Protein AF-A0A061R3F0-F1 (afdb_monomer_lite)

InterPro domains:
  IPR000719 Protein kinase domain [PS50011] (293-551)
  IPR001245 Serine-threonine/tyrosine-protein kinase, catalytic domain [PF07714] (294-546)
  IPR001245 Serine-threonine/tyrosine-protein kinase, catalytic domain [PR00109] (361-374)
  IPR001245 Serine-threonine/tyrosine-protein kinase, catalytic domain [PR00109] (401-419)
  IPR001245 Serine-threonine/tyrosine-protein kinase, catalytic domain [PR00109] (453-463)
  IPR001245 Serine-threonine/tyrosine-protein kinase, catalytic domain [PR00109] (472-494)
  IPR001245 Serine-threonine/tyrosine-protein kinase, catalytic domain [PR00109] (517-539)
  IPR001611 Leucine-rich repeat [PF13516] (17-38)
  IPR001611 Leucine-rich repeat [PF13516] (44-66)
  IPR001611 Leucine-rich repeat [PF13516] (71-94)
  IPR001611 Leucine-rich repeat [PF13516] (103-122)
  IPR001611 Leucine-rich repeat [PF13516] (131-150)
  IPR001611 Leucine-rich repeat [PF13516] (155-178)
  IPR001611 Leucine-rich repeat [PF13516] (183-206)
  IPR001611 Leucine-rich repeat [PF13516] (211-233)
  IPR008266 Tyrosine-protein kinase, active site [PS00109] (407-419)
  IPR011009 Protein kinase-like domain superfamily [SSF56112] (274-543)
  IPR020635 Tyrosine-protein kinase, catalytic domain [SM00219] (293-546)
  IPR027038 Ran GTPase-activating protein [PTHR24113] (103-267)
  IPR032675 Leucine-rich repeat domain superfamily [G3DSA:3.80.10.10] (3-79)

Secondary structure (DSSP, 8-state):
----HHHHHHHHHTT-TT-SEEE-TT---HHHHHHHHHHHHHH-SS--EEE--SS--HHHHHHHHHHHHTT-SS--EEE--SS--HHHHHHHHHHHHTT-SS--EEE--SS--HHHHHHHHHHHHTT-SS--EEE-TTS--HHHHHHHHHHHHTT--S--EEE-TTS---HHHHHHHHHHHTT-SS--EEE--SS---HHHHHHHHHHHHH-SS--EEE--SS--HHHHHHHHHHHHTT-SS--EEE-TTS---HHHHHHHHHHHSS-SS-----S------SS-EE--GGG-B---EEEE-SSEEEEEEEETTEEEEEEEE-STTHHHHHHHHHHTTT-TTBPPEEEEEE-TT--EEEEEE--TT-BHHHHHHHHHHTT----HHHHHHHHHHHHHHHHHHHHTTEE-S--SGGGEEEEE--SS-GGG-EEEE--GGG-EESSEE--S-----GGG--HHHHHH-EE-HHHHHHHHHHHHHHHHTTTPPTTTT-S-HHHHHHHHHTT--PPPPTT--HHHHHHHHHHT-SSGGGSPPHHHHHHHHHHHHHHHTT-

Foldseek 3Di:
DQDALVRLLVCLQVLVQPAQEDENALVQCEQVSLLSSLVSLLRHPRHAEYHHEQRQNELNSLLSNLVSLLRRQRHAYYAHEHRLNEQNSLLSNLVSQLRHQRHAYYEHEHRQNEQNSLLSNLVSQLRRQRHAEYAHAQRQNELNSLLSNLVSQLRHQRHAYYHDHNRQYELNSLLSNLVSQLRHQRHAEDAHANYAYACNSLLSNLVSQLRHARHQYYEHHQYQCDPNSLVSNLVSLLRHLRHQYYHHHNNPDDPVSVVSNCCSNCLNCPDDDDDPDDDDQDPDADADEVVQWDFADFPDDDPFWTWGFGDGPNATWIKTFGDDPLLVVQVVLQRLLAPQQQAWHWNHWYADPVRTIITITHDFPVAFQLVVLLVQVVVVHAAAPLLLLLLLLSALSQLVSCVVSQKDQQADARNQKGWNFDDSHDSSRTDIHGHDSSPMDGAWDADDDPDDHPLLLFALCCLPGVIDHLLRVLSSSLVRSQCSLQSNDDRPPVDDDSVVSNVCNNVPDDGDHHPPDDPLSNVLSVLSRDNDSVSRDGSVVVSVSSVVVSVVSVVD

Radius of gyration: 30.15 Å; chains: 1; bounding box: 68×79×56 Å

Sequence (556 aa):
MRLSLHEATEWLRCNEPTLTELSLDESGIGAEGAKELAKALRQSSKLKQLNLRKNAFGAEGAKALAEALKHNSVLTRLSLGDNGIGAEGAAAIAEALRHNGALTVLSLQHNGIGAEGAEMMAKALRHNGALKQIHLIKNGIGDEGASALAETLRHNSSITDLGLQWNRIGDKGAKVLAKALQHNRSLKELYLGKNTVGEEGVKALAEALRHNSTLTKLNLRSNKVGADGCIALKEALRHNSALTELCLDSNGISEELLQELETALSAEGPGQQVSPPHTVPSSRIEEIPFSELQLGPVIGTGSSKTIHHSQWRGQDVAILVLHSRDAAAELAVFERLTRRPGLTCLFGVSRDSKGRQMLVTEFAPMGSLNKVLADLEDDGRSASDLVLMKCAMQVCEGMMQLVEEGLIHRDLALRNVLVFGFSPENYRAVHVKVTDYGLTQEGLCYYGGSEAVPIRWMPPEALKRRKWSEKSDIWAFGVLMWELWSAAEVPFAFVSSDEEVARIVTRGQRLEKPEGCPDCVFALMQRCWEGQAECRPSFQELQTELLSLYVELAVS

Organism: NCBI:txid582737

pLDDT: mean 89.44, std 13.47, range [26.28, 98.75]

Structure (mmCIF, N/CA/C/O backbone):
data_AF-A0A061R3F0-F1
#
_entry.id   AF-A0A061R3F0-F1
#
loop_
_atom_site.group_PDB
_atom_site.id
_atom_site.type_symbol
_atom_site.label_atom_id
_atom_site.label_alt_id
_atom_site.label_comp_id
_atom_site.label_asym_id
_atom_site.label_entity_id
_atom_site.label_seq_id
_atom_site.pdbx_PDB_ins_code
_atom_site.Cartn_x
_atom_site.Cartn_y
_atom_site.Cartn_z
_atom_site.occupancy
_atom_site.B_iso_or_equiv
_atom_site.auth_seq_id
_atom_site.auth_comp_id
_atom_site.auth_asym_id
_atom_site.auth_atom_id
_atom_site.pdbx_PDB_model_num
ATOM 1 N N . MET A 1 1 ? -32.006 11.773 15.880 1.00 46.00 1 MET A N 1
ATOM 2 C CA . MET A 1 1 ? -33.072 12.636 16.435 1.00 46.00 1 MET A CA 1
ATOM 3 C C . MET A 1 1 ? -32.627 14.075 16.216 1.00 46.00 1 MET A C 1
ATOM 5 O O . MET A 1 1 ? -31.493 14.369 16.567 1.00 46.00 1 MET A O 1
ATOM 9 N N . ARG A 1 2 ? -33.416 14.930 15.548 1.00 57.06 2 ARG A N 1
ATOM 10 C CA . ARG A 1 2 ? -33.075 16.361 15.432 1.00 57.06 2 ARG A CA 1
ATOM 11 C C . ARG A 1 2 ? -33.434 17.017 16.763 1.00 57.06 2 ARG A C 1
ATOM 13 O O . ARG A 1 2 ? -34.613 17.203 17.032 1.00 57.06 2 ARG A O 1
ATOM 20 N N . LEU A 1 3 ? -32.430 17.250 17.602 1.00 78.50 3 LEU A N 1
ATOM 21 C CA . LEU A 1 3 ? -32.586 17.958 18.871 1.00 78.50 3 LEU A CA 1
ATOM 22 C C . LEU A 1 3 ? -32.622 19.462 18.600 1.00 78.50 3 LEU A C 1
ATOM 24 O O . LEU A 1 3 ? -31.885 19.952 17.743 1.00 78.50 3 LEU A O 1
ATOM 28 N N . SER A 1 4 ? -33.458 20.196 19.328 1.00 87.69 4 SER A N 1
ATOM 29 C CA . SER A 1 4 ? -33.352 21.654 19.359 1.00 87.69 4 SER A CA 1
ATOM 30 C C . SER A 1 4 ? -32.047 22.082 20.043 1.00 87.69 4 SER A C 1
ATOM 32 O O . SER A 1 4 ? -31.456 21.327 20.820 1.00 87.69 4 SER A O 1
ATOM 34 N N . LEU A 1 5 ? -31.600 23.319 19.796 1.00 90.12 5 LEU A N 1
ATOM 35 C CA . LEU A 1 5 ? -30.425 23.876 20.476 1.00 90.12 5 LEU A CA 1
ATOM 36 C C . LEU A 1 5 ? -30.582 23.831 22.004 1.00 90.12 5 LEU A C 1
ATOM 38 O O . LEU A 1 5 ? -29.632 23.485 22.695 1.00 90.12 5 LEU A O 1
ATOM 42 N N . HIS A 1 6 ? -31.776 24.136 22.518 1.00 91.44 6 HIS A N 1
ATOM 43 C CA . HIS A 1 6 ? -32.047 24.144 23.954 1.00 91.44 6 HIS A CA 1
ATOM 44 C C . HIS A 1 6 ? -31.934 22.745 24.575 1.00 91.44 6 HIS A C 1
ATOM 46 O O . HIS A 1 6 ? -31.250 22.565 25.578 1.00 91.44 6 HIS A O 1
ATOM 52 N N . GLU A 1 7 ? -32.547 21.735 23.952 1.00 91.06 7 GLU A N 1
ATOM 53 C CA . GLU A 1 7 ? -32.436 20.348 24.422 1.00 91.06 7 GLU A CA 1
ATOM 54 C C . GLU A 1 7 ? -30.987 19.862 24.361 1.00 91.06 7 GLU A C 1
ATOM 56 O O . GLU A 1 7 ? -30.497 19.235 25.297 1.00 91.06 7 GLU A O 1
ATOM 61 N N . ALA A 1 8 ? -30.272 20.202 23.287 1.00 92.94 8 ALA A N 1
ATOM 62 C CA . ALA A 1 8 ? -28.869 19.853 23.145 1.00 92.94 8 ALA A CA 1
ATOM 63 C C . ALA A 1 8 ? -27.993 20.511 24.223 1.00 92.94 8 ALA A C 1
ATOM 65 O O . ALA A 1 8 ? -27.133 19.841 24.793 1.00 92.94 8 ALA A O 1
ATOM 66 N N . THR A 1 9 ? -28.198 21.796 24.540 1.00 94.12 9 THR A N 1
ATOM 67 C CA . THR A 1 9 ? -27.420 22.465 25.594 1.00 94.12 9 THR A CA 1
ATOM 68 C C . THR A 1 9 ? -27.735 21.906 26.978 1.00 94.12 9 THR A C 1
ATOM 70 O O . THR A 1 9 ? -26.807 21.725 27.766 1.00 94.12 9 THR A O 1
ATOM 73 N N . GLU A 1 10 ? -28.990 21.553 27.259 1.00 93.56 10 GLU A N 1
ATOM 74 C CA . GLU A 1 10 ? -29.379 20.862 28.495 1.00 93.56 10 GLU A CA 1
ATOM 75 C C . GLU A 1 10 ? -28.732 19.480 28.616 1.00 93.56 10 GLU A C 1
ATOM 77 O O . GLU A 1 10 ? -28.121 19.175 29.640 1.00 93.56 10 GLU A O 1
ATOM 82 N N . TRP A 1 11 ? -28.774 18.657 27.567 1.00 93.81 11 TRP A N 1
ATOM 83 C CA . TRP A 1 11 ? -28.171 17.321 27.609 1.00 93.81 11 TRP A CA 1
ATOM 84 C C . TRP A 1 11 ? -26.653 17.375 27.807 1.00 93.81 11 TRP A C 1
ATOM 86 O O . TRP A 1 11 ? -26.084 16.551 28.527 1.00 93.81 11 TRP A O 1
ATOM 96 N N . LEU A 1 12 ? -25.989 18.372 27.214 1.00 94.31 12 LEU A N 1
ATOM 97 C CA . LEU A 1 12 ? -24.560 18.599 27.419 1.00 94.31 12 LEU A CA 1
ATOM 98 C C . LEU A 1 12 ? -24.244 19.045 28.851 1.00 94.31 12 LEU A C 1
ATOM 100 O O . LEU A 1 12 ? -23.281 18.537 29.425 1.00 94.31 12 LEU A O 1
ATOM 104 N N . ARG A 1 13 ? -25.056 19.937 29.438 1.00 93.62 13 ARG A N 1
ATOM 105 C CA . ARG A 1 13 ? -24.919 20.377 30.839 1.00 93.62 13 ARG A CA 1
ATOM 106 C C . ARG A 1 13 ? -25.126 19.223 31.821 1.00 93.62 13 ARG A C 1
ATOM 108 O O . ARG A 1 13 ? -24.330 19.045 32.741 1.00 93.62 13 ARG A O 1
ATOM 115 N N . CYS A 1 14 ? -26.158 18.415 31.596 1.00 92.94 14 CYS A N 1
ATOM 116 C CA . CYS A 1 14 ? -26.512 17.279 32.446 1.00 92.94 14 CYS A CA 1
ATOM 117 C C . CYS A 1 14 ? -25.615 16.051 32.242 1.00 92.94 14 CYS A C 1
ATOM 119 O O . CYS A 1 14 ? -25.769 15.070 32.964 1.00 92.94 14 CYS A O 1
ATOM 121 N N . ASN A 1 15 ? -24.657 16.100 31.305 1.00 91.62 15 ASN A N 1
ATOM 122 C CA . ASN A 1 15 ? -23.779 14.976 30.982 1.00 91.62 15 ASN A CA 1
ATOM 123 C C . ASN A 1 15 ? -24.563 13.689 30.690 1.00 91.62 15 ASN A C 1
ATOM 125 O O . ASN A 1 15 ? -24.216 12.625 31.210 1.00 91.62 15 ASN A O 1
ATOM 129 N N . GLU A 1 16 ? -25.604 13.808 29.858 1.00 91.19 16 GLU A N 1
ATOM 130 C CA . GLU A 1 16 ? -26.480 12.698 29.478 1.00 91.19 16 GLU A CA 1
ATOM 131 C C . GLU A 1 16 ? -25.635 11.461 29.105 1.00 91.19 16 GLU A C 1
ATOM 133 O O . GLU A 1 16 ? -24.873 11.518 28.132 1.00 91.19 16 GLU A O 1
ATOM 138 N N . PRO A 1 17 ? -25.698 10.355 29.881 1.00 88.69 17 PRO A N 1
ATOM 139 C CA . PRO A 1 17 ? -24.757 9.241 29.751 1.00 88.69 17 PRO A CA 1
ATOM 140 C C . PRO A 1 17 ? -24.745 8.599 28.366 1.00 88.69 17 PRO A C 1
ATOM 142 O O . PRO A 1 17 ? -23.732 8.032 27.956 1.00 88.69 17 PRO A O 1
ATOM 145 N N . THR A 1 18 ? -25.870 8.690 27.660 1.00 90.88 18 THR A N 1
ATOM 146 C CA . THR A 1 18 ? -26.061 8.119 26.327 1.00 90.88 18 THR A CA 1
ATOM 147 C C . THR A 1 18 ? -25.605 9.049 25.195 1.00 90.88 18 THR A C 1
ATOM 149 O O . THR A 1 18 ? -25.376 8.582 24.075 1.00 90.88 18 THR A O 1
ATOM 152 N N . LEU A 1 19 ? -25.391 10.345 25.465 1.00 91.94 19 LEU A N 1
ATOM 153 C CA . LEU A 1 19 ? -25.045 11.346 24.455 1.00 91.94 19 LEU A CA 1
ATOM 154 C C . LEU A 1 19 ? -23.545 11.325 24.123 1.00 91.94 19 LEU A C 1
ATOM 156 O O . LEU A 1 19 ? -22.753 12.148 24.584 1.00 91.94 19 LEU A O 1
ATOM 160 N N . THR A 1 20 ? -23.152 10.373 23.282 1.00 93.12 20 THR A N 1
ATOM 161 C CA . THR A 1 20 ? -21.780 10.279 22.755 1.00 93.12 20 THR A CA 1
ATOM 162 C C . THR A 1 20 ? -21.609 10.980 21.407 1.00 93.12 20 THR A C 1
ATOM 164 O O . THR A 1 20 ? -20.491 11.371 21.057 1.00 93.12 20 THR A O 1
ATOM 167 N N . GLU A 1 21 ? -22.705 11.210 20.682 1.00 94.81 21 GLU A N 1
ATOM 168 C CA . GLU A 1 21 ? -22.726 11.829 19.356 1.00 94.81 21 GLU A CA 1
ATOM 169 C C . GLU A 1 21 ? -23.901 12.802 19.231 1.00 94.81 21 GLU A C 1
ATOM 171 O O . GLU A 1 21 ? -25.021 12.491 19.634 1.00 94.81 21 GLU A O 1
ATOM 176 N N . LEU A 1 22 ? -23.652 13.981 18.658 1.00 94.19 22 LEU A N 1
ATOM 177 C CA . LEU A 1 22 ? -24.652 15.030 18.485 1.00 94.19 22 LEU A CA 1
ATOM 178 C C . LEU A 1 22 ? -24.499 15.691 17.112 1.00 94.19 22 LEU A C 1
ATOM 180 O O . LEU A 1 22 ? -23.411 16.142 16.747 1.00 94.19 22 LEU A O 1
ATOM 184 N N . SER A 1 23 ? -25.606 15.794 16.374 1.00 93.56 23 SER A N 1
ATOM 185 C CA . SER A 1 23 ? -25.692 16.566 15.131 1.00 93.56 23 SER A CA 1
ATOM 186 C C . SER A 1 23 ? -26.728 17.669 15.278 1.00 93.56 23 SER A C 1
ATOM 188 O O . SER A 1 23 ? -27.890 17.389 15.565 1.00 93.56 23 SER A O 1
ATOM 190 N N . LEU A 1 24 ? -26.289 18.905 15.060 1.00 93.19 24 LEU A N 1
ATOM 191 C CA . LEU A 1 24 ? -27.127 20.095 14.926 1.00 93.19 24 LEU A CA 1
ATOM 192 C C . LEU A 1 24 ? -26.820 20.781 13.588 1.00 93.19 24 LEU A C 1
ATOM 194 O O . LEU A 1 24 ? -26.675 21.999 13.515 1.00 93.19 24 LEU A O 1
ATOM 198 N N . ASP A 1 25 ? -26.608 20.000 12.531 1.00 90.81 25 ASP A N 1
ATOM 199 C CA . ASP A 1 25 ? -26.385 20.539 11.197 1.00 90.81 25 ASP A CA 1
ATOM 200 C C . ASP A 1 25 ? -27.632 21.267 10.685 1.00 90.81 25 ASP A C 1
ATOM 202 O O . ASP A 1 25 ? -28.760 20.883 10.993 1.00 90.81 25 ASP A O 1
ATOM 206 N N . GLU A 1 26 ? -27.421 22.349 9.931 1.00 90.06 26 GLU A N 1
ATOM 207 C CA . GLU A 1 26 ? -28.505 23.126 9.308 1.00 90.06 26 GLU A CA 1
ATOM 208 C C . GLU A 1 26 ? -29.578 23.604 10.308 1.00 90.06 26 GLU A C 1
ATOM 210 O O . GLU A 1 26 ? -30.765 23.658 9.993 1.00 90.06 26 GLU A O 1
ATOM 215 N N . SER A 1 27 ? -29.171 23.953 11.534 1.00 90.19 27 SER A N 1
ATOM 216 C CA . SER A 1 27 ? -30.087 24.311 12.629 1.00 90.19 27 SER A CA 1
ATOM 217 C C . SER A 1 27 ? -30.221 25.822 12.859 1.00 90.19 27 SER A C 1
ATOM 219 O O . SER A 1 27 ? -30.926 26.242 13.773 1.00 90.19 27 SER A O 1
ATOM 221 N N . GLY A 1 28 ? -29.557 26.653 12.048 1.00 89.88 28 GLY A N 1
ATOM 222 C CA . GLY A 1 28 ? -29.683 28.115 12.110 1.00 89.88 28 GLY A CA 1
ATOM 223 C C . GLY A 1 28 ? -29.225 28.730 13.439 1.00 89.88 28 GLY A C 1
ATOM 224 O O . GLY A 1 28 ? -29.741 29.767 13.841 1.00 89.88 28 GLY A O 1
ATOM 225 N N . ILE A 1 29 ? -28.277 28.089 14.129 1.00 92.56 29 ILE A N 1
ATOM 226 C CA . ILE A 1 29 ? -27.858 28.439 15.498 1.00 92.56 29 ILE A CA 1
ATOM 227 C C . ILE A 1 29 ? -27.265 29.862 15.595 1.00 92.56 29 ILE A C 1
ATOM 229 O O . ILE A 1 29 ? -27.468 30.554 16.595 1.00 92.56 29 ILE A O 1
ATOM 233 N N . GLY A 1 30 ? -26.517 30.306 14.579 1.00 94.69 30 GLY A N 1
ATOM 234 C CA . GLY A 1 30 ? -25.851 31.610 14.560 1.00 94.69 30 GLY A CA 1
ATOM 235 C C . GLY A 1 30 ? -24.738 31.763 15.609 1.00 94.69 30 GLY A C 1
ATOM 236 O O . GLY A 1 30 ? -24.408 30.842 16.358 1.00 94.69 30 GLY A O 1
ATOM 237 N N . ALA A 1 31 ? -24.134 32.952 15.672 1.00 95.81 31 ALA A N 1
ATOM 238 C CA . ALA A 1 31 ? -23.025 33.236 16.588 1.00 95.81 31 ALA A CA 1
ATOM 239 C C . ALA A 1 31 ? -23.427 33.167 18.076 1.00 95.81 31 ALA A C 1
ATOM 241 O O . ALA A 1 31 ? -22.677 32.637 18.895 1.00 95.81 31 ALA A O 1
ATOM 242 N N . GLU A 1 32 ? -24.609 33.675 18.439 1.00 95.75 32 GLU A N 1
ATOM 243 C CA . GLU A 1 32 ? -25.080 33.664 19.833 1.00 95.75 32 GLU A CA 1
ATOM 244 C C . GLU A 1 32 ? -25.426 32.253 20.313 1.00 95.75 32 GLU A C 1
ATOM 246 O O . GLU A 1 32 ? -25.007 31.850 21.400 1.00 95.75 32 GLU A O 1
ATOM 251 N N . GLY A 1 33 ? -26.089 31.451 19.477 1.00 95.19 33 GLY A N 1
ATOM 252 C CA . GLY A 1 33 ? -26.336 30.053 19.807 1.00 95.19 33 GLY A CA 1
ATOM 253 C C . GLY A 1 33 ? -25.039 29.240 19.911 1.00 95.19 33 GLY A C 1
ATOM 254 O O . GLY A 1 33 ? -24.928 28.366 20.769 1.00 95.19 33 GLY A O 1
ATOM 255 N N . ALA A 1 34 ? -24.006 29.569 19.122 1.00 96.31 34 ALA A N 1
ATOM 256 C CA . ALA A 1 34 ? -22.684 28.951 19.251 1.00 96.31 34 ALA A CA 1
ATOM 257 C C . ALA A 1 34 ? -22.022 29.275 20.598 1.00 96.31 34 ALA A C 1
ATOM 259 O O . ALA A 1 34 ? -21.381 28.405 21.186 1.00 96.31 34 ALA A O 1
ATOM 260 N N . LYS A 1 35 ? -22.204 30.496 21.125 1.00 96.81 35 LYS A N 1
ATOM 261 C CA . LYS A 1 35 ? -21.737 30.870 22.472 1.00 96.81 35 LYS A CA 1
ATOM 262 C C . LYS A 1 35 ? -22.456 30.079 23.559 1.00 96.81 35 LYS A C 1
ATOM 264 O O . LYS A 1 35 ? -21.814 29.639 24.513 1.00 96.81 35 LYS A O 1
ATOM 269 N N . GLU A 1 36 ? -23.768 29.897 23.434 1.00 96.12 36 GLU A N 1
ATOM 270 C CA . GLU A 1 36 ? -24.534 29.077 24.376 1.00 96.12 36 GLU A CA 1
ATOM 271 C C . GLU A 1 36 ? -24.065 27.617 24.344 1.00 96.12 36 GLU A C 1
ATOM 273 O O . GLU A 1 36 ? -23.756 27.032 25.387 1.00 96.12 36 GLU A O 1
ATOM 278 N N . LEU A 1 37 ? -23.914 27.061 23.141 1.00 96.69 37 LEU A N 1
ATOM 279 C CA . LEU A 1 37 ? -23.418 25.707 22.937 1.00 96.69 37 LEU A CA 1
ATOM 280 C C . LEU A 1 37 ? -22.000 25.524 23.482 1.00 96.69 37 LEU A C 1
ATOM 282 O O . LEU A 1 37 ? -21.731 24.533 24.154 1.00 96.69 37 LEU A O 1
ATOM 286 N N . ALA A 1 38 ? -21.103 26.483 23.251 1.00 97.00 38 ALA A N 1
ATOM 287 C CA . ALA A 1 38 ? -19.734 26.454 23.754 1.00 97.00 38 ALA A CA 1
ATOM 288 C C . ALA A 1 38 ? -19.680 26.378 25.289 1.00 97.00 38 ALA A C 1
ATOM 290 O O . ALA A 1 38 ? -18.902 25.599 25.846 1.00 97.00 38 ALA A O 1
ATOM 291 N N . LYS A 1 39 ? -20.542 27.133 25.987 1.00 96.00 39 LYS A N 1
ATOM 292 C CA . LYS A 1 39 ? -20.637 27.077 27.455 1.00 96.00 39 LYS A CA 1
ATOM 293 C C . LYS A 1 39 ? -21.018 25.679 27.943 1.00 96.00 39 LYS A C 1
ATOM 295 O O . LYS A 1 39 ? -20.400 25.188 28.884 1.00 96.00 39 LYS A O 1
ATOM 300 N N . ALA A 1 40 ? -21.991 25.040 27.294 1.00 95.75 40 ALA A N 1
ATOM 301 C CA . ALA A 1 40 ? -22.413 23.684 27.641 1.00 95.75 40 ALA A CA 1
ATOM 302 C C . ALA A 1 40 ? -21.344 22.637 27.272 1.00 95.75 40 ALA A C 1
ATOM 304 O O . ALA A 1 40 ? -21.011 21.769 28.077 1.00 95.75 40 ALA A O 1
ATOM 305 N N . LEU A 1 41 ? -20.733 22.761 26.088 1.00 95.81 41 LEU A N 1
ATOM 306 C CA . LEU A 1 41 ? -19.688 21.860 25.599 1.00 95.81 41 LEU A CA 1
ATOM 307 C C . LEU A 1 41 ? -18.468 21.837 26.524 1.00 95.81 41 LEU A C 1
ATOM 309 O O . LEU A 1 41 ? -17.895 20.775 26.746 1.00 95.81 41 LEU A O 1
ATOM 313 N N . ARG A 1 42 ? -18.090 22.980 27.109 1.00 93.94 42 ARG A N 1
ATOM 314 C CA . ARG A 1 42 ? -16.970 23.071 28.060 1.00 93.94 42 ARG A CA 1
ATOM 315 C C . ARG A 1 42 ? -17.102 22.098 29.240 1.00 93.94 42 ARG A C 1
ATOM 317 O O . ARG A 1 42 ? -16.087 21.633 29.744 1.00 93.94 42 ARG A O 1
ATOM 324 N N . GLN A 1 43 ? -18.327 21.815 29.682 1.00 87.31 43 GLN A N 1
ATOM 325 C CA . GLN A 1 43 ? -18.621 20.952 30.833 1.00 87.31 43 GLN A CA 1
ATOM 326 C C . GLN A 1 43 ? -18.976 19.513 30.434 1.00 87.31 43 GLN A C 1
ATOM 328 O O . GLN A 1 43 ? -19.089 18.644 31.301 1.00 87.31 43 GLN A O 1
ATOM 333 N N . SER A 1 44 ? -19.150 19.254 29.135 1.00 91.81 44 SER A N 1
ATOM 334 C CA . SER A 1 44 ? -19.524 17.934 28.643 1.00 91.81 44 SER A CA 1
ATOM 335 C C . SER A 1 44 ? -18.354 16.955 28.734 1.00 91.81 44 SER A C 1
ATOM 337 O O . SER A 1 44 ? -17.277 17.177 28.180 1.00 91.81 44 SER A O 1
ATOM 339 N N . SER A 1 45 ? -18.605 15.835 29.403 1.00 93.75 45 SER A N 1
ATOM 340 C CA . SER A 1 45 ? -17.668 14.738 29.662 1.00 93.75 45 SER A CA 1
ATOM 341 C C . SER A 1 45 ? -18.030 13.445 28.922 1.00 93.75 45 SER A C 1
ATOM 343 O O . SER A 1 45 ? -17.359 12.425 29.089 1.00 93.75 45 SER A O 1
ATOM 345 N N . LYS A 1 46 ? -19.106 13.464 28.122 1.00 95.06 46 LYS A N 1
ATOM 346 C CA . LYS A 1 46 ? -19.635 12.290 27.406 1.00 95.06 46 LYS A CA 1
ATOM 347 C C . LYS A 1 46 ? -19.578 12.428 25.891 1.00 95.06 46 LYS A C 1
ATOM 349 O O . LYS A 1 46 ? -19.329 11.433 25.210 1.00 95.06 46 LYS A O 1
ATOM 354 N N . LEU A 1 47 ? -19.754 13.644 25.371 1.00 96.50 47 LEU A N 1
ATOM 355 C CA . LEU A 1 47 ? -19.844 13.872 23.936 1.00 96.50 47 LEU A CA 1
ATOM 356 C C . LEU A 1 47 ? -18.480 13.699 23.256 1.00 96.50 47 LEU A C 1
ATOM 358 O O . LEU A 1 47 ? -17.550 14.469 23.490 1.00 96.50 47 LEU A O 1
ATOM 362 N N . LYS A 1 48 ? -18.381 12.712 22.364 1.00 96.75 48 LYS A N 1
ATOM 363 C CA . LYS A 1 48 ? -17.170 12.405 21.592 1.00 96.75 48 LYS A CA 1
ATOM 364 C C . LYS A 1 48 ? -17.213 12.957 20.174 1.00 96.75 48 LYS A C 1
ATOM 366 O O . LYS A 1 48 ? -16.143 13.229 19.625 1.00 96.75 48 LYS A O 1
ATOM 371 N N . GLN A 1 49 ? -18.403 13.109 19.590 1.00 97.56 49 GLN A N 1
ATOM 372 C CA . GLN A 1 49 ? -18.583 13.576 18.214 1.00 97.56 49 GLN A CA 1
ATOM 373 C C . GLN A 1 49 ? -19.629 14.687 18.123 1.00 97.56 49 GLN A C 1
ATOM 375 O O . GLN A 1 49 ? -20.739 14.542 18.632 1.00 97.56 49 GLN A O 1
ATOM 380 N N . LEU A 1 50 ? -19.279 15.777 17.440 1.00 97.00 50 LEU A N 1
ATOM 381 C CA . LEU A 1 50 ? -20.139 16.945 17.288 1.00 97.00 50 LEU A CA 1
ATOM 382 C C . LEU A 1 50 ? -20.150 17.447 15.841 1.00 97.00 50 LEU A C 1
ATOM 384 O O . LEU A 1 50 ? -19.115 17.836 15.294 1.00 97.00 50 LEU A O 1
ATOM 388 N N . ASN A 1 51 ? -21.333 17.472 15.229 1.00 96.00 51 ASN A N 1
ATOM 389 C CA . ASN A 1 51 ? -21.553 18.009 13.889 1.00 96.00 51 ASN A CA 1
ATOM 390 C C . ASN A 1 51 ? -22.380 19.301 13.942 1.00 96.00 51 ASN A C 1
ATOM 392 O O . ASN A 1 51 ? -23.535 19.286 14.355 1.00 96.00 51 ASN A O 1
ATOM 396 N N . LEU A 1 52 ? -21.782 20.413 13.505 1.00 95.88 52 LEU A N 1
ATOM 397 C CA . LEU A 1 52 ? -22.353 21.765 13.551 1.00 95.88 52 LEU A CA 1
ATOM 398 C C . LEU A 1 52 ? -22.291 22.468 12.193 1.00 95.88 52 LEU A C 1
ATOM 400 O O . LEU A 1 52 ? -22.152 23.693 12.118 1.00 95.88 52 LEU A O 1
ATOM 404 N N . ARG A 1 53 ? -22.345 21.713 11.097 1.00 95.19 53 ARG A N 1
ATOM 405 C CA . ARG A 1 53 ? -22.253 22.298 9.755 1.00 95.19 53 ARG A CA 1
ATOM 406 C C . ARG A 1 53 ? -23.433 23.223 9.451 1.00 95.19 53 ARG A C 1
ATOM 408 O O . ARG A 1 53 ? -24.537 22.964 9.918 1.00 95.19 53 ARG A O 1
ATOM 415 N N . LYS A 1 54 ? -23.218 24.241 8.609 1.00 93.44 54 LYS A N 1
ATOM 416 C CA . LYS A 1 54 ? -24.290 25.103 8.070 1.00 93.44 54 LYS A CA 1
ATOM 417 C C . LYS A 1 54 ? -25.116 25.819 9.147 1.00 93.44 54 LYS A C 1
ATOM 419 O O . LYS A 1 54 ? -26.342 25.785 9.128 1.00 93.44 54 LYS A O 1
ATOM 424 N N . ASN A 1 55 ? -24.446 26.472 10.093 1.00 95.25 55 ASN A N 1
ATOM 425 C CA . ASN A 1 55 ? -25.089 27.193 11.197 1.00 95.25 55 ASN A CA 1
ATOM 426 C C . ASN A 1 55 ? -24.745 28.687 11.269 1.00 95.25 55 ASN A C 1
ATOM 428 O O . ASN A 1 55 ? -25.143 29.345 12.228 1.00 95.25 55 ASN A O 1
ATOM 432 N N . ALA A 1 56 ? -24.042 29.232 10.271 1.00 94.94 56 ALA A N 1
ATOM 433 C CA . ALA A 1 56 ? -23.723 30.660 10.174 1.00 94.94 56 ALA A CA 1
ATOM 434 C C . ALA A 1 56 ? -23.075 31.245 11.451 1.00 94.94 56 ALA A C 1
ATOM 436 O O . ALA A 1 56 ? -23.434 32.328 11.912 1.00 94.94 56 ALA A O 1
ATOM 437 N N . PHE A 1 57 ? -22.123 30.523 12.047 1.00 93.75 57 PHE A N 1
ATOM 438 C CA . PHE A 1 57 ? -21.447 30.954 13.279 1.00 93.75 57 PHE A CA 1
ATOM 439 C C . PHE A 1 57 ? -20.617 32.234 13.134 1.00 93.75 57 PHE A C 1
ATOM 441 O O . PHE A 1 57 ? -20.474 32.981 14.104 1.00 93.75 57 PHE A O 1
ATOM 448 N N . GLY A 1 58 ? -20.038 32.469 11.957 1.00 97.06 58 GLY A N 1
ATOM 449 C CA . GLY A 1 58 ? -19.044 33.516 11.755 1.00 97.06 58 GLY A CA 1
ATOM 450 C C . GLY A 1 58 ? -17.776 33.302 12.593 1.00 97.06 58 GLY A C 1
ATOM 451 O O . GLY A 1 58 ? -17.609 32.293 13.288 1.00 97.06 58 GLY A O 1
ATOM 452 N N . ALA A 1 59 ? -16.879 34.288 12.561 1.00 97.81 59 ALA A N 1
ATOM 453 C CA . ALA A 1 59 ? -15.669 34.282 13.383 1.00 97.81 59 ALA A CA 1
ATOM 454 C C . ALA A 1 59 ? -15.985 34.286 14.892 1.00 97.81 59 ALA A C 1
ATOM 456 O O . ALA A 1 59 ? -15.314 33.607 15.666 1.00 97.81 59 ALA A O 1
ATOM 457 N N . GLU A 1 60 ? -17.033 34.997 15.317 1.00 97.81 60 GLU A N 1
ATOM 458 C CA . GLU A 1 60 ? -17.405 35.125 16.733 1.00 97.81 60 GLU A CA 1
ATOM 459 C C . GLU A 1 60 ? -17.906 33.811 17.344 1.00 97.81 60 GLU A C 1
ATOM 461 O O . GLU A 1 60 ? -17.484 33.436 18.441 1.00 97.81 60 GLU A O 1
ATOM 466 N N . GLY A 1 61 ? -18.749 33.058 16.629 1.00 97.81 61 GLY A N 1
ATOM 467 C CA . GLY A 1 61 ? -19.161 31.731 17.087 1.00 97.81 61 GLY A CA 1
ATOM 468 C C . GLY A 1 61 ? -17.990 30.741 17.121 1.00 97.81 61 GLY A C 1
ATOM 469 O O . GLY A 1 61 ? -17.879 29.946 18.055 1.00 97.81 61 GLY A O 1
ATOM 470 N N . ALA A 1 62 ? -17.058 30.832 16.164 1.00 98.19 62 ALA A N 1
ATOM 471 C CA . ALA A 1 62 ? -15.837 30.026 16.166 1.00 98.19 62 ALA A CA 1
ATOM 472 C C . ALA A 1 62 ? -14.910 30.349 17.348 1.00 98.19 62 ALA A C 1
ATOM 474 O O . ALA A 1 62 ? -14.402 29.423 17.978 1.00 98.19 62 ALA A O 1
ATOM 475 N N . LYS A 1 63 ? -14.735 31.633 17.698 1.00 98.50 63 LYS A N 1
ATOM 476 C CA . LYS A 1 63 ? -13.983 32.069 18.890 1.00 98.50 63 LYS A CA 1
ATOM 477 C C . LYS A 1 63 ? -14.575 31.470 20.169 1.00 98.50 63 LYS A C 1
ATOM 479 O O . LYS A 1 63 ? -13.836 30.955 21.006 1.00 98.50 63 LYS A O 1
ATOM 484 N N . ALA A 1 64 ? -15.902 31.474 20.299 1.00 98.25 64 ALA A N 1
ATOM 485 C CA . ALA A 1 64 ? -16.573 30.885 21.454 1.00 98.25 64 ALA A CA 1
ATOM 486 C C . ALA A 1 64 ? -16.343 29.367 21.551 1.00 98.25 64 ALA A C 1
ATOM 488 O O . ALA A 1 64 ? -15.989 28.858 22.615 1.00 98.25 64 ALA A O 1
ATOM 489 N N . LEU A 1 65 ? -16.493 28.645 20.436 1.00 98.06 65 LEU A N 1
ATOM 490 C CA . LEU A 1 65 ? -16.238 27.203 20.388 1.00 98.06 65 LEU A CA 1
ATOM 491 C C . LEU A 1 65 ? -14.766 26.871 20.653 1.00 98.06 65 LEU A C 1
ATOM 493 O O . LEU A 1 65 ? -14.481 25.929 21.388 1.00 98.06 65 LEU A O 1
ATOM 497 N N . ALA A 1 66 ? -13.832 27.660 20.122 1.00 98.12 66 ALA A N 1
ATOM 498 C CA . ALA A 1 66 ? -12.405 27.514 20.384 1.00 98.12 66 ALA A CA 1
ATOM 499 C C . ALA A 1 66 ? -12.080 27.627 21.882 1.00 98.12 66 ALA A C 1
ATOM 501 O O . ALA A 1 66 ? -11.327 26.815 22.418 1.00 98.12 66 ALA A O 1
ATOM 502 N N . GLU A 1 67 ? -12.697 28.576 22.586 1.00 97.69 67 GLU A N 1
ATOM 503 C CA . GLU A 1 67 ? -12.517 28.713 24.033 1.00 97.69 67 GLU A CA 1
ATOM 504 C C . GLU A 1 67 ? -13.028 27.486 24.803 1.00 97.69 67 GLU A C 1
ATOM 506 O O . GLU A 1 67 ? -12.374 27.013 25.733 1.00 97.69 67 GLU A O 1
ATOM 511 N N . ALA A 1 68 ? -14.154 26.900 24.384 1.00 97.38 68 ALA A N 1
ATOM 512 C CA . ALA A 1 68 ? -14.628 25.644 24.961 1.00 97.38 68 ALA A CA 1
ATOM 513 C C . ALA A 1 68 ? -13.658 24.479 24.690 1.00 97.38 68 ALA A C 1
ATOM 515 O O . ALA A 1 68 ? -13.388 23.679 25.590 1.00 97.38 68 ALA A O 1
ATOM 516 N N . LEU A 1 69 ? -13.092 24.404 23.481 1.00 97.06 69 LEU A N 1
ATOM 517 C CA . LEU A 1 69 ? -12.146 23.356 23.086 1.00 97.06 69 LEU A CA 1
ATOM 518 C C . LEU A 1 69 ? -10.843 23.389 23.886 1.00 97.06 69 LEU A C 1
ATOM 520 O O . LEU A 1 69 ? -10.287 22.329 24.140 1.00 97.06 69 LEU A O 1
ATOM 524 N N . LYS A 1 70 ? -10.361 24.547 24.349 1.00 95.25 70 LYS A N 1
ATOM 525 C CA . LYS A 1 70 ? -9.160 24.598 25.211 1.00 95.25 70 LYS A CA 1
ATOM 526 C C . LYS A 1 70 ? -9.296 23.761 26.486 1.00 95.25 70 LYS A C 1
ATOM 528 O O . LYS A 1 70 ? -8.297 23.301 27.028 1.00 95.25 70 LYS A O 1
ATOM 533 N N . HIS A 1 71 ? -10.525 23.583 26.968 1.00 93.69 71 HIS A N 1
ATOM 534 C CA . HIS A 1 71 ? -10.819 22.884 28.216 1.00 93.69 71 HIS A CA 1
ATOM 535 C C . HIS A 1 71 ? -11.485 21.524 28.014 1.00 93.69 71 HIS A C 1
ATOM 537 O O . HIS A 1 71 ? -11.402 20.675 28.898 1.00 93.69 71 HIS A O 1
ATOM 543 N N . ASN A 1 72 ? -12.154 21.308 26.880 1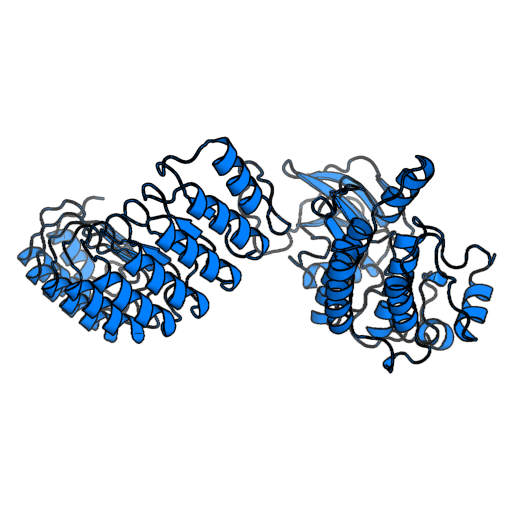.00 95.00 72 ASN A N 1
ATOM 544 C CA . ASN A 1 72 ? -12.810 20.040 26.610 1.00 95.00 72 ASN A CA 1
ATOM 545 C C . ASN A 1 72 ? -11.780 18.972 26.195 1.00 95.00 72 ASN A C 1
ATOM 547 O O . ASN A 1 72 ? -11.181 19.047 25.123 1.00 95.00 72 ASN A O 1
ATOM 551 N N . SER A 1 73 ? -11.607 17.961 27.046 1.00 94.38 73 SER A N 1
ATOM 552 C CA . SER A 1 73 ? -10.677 16.841 26.848 1.00 94.38 73 SER A CA 1
ATOM 553 C C . SER A 1 73 ? -11.351 15.548 26.368 1.00 94.38 73 SER A C 1
ATOM 555 O O . SER A 1 73 ? -10.714 14.496 26.359 1.00 94.38 73 SER A O 1
ATOM 557 N N . VAL A 1 74 ? -12.630 15.602 25.980 1.00 96.69 74 VAL A N 1
ATOM 558 C CA . VAL A 1 74 ? -13.423 14.414 25.609 1.00 96.69 74 VAL A CA 1
ATOM 559 C C . VAL A 1 74 ? -13.816 14.412 24.136 1.00 96.69 74 VAL A C 1
ATOM 561 O O . VAL A 1 74 ? -13.881 13.348 23.520 1.00 96.69 74 VAL A O 1
ATOM 564 N N . LEU A 1 75 ? -14.069 15.583 23.551 1.00 98.00 75 LEU A N 1
ATOM 565 C CA . LEU A 1 75 ? -14.507 15.696 22.171 1.00 98.00 75 LEU A CA 1
ATOM 566 C C . LEU A 1 75 ? -13.371 15.300 21.225 1.00 98.00 75 LEU A C 1
ATOM 568 O O . LEU A 1 75 ? -12.350 15.975 21.125 1.00 98.00 75 LEU A O 1
ATOM 572 N N . THR A 1 76 ? -13.587 14.210 20.495 1.00 98.25 76 THR A N 1
ATOM 573 C CA . THR A 1 76 ? -12.591 13.630 19.582 1.00 98.25 76 THR A CA 1
ATOM 574 C C . THR A 1 76 ? -12.836 13.987 18.122 1.00 98.25 76 THR A C 1
ATOM 576 O O . THR A 1 76 ? -11.885 13.980 17.339 1.00 98.25 76 THR A O 1
ATOM 579 N N . ARG A 1 77 ? -14.080 14.320 17.743 1.00 98.56 77 ARG A N 1
ATOM 580 C CA . ARG A 1 77 ? -14.462 14.662 16.367 1.00 98.56 77 ARG A CA 1
ATOM 581 C C . ARG A 1 77 ? -15.350 15.898 16.328 1.00 98.56 77 ARG A C 1
ATOM 583 O O . ARG A 1 77 ? -16.392 15.931 16.982 1.00 98.56 77 ARG A O 1
ATOM 590 N N . LEU A 1 78 ? -14.962 16.884 15.524 1.00 98.44 78 LEU A N 1
ATOM 591 C CA . LEU A 1 78 ? -15.695 18.136 15.375 1.00 98.44 78 LEU A CA 1
ATOM 592 C C . LEU A 1 78 ? -15.826 18.540 13.904 1.00 98.44 78 LEU A C 1
ATOM 594 O O . LEU A 1 78 ? -14.839 18.629 13.171 1.00 98.44 78 LEU A O 1
ATOM 598 N N . SER A 1 79 ? -17.051 18.852 13.484 1.00 98.00 79 SER A N 1
ATOM 599 C CA . SER A 1 79 ? -17.340 19.374 12.150 1.00 98.00 79 SER A CA 1
ATOM 600 C C . SER A 1 79 ? -17.979 20.756 12.218 1.00 98.00 79 SER A C 1
ATOM 602 O O . SER A 1 79 ? -19.077 20.920 12.740 1.00 98.00 79 SER A O 1
ATOM 604 N N . LEU A 1 80 ? -17.291 21.743 11.647 1.00 97.69 80 LEU A N 1
ATOM 605 C CA . LEU A 1 80 ? -17.676 23.156 11.610 1.00 97.69 80 LEU A CA 1
ATOM 606 C C . LEU A 1 80 ? -17.799 23.681 10.174 1.00 97.69 80 LEU A C 1
ATOM 608 O O . LEU A 1 80 ? -17.641 24.875 9.926 1.00 97.69 80 LEU A O 1
ATOM 612 N N . GLY A 1 81 ? -18.031 22.799 9.205 1.00 95.69 81 GLY A N 1
ATOM 613 C CA . GLY A 1 81 ? -18.081 23.203 7.803 1.00 95.69 81 GLY A CA 1
ATOM 614 C C . GLY A 1 81 ? -19.231 24.163 7.482 1.00 95.69 81 GLY A C 1
ATOM 615 O O . GLY A 1 81 ? -20.313 24.015 8.037 1.00 95.69 81 GLY A O 1
ATOM 616 N N . ASP A 1 82 ? -19.021 25.080 6.540 1.00 94.12 82 ASP A N 1
ATOM 617 C CA . ASP A 1 82 ? -20.052 26.004 6.045 1.00 94.12 82 ASP A CA 1
ATOM 618 C C . ASP A 1 82 ? -20.624 26.917 7.147 1.00 94.12 82 ASP A C 1
ATOM 620 O O . ASP A 1 82 ? -21.817 26.943 7.431 1.00 94.12 82 ASP A O 1
ATOM 624 N N . ASN A 1 83 ? -19.741 27.620 7.857 1.00 97.06 83 ASN A N 1
ATOM 625 C CA . ASN A 1 83 ? -20.106 28.499 8.970 1.00 97.06 83 ASN A CA 1
ATOM 626 C C . ASN A 1 83 ? -19.582 29.932 8.819 1.00 97.06 83 ASN A C 1
ATOM 628 O O . ASN A 1 83 ? -19.791 30.741 9.720 1.00 97.06 83 ASN A O 1
ATOM 632 N N . GLY A 1 84 ? -18.911 30.262 7.711 1.00 96.62 84 GLY A N 1
ATOM 633 C CA . GLY A 1 84 ? -18.355 31.601 7.483 1.00 96.62 84 GLY A CA 1
ATOM 634 C C . GLY A 1 84 ? -17.291 32.005 8.511 1.00 96.62 84 GLY A C 1
ATOM 635 O O . GLY A 1 84 ? -17.224 33.167 8.897 1.00 96.62 84 GLY A O 1
ATOM 636 N N . ILE A 1 85 ? -16.495 31.047 8.994 1.00 97.94 85 ILE A N 1
ATOM 637 C CA . ILE A 1 85 ? -15.534 31.243 10.097 1.00 97.94 85 ILE A CA 1
ATOM 638 C C . ILE A 1 85 ? -14.450 32.289 9.773 1.00 97.94 85 ILE A C 1
ATOM 640 O O . ILE A 1 85 ? -14.031 33.027 10.665 1.00 97.94 85 ILE A O 1
ATOM 644 N N . GLY A 1 86 ? -14.004 32.365 8.516 1.00 98.19 86 GLY A N 1
ATOM 645 C CA . GLY A 1 86 ? -12.951 33.282 8.075 1.00 98.19 86 GLY A CA 1
ATOM 646 C C . GLY A 1 86 ? -11.570 32.990 8.678 1.00 98.19 86 GLY A C 1
ATOM 647 O O . GLY A 1 86 ? -11.381 32.029 9.429 1.00 98.19 86 GLY A O 1
ATOM 648 N N . ALA A 1 87 ? -10.589 33.834 8.348 1.00 98.12 87 ALA A N 1
ATOM 649 C CA . ALA A 1 87 ? -9.224 33.726 8.869 1.00 98.12 87 ALA A CA 1
ATOM 650 C C . ALA A 1 87 ? -9.166 33.932 10.394 1.00 98.12 87 ALA A C 1
ATOM 652 O O . ALA A 1 87 ? -8.528 33.150 11.097 1.00 98.12 87 ALA A O 1
ATOM 653 N N . GLU A 1 88 ? -9.894 34.922 10.924 1.00 98.12 88 GLU A N 1
ATOM 654 C CA . GLU A 1 88 ? -9.926 35.215 12.364 1.00 98.12 88 GLU A CA 1
ATOM 655 C C . GLU A 1 88 ? -10.467 34.051 13.201 1.00 98.12 88 GLU A C 1
ATOM 657 O O . GLU A 1 88 ? -9.891 33.684 14.226 1.00 98.12 88 GLU A O 1
ATOM 662 N N . GLY A 1 89 ? -11.586 33.456 12.779 1.00 98.31 89 GLY A N 1
ATOM 663 C CA . GLY A 1 89 ? -12.160 32.321 13.490 1.00 98.31 89 GLY A CA 1
ATOM 664 C C . GLY A 1 89 ? -11.270 31.078 13.389 1.00 98.31 89 GLY A C 1
ATOM 665 O O . GLY A 1 89 ? -11.141 30.337 14.363 1.00 98.31 89 GLY A O 1
ATOM 666 N N . ALA A 1 90 ? -10.593 30.875 12.252 1.00 98.31 90 ALA A N 1
ATOM 667 C CA . ALA A 1 90 ? -9.610 29.806 12.098 1.00 98.31 90 ALA A CA 1
ATOM 668 C C . ALA A 1 90 ? -8.399 30.009 13.016 1.00 98.31 90 ALA A C 1
ATOM 670 O O . ALA A 1 90 ? -7.952 29.048 13.634 1.00 98.31 90 ALA A O 1
ATOM 671 N N . ALA A 1 91 ? -7.917 31.245 13.176 1.00 98.25 91 ALA A N 1
ATOM 672 C CA . ALA A 1 91 ? -6.848 31.571 14.117 1.00 98.25 91 ALA A CA 1
ATOM 673 C C . ALA A 1 91 ? -7.244 31.254 15.569 1.00 98.25 91 ALA A C 1
ATOM 675 O O . ALA A 1 91 ? -6.448 30.687 16.317 1.00 98.25 91 ALA A O 1
ATOM 676 N N . ALA A 1 92 ? -8.490 31.538 15.959 1.00 98.50 92 ALA A N 1
ATOM 677 C CA . ALA A 1 92 ? -8.989 31.179 17.286 1.00 98.50 92 ALA A CA 1
ATOM 678 C C . ALA A 1 92 ? -9.014 29.656 17.501 1.00 98.50 92 ALA A C 1
ATOM 680 O O . ALA A 1 92 ? -8.565 29.166 18.539 1.00 98.50 92 ALA A O 1
ATOM 681 N N . ILE A 1 93 ? -9.489 28.897 16.508 1.00 98.44 93 ILE A N 1
ATOM 682 C CA . ILE A 1 93 ? -9.488 27.427 16.550 1.00 98.44 93 ILE A CA 1
ATOM 683 C C . ILE A 1 93 ? -8.055 26.885 16.591 1.00 98.44 93 ILE A C 1
ATOM 685 O O . ILE A 1 93 ? -7.774 25.983 17.378 1.00 98.44 93 ILE A O 1
ATOM 689 N N . ALA A 1 94 ? -7.139 27.453 15.805 1.00 97.94 94 ALA A N 1
ATOM 690 C CA . ALA A 1 94 ? -5.725 27.096 15.817 1.00 97.94 94 ALA A CA 1
ATOM 691 C C . ALA A 1 94 ? -5.119 27.269 17.217 1.00 97.94 94 ALA A C 1
ATOM 693 O O . ALA A 1 94 ? -4.481 26.353 17.731 1.00 97.94 94 ALA A O 1
ATOM 694 N N . GLU A 1 95 ? -5.378 28.400 17.875 1.00 97.62 95 GLU A N 1
ATOM 695 C CA . GLU A 1 95 ? -4.900 28.638 19.238 1.00 97.62 95 GLU A CA 1
ATOM 696 C C . GLU A 1 95 ? -5.460 27.608 20.229 1.00 97.62 95 GLU A C 1
ATOM 698 O O . GLU A 1 95 ? -4.727 27.095 21.073 1.00 97.62 95 GLU A O 1
ATOM 703 N N . ALA A 1 96 ? -6.732 27.220 20.094 1.00 97.81 96 ALA A N 1
ATOM 704 C CA . ALA A 1 96 ? -7.304 26.158 20.919 1.00 97.81 96 ALA A CA 1
ATOM 705 C C . ALA A 1 96 ? -6.623 24.796 20.697 1.00 97.81 96 ALA A C 1
ATOM 707 O O . ALA A 1 96 ? -6.363 24.069 21.659 1.00 97.81 96 ALA A O 1
ATOM 708 N N . LEU A 1 97 ? -6.276 24.462 19.450 1.00 97.31 97 LEU A N 1
ATOM 709 C CA . LEU A 1 97 ? -5.576 23.219 19.119 1.00 97.31 97 LEU A CA 1
ATOM 710 C C . LEU A 1 97 ? -4.177 23.139 19.731 1.00 97.31 97 LEU A C 1
ATOM 712 O O . LEU A 1 97 ? -3.701 22.041 19.980 1.00 97.31 97 LEU A O 1
ATOM 716 N N . ARG A 1 98 ? -3.506 24.250 20.042 1.00 94.88 98 ARG A N 1
ATOM 717 C CA . ARG A 1 98 ? -2.189 24.191 20.709 1.00 94.88 98 ARG A CA 1
ATOM 718 C C . ARG A 1 98 ? -2.255 23.546 22.096 1.00 94.88 98 ARG A C 1
ATOM 720 O O . ARG A 1 98 ? -1.251 23.023 22.570 1.00 94.88 98 ARG A O 1
ATOM 727 N N . HIS A 1 99 ? -3.429 23.574 22.723 1.00 92.38 99 HIS A N 1
ATOM 728 C CA . HIS A 1 99 ? -3.670 23.038 24.061 1.00 92.38 99 HIS A CA 1
ATOM 729 C C . HIS A 1 99 ? -4.567 21.797 24.061 1.00 92.38 99 HIS A C 1
ATOM 731 O O . HIS A 1 99 ? -4.525 21.008 25.004 1.00 92.38 99 HIS A O 1
ATOM 737 N N . ASN A 1 100 ? -5.378 21.605 23.019 1.00 95.44 100 ASN A N 1
ATOM 738 C CA . ASN A 1 100 ? -6.292 20.476 22.944 1.00 95.44 100 ASN A CA 1
ATOM 739 C C . ASN A 1 100 ? -5.570 19.194 22.484 1.00 95.44 100 ASN A C 1
ATOM 741 O O . ASN A 1 100 ? -5.182 19.057 21.322 1.00 95.44 100 ASN A O 1
ATOM 745 N N . GLY A 1 101 ? -5.435 18.241 23.410 1.00 95.19 101 GLY A N 1
ATOM 746 C CA . GLY A 1 101 ? -4.873 16.909 23.160 1.00 95.19 101 GLY A CA 1
ATOM 747 C C . GLY A 1 101 ? -5.905 15.804 22.895 1.00 95.19 101 GLY A C 1
ATOM 748 O O . GLY A 1 101 ? -5.524 14.640 22.824 1.00 95.19 101 GLY A O 1
ATOM 749 N N . ALA A 1 102 ? -7.194 16.138 22.793 1.00 97.06 102 ALA A N 1
ATOM 750 C CA . ALA A 1 102 ? -8.284 15.167 22.659 1.00 97.06 102 ALA A CA 1
ATOM 751 C C . ALA A 1 102 ? -8.843 15.078 21.233 1.00 97.06 102 ALA A C 1
ATOM 753 O O . ALA A 1 102 ? -9.252 14.005 20.786 1.00 97.06 102 ALA A O 1
ATOM 754 N N . LEU A 1 103 ? -8.865 16.198 20.507 1.00 98.25 103 LEU A N 1
ATOM 755 C CA . LEU A 1 103 ? -9.456 16.274 19.183 1.00 98.25 103 LEU A CA 1
ATOM 756 C C . LEU A 1 103 ? -8.563 15.557 18.166 1.00 98.25 103 LEU A C 1
ATOM 758 O O . LEU A 1 103 ? -7.414 15.932 17.946 1.00 98.25 103 LEU A O 1
ATOM 762 N N . THR A 1 104 ? -9.123 14.534 17.524 1.00 98.44 104 THR A N 1
ATOM 763 C CA . THR A 1 104 ? -8.440 13.696 16.525 1.00 98.44 104 THR A CA 1
ATOM 764 C C . THR A 1 104 ? -8.912 13.981 15.101 1.00 98.44 104 THR A C 1
ATOM 766 O O . THR A 1 104 ? -8.138 13.798 14.164 1.00 98.44 104 THR A O 1
ATOM 769 N N . VAL A 1 105 ? -10.142 14.480 14.928 1.00 98.44 105 VAL A N 1
ATOM 770 C CA . VAL A 1 105 ? -10.730 14.815 13.623 1.00 98.44 105 VAL A CA 1
ATOM 771 C C . VAL A 1 105 ? -11.346 16.208 13.664 1.00 98.44 105 VAL A C 1
ATOM 773 O O . VAL A 1 105 ? -12.230 16.478 14.482 1.00 98.44 105 VAL A O 1
ATOM 776 N N . LEU A 1 106 ? -10.927 17.073 12.740 1.00 98.56 106 LEU A N 1
ATOM 777 C CA . LEU A 1 106 ? -11.466 18.422 12.582 1.00 98.56 106 LEU A CA 1
ATOM 778 C C . LEU A 1 106 ? -11.818 18.719 11.120 1.00 98.56 106 LEU A C 1
ATOM 780 O O . LEU A 1 106 ? -10.966 18.690 10.234 1.00 98.56 106 LEU A O 1
ATOM 784 N N . SER A 1 107 ? -13.073 19.088 10.869 1.00 97.88 107 SER A N 1
ATOM 785 C CA . SER A 1 107 ? -13.534 19.554 9.558 1.00 97.88 107 SER A CA 1
ATOM 786 C C . SER A 1 107 ? -13.897 21.036 9.596 1.00 97.88 107 SER A C 1
ATOM 788 O O . SER A 1 107 ? -14.846 21.430 10.273 1.00 97.88 107 SER A O 1
ATOM 790 N N . LEU A 1 108 ? -13.201 21.837 8.789 1.00 97.56 108 LEU A N 1
ATOM 791 C CA . LEU A 1 108 ? -13.410 23.279 8.618 1.00 97.56 108 LEU A CA 1
ATOM 792 C C . LEU A 1 108 ? -13.742 23.649 7.165 1.00 97.56 108 LEU A C 1
ATOM 794 O O . LEU A 1 108 ? -13.474 24.762 6.717 1.00 97.56 108 LEU A O 1
ATOM 798 N N . GLN A 1 109 ? -14.308 22.722 6.402 1.00 93.19 109 GLN A N 1
ATOM 799 C CA . GLN A 1 109 ? -14.620 22.944 4.992 1.00 93.19 109 GLN A CA 1
ATOM 800 C C . GLN A 1 109 ? -15.565 24.131 4.738 1.00 93.19 109 GLN A C 1
ATOM 802 O O . GLN A 1 109 ? -16.479 24.382 5.512 1.00 93.19 109 GLN A O 1
ATOM 807 N N . HIS A 1 110 ? -15.390 24.811 3.612 1.00 94.69 110 HIS A N 1
ATOM 808 C CA . HIS A 1 110 ? -16.226 25.919 3.157 1.00 94.69 110 HIS A CA 1
ATOM 809 C C . HIS A 1 110 ? -16.394 27.055 4.176 1.00 94.69 110 HIS A C 1
ATOM 811 O O . HIS A 1 110 ? -17.502 27.444 4.517 1.00 94.69 110 HIS A O 1
ATOM 817 N N . ASN A 1 111 ? -15.285 27.595 4.674 1.00 97.50 111 ASN A N 1
ATOM 818 C CA . ASN A 1 111 ? -15.288 28.637 5.699 1.00 97.50 111 ASN A CA 1
ATOM 819 C C . ASN A 1 111 ? -14.541 29.917 5.315 1.00 97.50 111 ASN A C 1
ATOM 821 O O . ASN A 1 111 ? -14.483 30.836 6.126 1.00 97.50 111 ASN A O 1
ATOM 825 N N . GLY A 1 112 ? -13.983 29.999 4.103 1.00 96.31 112 GLY A N 1
ATOM 826 C CA . GLY A 1 112 ? -13.262 31.192 3.647 1.00 96.31 112 GLY A CA 1
ATOM 827 C C . GLY A 1 112 ? -12.021 31.504 4.489 1.00 96.31 112 GLY A C 1
ATOM 828 O O . GLY A 1 112 ? -11.739 32.667 4.748 1.00 96.31 112 GLY A O 1
ATOM 829 N N . ILE A 1 113 ? -11.311 30.469 4.949 1.00 98.19 113 ILE A N 1
ATOM 830 C CA . ILE A 1 113 ? -10.144 30.595 5.840 1.00 98.19 113 ILE A CA 1
ATOM 831 C C . ILE A 1 113 ? -8.997 31.390 5.196 1.00 98.19 113 ILE A C 1
ATOM 833 O O . ILE A 1 113 ? -8.304 32.130 5.891 1.00 98.19 113 ILE A O 1
ATOM 837 N N . GLY A 1 114 ? -8.799 31.254 3.881 1.00 98.19 114 GLY A N 1
ATOM 838 C CA . GLY A 1 114 ? -7.713 31.917 3.161 1.00 98.19 114 GLY A CA 1
ATOM 839 C C . GLY A 1 114 ? -6.315 31.400 3.525 1.00 98.19 114 GLY A C 1
ATOM 840 O O . GLY A 1 114 ? -6.156 30.475 4.325 1.00 98.19 114 GLY A O 1
ATOM 841 N N . ALA A 1 115 ? -5.290 32.005 2.923 1.00 98.25 115 ALA A N 1
ATOM 842 C CA . ALA A 1 115 ? -3.889 31.674 3.192 1.00 98.25 115 ALA A CA 1
ATOM 843 C C . ALA A 1 115 ? -3.474 32.013 4.636 1.00 98.25 115 ALA A C 1
ATOM 845 O O . ALA A 1 115 ? -2.838 31.198 5.297 1.00 98.25 115 ALA A O 1
ATOM 846 N N . GLU A 1 116 ? -3.893 33.175 5.146 1.00 97.88 116 GLU A N 1
ATOM 847 C CA . GLU A 1 116 ? -3.573 33.644 6.502 1.00 97.88 116 GLU A CA 1
ATOM 848 C C . GLU A 1 116 ? -4.117 32.696 7.581 1.00 97.88 116 GLU A C 1
ATOM 850 O O . GLU A 1 116 ? -3.388 32.261 8.473 1.00 97.88 116 GLU A O 1
ATOM 855 N N . GLY A 1 117 ? -5.388 32.296 7.473 1.00 98.00 117 GLY A N 1
ATOM 856 C CA . GLY A 1 117 ? -5.966 31.341 8.412 1.00 98.00 117 GLY A CA 1
ATOM 857 C C . GLY A 1 117 ? -5.318 29.954 8.313 1.00 98.00 117 GLY A C 1
ATOM 858 O O . GLY A 1 117 ? -5.127 29.294 9.334 1.00 98.00 117 GLY A O 1
ATOM 859 N N . ALA A 1 118 ? -4.918 29.517 7.112 1.00 98.31 118 ALA A N 1
ATOM 860 C CA . ALA A 1 118 ? -4.181 28.265 6.929 1.00 98.31 118 ALA A CA 1
ATOM 861 C C . ALA A 1 118 ? -2.784 28.316 7.566 1.00 98.31 118 ALA A C 1
ATOM 863 O O . ALA A 1 118 ? -2.356 27.328 8.160 1.00 98.31 118 ALA A O 1
ATOM 864 N N . GLU A 1 119 ? -2.105 29.463 7.512 1.00 98.25 119 GLU A N 1
ATOM 865 C CA . GLU A 1 119 ? -0.829 29.679 8.195 1.00 98.25 119 GLU A CA 1
ATOM 866 C C . GLU A 1 119 ? -0.974 29.566 9.718 1.00 98.25 119 GLU A C 1
ATOM 868 O O . GLU A 1 119 ? -0.163 28.906 10.374 1.00 98.25 119 GLU A O 1
ATOM 873 N N . MET A 1 120 ? -2.030 30.152 10.291 1.00 98.12 120 MET A N 1
ATOM 874 C CA . MET A 1 120 ? -2.302 30.029 11.727 1.00 98.12 120 MET A CA 1
ATOM 875 C C . MET A 1 120 ? -2.574 28.576 12.125 1.00 98.12 120 MET A C 1
ATOM 877 O O . MET A 1 120 ? -1.997 28.082 13.097 1.00 98.12 120 MET A O 1
ATOM 881 N N . MET A 1 121 ? -3.384 27.861 11.336 1.00 97.94 121 MET A N 1
ATOM 882 C CA . MET A 1 121 ? -3.618 26.428 11.537 1.00 97.94 121 MET A CA 1
ATOM 883 C C . MET A 1 121 ? -2.310 25.634 11.453 1.00 97.94 121 MET A C 1
ATOM 885 O O . MET A 1 121 ? -2.032 24.822 12.333 1.00 97.94 121 MET A O 1
ATOM 889 N N . ALA A 1 122 ? -1.468 25.896 10.452 1.00 97.50 122 ALA A N 1
ATOM 890 C CA . ALA A 1 122 ? -0.182 25.230 10.286 1.00 97.50 122 ALA A CA 1
ATOM 891 C C . ALA A 1 122 ? 0.727 25.422 11.514 1.00 97.50 122 ALA A C 1
ATOM 893 O O . ALA A 1 122 ? 1.252 24.441 12.053 1.00 97.50 122 ALA A O 1
ATOM 894 N N . LYS A 1 123 ? 0.857 26.659 12.012 1.00 96.38 123 LYS A N 1
ATOM 895 C CA . LYS A 1 123 ? 1.643 26.986 13.215 1.00 96.38 123 LYS A CA 1
ATOM 896 C C . LYS A 1 123 ? 1.177 26.207 14.445 1.00 96.38 123 LYS A C 1
ATOM 898 O O . LYS A 1 123 ? 2.011 25.689 15.186 1.00 96.38 123 LYS A O 1
ATOM 903 N N . ALA A 1 124 ? -0.134 26.087 14.649 1.00 96.25 124 ALA A N 1
ATOM 904 C CA . ALA A 1 124 ? -0.683 25.309 15.758 1.00 96.25 124 ALA A CA 1
ATOM 905 C C . ALA A 1 124 ? -0.412 23.805 15.609 1.00 96.25 124 ALA A C 1
ATOM 907 O O . ALA A 1 124 ? 0.025 23.143 16.553 1.00 96.25 124 ALA A O 1
ATOM 908 N N . LEU A 1 125 ? -0.621 23.270 14.405 1.00 96.56 125 LEU A N 1
ATOM 909 C CA . LEU A 1 125 ? -0.465 21.847 14.112 1.00 96.56 125 LEU A CA 1
ATOM 910 C C . LEU A 1 125 ? 0.983 21.368 14.215 1.00 96.56 125 LEU A C 1
ATOM 912 O O . LEU A 1 125 ? 1.203 20.201 14.518 1.00 96.56 125 LEU A O 1
ATOM 916 N N . ARG A 1 126 ? 1.978 22.249 14.057 1.00 93.94 126 ARG A N 1
ATOM 917 C CA . ARG A 1 126 ? 3.400 21.897 14.227 1.00 93.94 126 ARG A CA 1
ATOM 918 C C . ARG A 1 126 ? 3.696 21.196 15.557 1.00 93.94 126 ARG A C 1
ATOM 920 O O . ARG A 1 126 ? 4.584 20.352 15.606 1.00 93.94 126 ARG A O 1
ATOM 927 N N . HIS A 1 127 ? 2.952 21.528 16.612 1.00 88.50 127 HIS A N 1
ATOM 928 C CA . HIS A 1 127 ? 3.153 20.988 17.959 1.00 88.50 127 HIS A CA 1
ATOM 929 C C . HIS A 1 127 ? 1.986 20.127 18.463 1.00 88.50 127 HIS A C 1
ATOM 931 O O . HIS A 1 127 ? 2.076 19.555 19.548 1.00 88.50 127 HIS A O 1
ATOM 937 N N . ASN A 1 128 ? 0.895 20.008 17.700 1.00 94.75 128 ASN A N 1
ATOM 938 C CA . ASN A 1 128 ? -0.247 19.193 18.102 1.00 94.75 128 ASN A CA 1
ATOM 939 C C . ASN A 1 128 ? -0.022 17.715 17.728 1.00 94.75 128 ASN A C 1
ATOM 941 O O . ASN A 1 128 ? -0.052 17.343 16.556 1.00 94.75 128 ASN A O 1
ATOM 945 N N . GLY A 1 129 ? 0.167 16.858 18.735 1.00 94.75 129 GLY A N 1
ATOM 946 C CA . GLY A 1 129 ? 0.344 15.408 18.557 1.00 94.75 129 GLY A CA 1
ATOM 947 C C . GLY A 1 129 ? -0.955 14.587 18.472 1.00 94.75 129 GLY A C 1
ATOM 948 O O . GLY A 1 129 ? -0.911 13.391 18.164 1.00 94.75 129 GLY A O 1
ATOM 949 N N . ALA A 1 130 ? -2.106 15.207 18.741 1.00 97.12 130 ALA A N 1
ATOM 950 C CA . ALA A 1 130 ? -3.395 14.531 18.870 1.00 97.12 130 ALA A CA 1
ATOM 951 C C . ALA A 1 130 ? -4.167 14.452 17.547 1.00 97.12 130 ALA A C 1
ATOM 953 O O . ALA A 1 130 ? -4.688 13.386 17.210 1.00 97.12 130 ALA A O 1
ATOM 954 N N . LEU A 1 131 ? -4.212 15.550 16.786 1.00 98.12 131 LEU A N 1
ATOM 955 C CA . LEU A 1 131 ? -5.013 15.646 15.572 1.00 98.12 131 LEU A CA 1
ATOM 956 C C . LEU A 1 131 ? -4.461 14.718 14.485 1.00 98.12 131 LEU A C 1
ATOM 958 O O . LEU A 1 131 ? -3.292 14.800 14.117 1.00 98.12 131 LEU A O 1
ATOM 962 N N . LYS A 1 132 ? -5.320 13.832 13.981 1.00 98.25 132 LYS A N 1
ATOM 963 C CA . LYS A 1 132 ? -5.001 12.844 12.942 1.00 98.25 132 LYS A CA 1
ATOM 964 C C . LYS A 1 132 ? -5.549 13.264 11.586 1.00 98.25 132 LYS A C 1
ATOM 966 O O . LYS A 1 132 ? -4.869 13.111 10.578 1.00 98.25 132 LYS A O 1
ATOM 971 N N . GLN A 1 133 ? -6.750 13.840 11.574 1.00 98.31 133 GLN A N 1
ATOM 972 C CA . GLN A 1 133 ? -7.456 14.203 10.351 1.00 98.31 133 GLN A CA 1
ATOM 973 C C . GLN A 1 133 ? -7.853 15.675 10.359 1.00 98.31 133 GLN A C 1
ATOM 975 O O . GLN A 1 133 ? -8.499 16.154 11.300 1.00 98.31 133 GLN A O 1
ATOM 980 N N . ILE A 1 134 ? -7.510 16.384 9.284 1.00 98.06 134 ILE A N 1
ATOM 981 C CA . ILE A 1 134 ? -7.922 17.771 9.084 1.00 98.06 134 ILE A CA 1
ATOM 982 C C . ILE A 1 134 ? -8.454 18.003 7.668 1.00 98.06 134 ILE A C 1
ATOM 984 O O . ILE A 1 134 ? -7.768 17.789 6.669 1.00 98.06 134 ILE A O 1
ATOM 988 N N . HIS A 1 135 ? -9.698 18.480 7.576 1.00 96.50 135 HIS A N 1
ATOM 989 C CA . HIS A 1 135 ? -10.371 18.745 6.302 1.00 96.50 135 HIS A CA 1
ATOM 990 C C . HIS A 1 135 ? -10.600 20.243 6.099 1.00 96.50 135 HIS A C 1
ATOM 992 O O . HIS A 1 135 ? -11.433 20.859 6.768 1.00 96.50 135 HIS A O 1
ATOM 998 N N . LEU A 1 136 ? -9.897 20.815 5.122 1.00 97.12 136 LEU A N 1
ATOM 999 C CA . LEU A 1 136 ? -9.905 22.238 4.778 1.00 97.12 136 LEU A CA 1
ATOM 1000 C C . LEU A 1 136 ? -10.489 22.501 3.379 1.00 97.12 136 LEU A C 1
ATOM 1002 O O . LEU A 1 136 ? -10.144 23.491 2.736 1.00 97.12 136 LEU A O 1
ATOM 1006 N N . ILE A 1 137 ? -11.387 21.642 2.901 1.00 96.62 137 ILE A N 1
ATOM 1007 C CA . ILE A 1 137 ? -11.996 21.730 1.564 1.00 96.62 137 ILE A CA 1
ATOM 1008 C C . ILE A 1 137 ? -12.638 23.109 1.320 1.00 96.62 137 ILE A C 1
ATOM 1010 O O . ILE A 1 137 ? -13.353 23.608 2.183 1.00 96.62 137 ILE A O 1
ATOM 1014 N N . LYS A 1 138 ? -12.472 23.699 0.130 1.00 91.25 138 LYS A N 1
ATOM 1015 C CA . LYS A 1 138 ? -13.177 24.923 -0.315 1.00 91.25 138 LYS A CA 1
ATOM 1016 C C . LYS A 1 138 ? -12.939 26.146 0.588 1.00 91.25 138 LYS A C 1
ATOM 1018 O O . LYS A 1 138 ? -13.884 26.845 0.953 1.00 91.25 138 LYS A O 1
ATOM 1023 N N . ASN A 1 139 ? -11.683 26.417 0.940 1.00 96.75 139 ASN A N 1
ATOM 1024 C CA . ASN A 1 139 ? -11.296 27.512 1.838 1.00 96.75 139 ASN A CA 1
ATOM 1025 C C . ASN A 1 139 ? -10.446 28.618 1.202 1.00 96.75 139 ASN A C 1
ATOM 1027 O O . ASN A 1 139 ? -10.155 29.601 1.877 1.00 96.75 139 ASN A O 1
ATOM 1031 N N . GLY A 1 140 ? -10.083 28.496 -0.077 1.00 95.81 140 GLY A N 1
ATOM 1032 C CA . GLY A 1 140 ? -9.283 29.512 -0.768 1.00 95.81 140 GLY A CA 1
ATOM 1033 C C . GLY A 1 140 ? -7.868 29.656 -0.200 1.00 95.81 140 GLY A C 1
ATOM 1034 O O . GLY A 1 140 ? -7.365 30.769 -0.121 1.00 95.81 140 GLY A O 1
ATOM 1035 N N . ILE A 1 141 ? -7.261 28.543 0.222 1.00 98.00 141 ILE A N 1
ATOM 1036 C CA . ILE A 1 141 ? -5.936 28.501 0.865 1.00 98.00 141 ILE A CA 1
ATOM 1037 C C . ILE A 1 141 ? -4.810 29.007 -0.053 1.00 98.00 141 ILE A C 1
ATOM 1039 O O . ILE A 1 141 ? -3.889 29.657 0.434 1.00 98.00 141 ILE A O 1
ATOM 1043 N N . GLY A 1 142 ? -4.885 28.737 -1.359 1.00 98.31 142 GLY A N 1
ATOM 1044 C CA . GLY A 1 142 ? -3.857 29.132 -2.324 1.00 98.31 142 GLY A CA 1
ATOM 1045 C C . GLY A 1 142 ? -2.511 28.426 -2.126 1.00 98.31 142 GLY A C 1
ATOM 1046 O O . GLY A 1 142 ? -2.364 27.530 -1.290 1.00 98.31 142 GLY A O 1
ATOM 1047 N N . ASP A 1 143 ? -1.518 28.837 -2.912 1.00 98.56 143 ASP A N 1
ATOM 1048 C CA . ASP A 1 143 ? -0.158 28.292 -2.843 1.00 98.56 143 ASP A CA 1
ATOM 1049 C C . ASP A 1 143 ? 0.566 28.725 -1.559 1.00 98.56 143 ASP A C 1
ATOM 1051 O O . ASP A 1 143 ? 1.323 27.947 -0.977 1.00 98.56 143 ASP A O 1
ATOM 1055 N N . GLU A 1 144 ? 0.298 29.939 -1.077 1.00 98.25 144 GLU A N 1
ATOM 1056 C CA . GLU A 1 144 ? 0.878 30.498 0.144 1.00 98.25 144 GLU A CA 1
ATOM 1057 C C . GLU A 1 144 ? 0.455 29.695 1.379 1.00 98.25 144 GLU A C 1
ATOM 1059 O O . GLU A 1 144 ? 1.298 29.279 2.176 1.00 98.25 144 GLU A O 1
ATOM 1064 N N . GLY A 1 145 ? -0.841 29.400 1.513 1.00 98.25 145 GLY A N 1
ATOM 1065 C CA . GLY A 1 145 ? -1.332 28.579 2.615 1.00 98.25 145 GLY A CA 1
ATOM 1066 C C . GLY A 1 145 ? -0.897 27.111 2.502 1.00 98.25 145 GLY A C 1
ATOM 1067 O O . GLY A 1 145 ? -0.602 26.480 3.518 1.00 98.25 145 GLY A O 1
ATOM 1068 N N . ALA A 1 146 ? -0.775 26.568 1.282 1.00 98.56 146 ALA A N 1
ATOM 1069 C CA . ALA A 1 146 ? -0.208 25.235 1.060 1.00 98.56 146 ALA A CA 1
ATOM 1070 C C . ALA A 1 146 ? 1.266 25.159 1.491 1.00 98.56 146 ALA A C 1
ATOM 1072 O O . ALA A 1 146 ? 1.679 24.158 2.073 1.00 98.56 146 ALA A O 1
ATOM 1073 N N . SER A 1 147 ? 2.040 26.228 1.273 1.00 98.25 147 SER A N 1
ATOM 1074 C CA . SER A 1 147 ? 3.426 26.345 1.741 1.00 98.25 147 SER A CA 1
ATOM 1075 C C . SER A 1 147 ? 3.530 26.299 3.266 1.00 98.25 147 SER A C 1
ATOM 1077 O O . SER A 1 147 ? 4.343 25.549 3.807 1.00 98.25 147 SER A O 1
ATOM 1079 N N . ALA A 1 148 ? 2.656 27.022 3.973 1.00 98.25 148 ALA A N 1
ATOM 1080 C CA . ALA A 1 148 ? 2.626 26.978 5.432 1.00 98.25 148 ALA A CA 1
ATOM 1081 C C . ALA A 1 148 ? 2.307 25.566 5.958 1.00 98.25 148 ALA A C 1
ATOM 1083 O O . ALA A 1 148 ? 2.989 25.062 6.851 1.00 98.25 148 ALA A O 1
ATOM 1084 N N . LEU A 1 149 ? 1.312 24.894 5.366 1.00 98.25 149 LEU A N 1
ATOM 1085 C CA . LEU A 1 149 ? 0.963 23.514 5.719 1.00 98.25 149 LEU A CA 1
ATOM 1086 C C . LEU A 1 149 ? 2.100 22.530 5.408 1.00 98.25 149 LEU A C 1
ATOM 1088 O O . LEU A 1 149 ? 2.373 21.646 6.219 1.00 98.25 149 LEU A O 1
ATOM 1092 N N . ALA A 1 150 ? 2.786 22.696 4.275 1.00 98.00 150 ALA A N 1
ATOM 1093 C CA . ALA A 1 150 ? 3.929 21.874 3.894 1.00 98.00 150 ALA A CA 1
ATOM 1094 C C . ALA A 1 150 ? 5.064 21.968 4.924 1.00 98.00 150 ALA A C 1
ATOM 1096 O O . ALA A 1 150 ? 5.591 20.941 5.347 1.00 98.00 150 ALA A O 1
ATOM 1097 N N . GLU A 1 151 ? 5.403 23.173 5.388 1.00 96.12 151 GLU A N 1
ATOM 1098 C CA . GLU A 1 151 ? 6.435 23.348 6.416 1.00 96.12 151 GLU A CA 1
ATOM 1099 C C . GLU A 1 151 ? 6.055 22.650 7.731 1.00 96.12 151 GLU A C 1
ATOM 1101 O O . GLU A 1 151 ? 6.889 22.002 8.366 1.00 96.12 151 GLU A O 1
ATOM 1106 N N . THR A 1 152 ? 4.776 22.685 8.107 1.00 94.62 152 THR A N 1
ATOM 1107 C CA . THR A 1 152 ? 4.280 21.937 9.267 1.00 94.62 152 THR A CA 1
ATOM 1108 C C . THR A 1 152 ? 4.395 20.425 9.090 1.00 94.62 152 THR A C 1
ATOM 1110 O O . THR A 1 152 ? 4.829 19.745 10.021 1.00 94.62 152 THR A O 1
ATOM 1113 N N . LEU A 1 153 ? 4.065 19.883 7.913 1.00 96.00 153 LEU A N 1
ATOM 1114 C CA . LEU A 1 153 ? 4.163 18.443 7.633 1.00 96.00 153 LEU A CA 1
ATOM 1115 C C . LEU A 1 153 ? 5.596 17.905 7.754 1.00 96.00 153 LEU A C 1
ATOM 1117 O O . LEU A 1 153 ? 5.778 16.730 8.047 1.00 96.00 153 LEU A O 1
ATOM 1121 N N . ARG A 1 154 ? 6.630 18.735 7.599 1.00 94.06 154 ARG A N 1
ATOM 1122 C CA . ARG A 1 154 ? 8.027 18.297 7.795 1.00 94.06 154 ARG A CA 1
ATOM 1123 C C . ARG A 1 154 ? 8.348 17.919 9.242 1.00 94.06 154 ARG A C 1
ATOM 1125 O O . ARG A 1 154 ? 9.330 17.226 9.486 1.00 94.06 154 ARG A O 1
ATOM 1132 N N . HIS A 1 155 ? 7.550 18.399 10.192 1.00 92.44 155 HIS A N 1
ATOM 1133 C CA . HIS A 1 155 ? 7.783 18.227 11.626 1.00 92.44 155 HIS A CA 1
ATOM 1134 C C . HIS A 1 155 ? 6.654 17.487 12.336 1.00 92.44 155 HIS A C 1
ATOM 1136 O O . HIS A 1 155 ? 6.891 16.819 13.340 1.00 92.44 155 HIS A O 1
ATOM 1142 N N . ASN A 1 156 ? 5.425 17.625 11.844 1.00 94.44 156 ASN A N 1
ATOM 1143 C CA . ASN A 1 156 ? 4.275 16.962 12.423 1.00 94.44 156 ASN A CA 1
ATOM 1144 C C . ASN A 1 156 ? 4.274 15.472 12.046 1.00 94.44 156 ASN A C 1
ATOM 1146 O O . ASN A 1 156 ? 4.354 15.122 10.871 1.00 94.44 156 ASN A O 1
ATOM 1150 N N . SER A 1 157 ? 4.151 14.611 13.055 1.00 94.69 157 SER A N 1
ATOM 1151 C CA . SER A 1 157 ? 4.061 13.154 12.909 1.00 94.69 157 SER A CA 1
ATOM 1152 C C . SER A 1 157 ? 2.700 12.587 13.334 1.00 94.69 157 SER A C 1
ATOM 1154 O O . SER A 1 157 ? 2.539 11.371 13.448 1.00 94.69 157 SER A O 1
ATOM 1156 N N . SER A 1 158 ? 1.714 13.448 13.605 1.00 97.12 158 SER A N 1
ATOM 1157 C CA . SER A 1 158 ? 0.384 13.042 14.064 1.00 97.12 158 SER A CA 1
ATOM 1158 C C . SER A 1 158 ? -0.636 12.965 12.937 1.00 97.12 158 SER A C 1
ATOM 1160 O O . SER A 1 158 ? -1.441 12.037 12.948 1.00 97.12 158 SER A O 1
ATOM 1162 N N . ILE A 1 159 ? -0.593 13.892 11.980 1.00 98.19 159 ILE A N 1
ATOM 1163 C CA . ILE A 1 159 ? -1.560 13.977 10.888 1.00 98.19 159 ILE A CA 1
ATOM 1164 C C . ILE A 1 159 ? -1.334 12.816 9.921 1.00 98.19 159 ILE A C 1
ATOM 1166 O O . ILE A 1 159 ? -0.240 12.643 9.375 1.00 98.19 159 ILE A O 1
ATOM 1170 N N . THR A 1 160 ? -2.397 12.048 9.711 1.00 98.19 160 THR A N 1
ATOM 1171 C CA . THR A 1 160 ? -2.481 10.931 8.770 1.00 98.19 160 THR A CA 1
ATOM 1172 C C . THR A 1 160 ? -3.355 11.278 7.564 1.00 98.19 160 THR A C 1
ATOM 1174 O O . THR A 1 160 ? -3.103 10.746 6.488 1.00 98.19 160 THR A O 1
ATOM 1177 N N . ASP A 1 161 ? -4.306 12.213 7.692 1.00 97.88 161 ASP A N 1
ATOM 1178 C CA . ASP A 1 161 ? -5.289 12.512 6.643 1.00 97.88 161 ASP A CA 1
ATOM 1179 C C . ASP A 1 161 ? -5.443 14.034 6.465 1.00 97.88 161 ASP A C 1
ATOM 1181 O O . ASP A 1 161 ? -5.836 14.757 7.392 1.00 97.88 161 ASP A O 1
ATOM 1185 N N . LEU A 1 162 ? -5.143 14.537 5.263 1.00 98.50 162 LEU A N 1
ATOM 1186 C CA . LEU A 1 162 ? -5.156 15.966 4.943 1.00 98.50 162 LEU A CA 1
ATOM 1187 C C . LEU A 1 162 ? -6.027 16.269 3.716 1.00 98.50 162 LEU A C 1
ATOM 1189 O O . LEU A 1 162 ? -5.692 15.934 2.578 1.00 98.50 162 LEU A O 1
ATOM 1193 N N . GLY A 1 163 ? -7.140 16.970 3.948 1.00 97.12 163 GLY A N 1
ATOM 1194 C CA . GLY A 1 163 ? -8.079 17.395 2.909 1.00 97.12 163 GLY A CA 1
ATOM 1195 C C . GLY A 1 163 ? -7.854 18.832 2.438 1.00 97.12 163 GLY A C 1
ATOM 1196 O O . GLY A 1 163 ? -8.111 19.768 3.196 1.00 97.12 163 GLY A O 1
ATOM 1197 N N . LEU A 1 164 ? -7.445 19.022 1.181 1.00 98.19 164 LEU A N 1
ATOM 1198 C CA . LEU A 1 164 ? -7.148 20.323 0.563 1.00 98.19 164 LEU A CA 1
ATOM 1199 C C . LEU A 1 164 ? -7.898 20.570 -0.755 1.00 98.19 164 LEU A C 1
ATOM 1201 O O . LEU A 1 164 ? -7.512 21.437 -1.541 1.00 98.19 164 LEU A O 1
ATOM 1205 N N . GLN A 1 165 ? -9.003 19.873 -1.000 1.00 97.06 165 GLN A N 1
ATOM 1206 C CA . GLN A 1 165 ? -9.769 20.023 -2.234 1.00 97.06 165 GLN A CA 1
ATOM 1207 C C . GLN A 1 165 ? -10.347 21.443 -2.395 1.00 97.06 165 GLN A C 1
ATOM 1209 O O . GLN A 1 165 ? -10.692 22.090 -1.406 1.00 97.06 165 GLN A O 1
ATOM 1214 N N . TRP A 1 166 ? -10.529 21.926 -3.630 1.00 92.06 166 TRP A N 1
ATOM 1215 C CA . TRP A 1 166 ? -11.146 23.240 -3.910 1.00 92.06 166 TRP A CA 1
ATOM 1216 C C . TRP A 1 166 ? -10.437 24.448 -3.267 1.00 92.06 166 TRP A C 1
ATOM 1218 O O . TRP A 1 166 ? -11.085 25.391 -2.809 1.00 92.06 166 TRP A O 1
ATOM 1228 N N . ASN A 1 167 ? -9.107 24.462 -3.224 1.00 96.69 167 ASN A N 1
ATOM 1229 C CA . ASN A 1 167 ? -8.343 25.509 -2.541 1.00 96.69 167 ASN A CA 1
ATOM 1230 C C . ASN A 1 167 ? -7.517 26.424 -3.446 1.00 96.69 167 ASN A C 1
ATOM 1232 O O . ASN A 1 167 ? -6.825 27.292 -2.923 1.00 96.69 167 ASN A O 1
ATOM 1236 N N . ARG A 1 168 ? -7.648 26.300 -4.774 1.00 97.00 168 ARG A N 1
ATOM 1237 C CA . ARG A 1 168 ? -6.863 27.068 -5.761 1.00 97.00 168 ARG A CA 1
ATOM 1238 C C . ARG A 1 168 ? -5.350 26.852 -5.603 1.00 97.00 168 ARG A C 1
ATOM 1240 O O . ARG A 1 168 ? -4.573 27.778 -5.795 1.00 97.00 168 ARG A O 1
ATOM 1247 N N . ILE A 1 169 ? -4.950 25.639 -5.225 1.00 98.50 169 ILE A N 1
ATOM 1248 C CA . ILE A 1 169 ? -3.541 25.238 -5.142 1.00 98.50 169 ILE A CA 1
ATOM 1249 C C . ILE A 1 169 ? -3.037 24.958 -6.562 1.00 98.50 169 ILE A C 1
ATOM 1251 O O . ILE A 1 169 ? -3.638 24.171 -7.291 1.00 98.50 169 ILE A O 1
ATOM 1255 N N . GLY A 1 170 ? -1.971 25.627 -6.980 1.00 98.25 170 GLY A N 1
ATOM 1256 C CA . GLY A 1 170 ? -1.295 25.435 -8.257 1.00 98.25 170 GLY A CA 1
ATOM 1257 C C . GLY A 1 170 ? 0.009 24.650 -8.123 1.00 98.25 170 GLY A C 1
ATOM 1258 O O . GLY A 1 170 ? 0.283 23.997 -7.114 1.00 98.25 170 GLY A O 1
ATOM 1259 N N . ASP A 1 171 ? 0.847 24.733 -9.157 1.00 98.50 171 ASP A N 1
ATOM 1260 C CA . ASP A 1 171 ? 2.134 24.030 -9.200 1.00 98.50 171 ASP A CA 1
ATOM 1261 C C . ASP A 1 171 ? 3.083 24.442 -8.078 1.00 98.50 171 ASP A C 1
ATOM 1263 O O . ASP A 1 171 ? 3.835 23.608 -7.576 1.00 98.50 171 ASP A O 1
ATOM 1267 N N . LYS A 1 172 ? 3.062 25.713 -7.656 1.00 98.50 172 LYS A N 1
ATOM 1268 C CA . LYS A 1 172 ? 3.950 26.188 -6.587 1.00 98.50 172 LYS A CA 1
ATOM 1269 C C . LYS A 1 172 ? 3.592 25.527 -5.258 1.00 98.50 172 LYS A C 1
ATOM 1271 O O . LYS A 1 172 ? 4.489 25.013 -4.592 1.00 98.50 172 LYS A O 1
ATOM 1276 N N . GLY A 1 173 ? 2.304 25.483 -4.913 1.00 98.50 173 GLY A N 1
ATOM 1277 C CA . GLY A 1 173 ? 1.803 24.815 -3.715 1.00 98.50 173 GLY A CA 1
ATOM 1278 C C . GLY A 1 173 ? 2.014 23.299 -3.756 1.00 98.50 173 GLY A C 1
ATOM 1279 O O . GLY A 1 173 ? 2.464 22.708 -2.776 1.00 98.50 173 GLY A O 1
ATOM 1280 N N . ALA A 1 174 ? 1.788 22.659 -4.906 1.00 98.69 174 ALA A N 1
ATOM 1281 C CA . ALA A 1 174 ? 2.066 21.231 -5.074 1.00 98.69 174 ALA A CA 1
ATOM 1282 C C . ALA A 1 174 ? 3.562 20.897 -4.917 1.00 98.69 174 ALA A C 1
ATOM 1284 O O . ALA A 1 174 ? 3.905 19.933 -4.237 1.00 98.69 174 ALA A O 1
ATOM 1285 N N . LYS A 1 175 ? 4.465 21.723 -5.468 1.00 98.69 175 LYS A N 1
ATOM 1286 C CA . LYS A 1 175 ? 5.925 21.545 -5.353 1.00 98.69 175 LYS A CA 1
ATOM 1287 C C . LYS A 1 175 ? 6.414 21.612 -3.904 1.00 98.69 175 LYS A C 1
ATOM 1289 O O . LYS A 1 175 ? 7.292 20.839 -3.522 1.00 98.69 175 LYS A O 1
ATOM 1294 N N . VAL A 1 176 ? 5.873 22.515 -3.085 1.00 98.44 176 VAL A N 1
ATOM 1295 C CA . VAL A 1 176 ? 6.253 22.599 -1.661 1.00 98.44 176 VAL A CA 1
ATOM 1296 C C . VAL A 1 176 ? 5.669 21.448 -0.844 1.00 98.44 176 VAL A C 1
ATOM 1298 O O . VAL A 1 176 ? 6.387 20.876 -0.025 1.00 98.44 176 VAL A O 1
ATOM 1301 N N . LEU A 1 177 ? 4.427 21.032 -1.121 1.00 98.62 177 LEU A N 1
ATOM 1302 C CA . LEU A 1 177 ? 3.838 19.834 -0.514 1.00 98.62 177 LEU A CA 1
ATOM 1303 C C . LEU A 1 177 ? 4.658 18.582 -0.852 1.00 98.62 177 LEU A C 1
ATOM 1305 O O . LEU A 1 177 ? 4.994 17.818 0.047 1.00 98.62 177 LEU A O 1
ATOM 1309 N N . ALA A 1 178 ? 5.063 18.414 -2.111 1.00 98.50 178 ALA A N 1
ATOM 1310 C CA . ALA A 1 178 ? 5.923 17.318 -2.550 1.00 98.50 178 ALA A CA 1
ATOM 1311 C C . ALA A 1 178 ? 7.244 17.253 -1.763 1.00 98.50 178 ALA A C 1
ATOM 1313 O O . ALA A 1 178 ? 7.606 16.203 -1.234 1.00 98.50 178 ALA A O 1
ATOM 1314 N N . LYS A 1 179 ? 7.936 18.388 -1.600 1.00 97.88 179 LYS A N 1
ATOM 1315 C CA . LYS A 1 179 ? 9.163 18.453 -0.784 1.00 97.88 179 LYS A CA 1
ATOM 1316 C C . LYS A 1 179 ? 8.922 18.052 0.671 1.00 97.88 179 LYS A C 1
ATOM 1318 O O . LYS A 1 179 ? 9.769 17.401 1.273 1.00 97.88 179 LYS A O 1
ATOM 1323 N N . ALA A 1 180 ? 7.778 18.418 1.246 1.00 97.81 180 ALA A N 1
ATOM 1324 C CA . ALA A 1 180 ? 7.432 17.998 2.599 1.00 97.81 180 ALA A CA 1
ATOM 1325 C C . ALA A 1 180 ? 7.178 16.484 2.689 1.00 97.81 180 ALA A C 1
ATOM 1327 O O . ALA A 1 180 ? 7.656 15.841 3.625 1.00 97.81 180 ALA A O 1
ATOM 1328 N N . LEU A 1 181 ? 6.492 15.900 1.699 1.00 97.62 181 LEU A N 1
ATOM 1329 C CA . LEU A 1 181 ? 6.206 14.462 1.636 1.00 97.62 181 LEU A CA 1
ATOM 1330 C C . LEU A 1 181 ? 7.473 13.602 1.582 1.00 97.62 181 LEU A C 1
ATOM 1332 O O . LEU A 1 181 ? 7.493 12.526 2.170 1.00 97.62 181 LEU A O 1
ATOM 1336 N N . GLN A 1 182 ? 8.561 14.072 0.969 1.00 94.75 182 GLN A N 1
ATOM 1337 C CA . GLN A 1 182 ? 9.830 13.327 0.958 1.00 94.75 182 GLN A CA 1
ATOM 1338 C C . GLN A 1 182 ? 10.353 13.009 2.370 1.00 94.75 182 GLN A C 1
ATOM 1340 O O . GLN A 1 182 ? 11.010 11.986 2.573 1.00 94.75 182 GLN A O 1
ATOM 1345 N N . HIS A 1 183 ? 10.018 13.839 3.363 1.00 92.44 183 HIS A N 1
ATOM 1346 C CA . HIS A 1 183 ? 10.463 13.686 4.751 1.00 92.44 183 HIS A CA 1
ATOM 1347 C C . HIS A 1 183 ? 9.359 13.259 5.716 1.00 92.44 183 HIS A C 1
ATOM 1349 O O . HIS A 1 183 ? 9.656 12.633 6.731 1.00 92.44 183 HIS A O 1
ATOM 1355 N N . ASN A 1 184 ? 8.099 13.591 5.432 1.00 95.25 184 ASN A N 1
ATOM 1356 C CA . ASN A 1 184 ? 6.997 13.201 6.297 1.00 95.25 184 ASN A CA 1
ATOM 1357 C C . ASN A 1 184 ? 6.831 11.668 6.294 1.00 95.25 184 ASN A C 1
ATOM 1359 O O . ASN A 1 184 ? 6.972 11.011 5.260 1.00 95.25 184 ASN A O 1
ATOM 1363 N N . ARG A 1 185 ? 6.578 11.103 7.479 1.00 93.81 185 ARG A N 1
ATOM 1364 C CA . ARG A 1 185 ? 6.410 9.656 7.705 1.00 93.81 185 ARG A CA 1
ATOM 1365 C C . ARG A 1 185 ? 5.098 9.317 8.421 1.00 93.81 185 ARG A C 1
ATOM 1367 O O . ARG A 1 185 ? 4.964 8.235 8.980 1.00 93.81 185 ARG A O 1
ATOM 1374 N N . SER A 1 186 ? 4.149 10.249 8.465 1.00 96.38 186 SER A N 1
ATOM 1375 C CA . SER A 1 186 ? 2.862 10.056 9.144 1.00 96.38 186 SER A CA 1
ATOM 1376 C C . SER A 1 186 ? 1.678 10.127 8.194 1.00 96.38 186 SER A C 1
ATOM 1378 O O . SER A 1 186 ? 0.703 9.407 8.392 1.00 96.38 186 SER A O 1
ATOM 1380 N N . LEU A 1 187 ? 1.751 10.986 7.175 1.00 98.19 187 LEU A N 1
ATOM 1381 C CA . LEU A 1 187 ? 0.654 11.244 6.261 1.00 98.19 187 LEU A CA 1
ATOM 1382 C C . LEU A 1 187 ? 0.409 10.017 5.381 1.00 98.19 187 LEU A C 1
ATOM 1384 O O . LEU A 1 187 ? 1.322 9.536 4.707 1.00 98.19 187 LEU A O 1
ATOM 1388 N N . LYS A 1 188 ? -0.838 9.548 5.409 1.00 97.69 188 LYS A N 1
ATOM 1389 C CA . LYS A 1 188 ? -1.360 8.405 4.658 1.00 97.69 188 LYS A CA 1
ATOM 1390 C C . LYS A 1 188 ? -2.271 8.848 3.525 1.00 97.69 188 LYS A C 1
ATOM 1392 O O . LYS A 1 188 ? -2.214 8.278 2.444 1.00 97.69 188 LYS A O 1
ATOM 1397 N N . GLU A 1 189 ? -3.068 9.890 3.740 1.00 98.12 189 GLU A N 1
ATOM 1398 C CA . GLU A 1 189 ? -4.052 10.352 2.765 1.00 98.12 189 GLU A CA 1
ATOM 1399 C C . GLU A 1 189 ? -3.902 11.848 2.481 1.00 98.12 189 GLU A C 1
ATOM 1401 O O . GLU A 1 189 ? -3.979 12.684 3.386 1.00 98.12 189 GLU A O 1
ATOM 1406 N N . LEU A 1 190 ? -3.713 12.194 1.206 1.00 98.56 190 LEU A N 1
ATOM 1407 C CA . LEU A 1 190 ? -3.623 13.572 0.735 1.00 98.56 190 LEU A CA 1
ATOM 1408 C C . LEU A 1 190 ? -4.638 13.825 -0.377 1.00 98.56 190 LEU A C 1
ATOM 1410 O O . LEU A 1 190 ? -4.565 13.248 -1.463 1.00 98.56 190 LEU A O 1
ATOM 1414 N N . TYR A 1 191 ? -5.555 14.761 -0.136 1.00 97.38 191 TYR A N 1
ATOM 1415 C CA . TYR A 1 191 ? -6.584 15.106 -1.106 1.00 97.38 191 TYR A CA 1
ATOM 1416 C C . TYR A 1 191 ? -6.376 16.496 -1.708 1.00 97.38 191 TYR A C 1
ATOM 1418 O O . TYR A 1 191 ? -6.600 17.515 -1.058 1.00 97.38 191 TYR A O 1
ATOM 1426 N N . LEU A 1 192 ? -6.030 16.539 -2.993 1.00 97.94 192 LEU A N 1
ATOM 1427 C CA . LEU A 1 192 ? -5.763 17.741 -3.787 1.00 97.94 192 LEU A CA 1
ATOM 1428 C C . LEU A 1 192 ? -6.762 17.941 -4.939 1.00 97.94 192 LEU A C 1
ATOM 1430 O O . LEU A 1 192 ? -6.532 18.778 -5.811 1.00 97.94 192 LEU A O 1
ATOM 1434 N N . GLY A 1 193 ? -7.887 17.225 -4.958 1.00 92.31 193 GLY A N 1
ATOM 1435 C CA . GLY A 1 193 ? -8.873 17.347 -6.031 1.00 92.31 193 GLY A CA 1
ATOM 1436 C C . GLY A 1 193 ? -9.473 18.757 -6.198 1.00 92.31 193 GLY A C 1
ATOM 1437 O O . GLY A 1 193 ? -9.586 19.524 -5.243 1.00 92.31 193 GLY A O 1
ATOM 1438 N N . LYS A 1 194 ? -9.907 19.104 -7.414 1.00 88.81 194 LYS A N 1
ATOM 1439 C CA . LYS A 1 194 ? -10.524 20.393 -7.776 1.00 88.81 194 LYS A CA 1
ATOM 1440 C C . LYS A 1 194 ? -9.628 21.590 -7.429 1.00 88.81 194 LYS A C 1
ATOM 1442 O O . LYS A 1 194 ? -10.097 22.607 -6.920 1.00 88.81 194 LYS A O 1
ATOM 1447 N N . ASN A 1 195 ? -8.334 21.452 -7.688 1.00 97.06 195 ASN A N 1
ATOM 1448 C CA . ASN A 1 195 ? -7.346 22.521 -7.594 1.00 97.06 195 ASN A CA 1
ATOM 1449 C C . ASN A 1 195 ? -6.846 22.890 -9.005 1.00 97.06 195 ASN A C 1
ATOM 1451 O O . ASN A 1 195 ? -7.490 22.584 -10.008 1.00 97.06 195 ASN A O 1
ATOM 1455 N N . THR A 1 196 ? -5.741 23.622 -9.089 1.00 96.00 196 THR A N 1
ATOM 1456 C CA . THR A 1 196 ? -5.121 24.067 -10.342 1.00 96.00 196 THR A CA 1
ATOM 1457 C C . THR A 1 196 ? -3.718 23.484 -10.516 1.00 96.00 196 THR A C 1
ATOM 1459 O O . THR A 1 196 ? -2.870 24.131 -11.127 1.00 96.00 196 THR A O 1
ATOM 1462 N N . VAL A 1 197 ? -3.462 22.290 -9.970 1.00 97.94 197 VAL A N 1
ATOM 1463 C CA . VAL A 1 197 ? -2.168 21.600 -10.084 1.00 97.94 197 VAL A CA 1
ATOM 1464 C C . VAL A 1 197 ? -1.961 21.173 -11.538 1.00 97.94 197 VAL A C 1
ATOM 1466 O O . VAL A 1 197 ? -2.771 20.428 -12.083 1.00 97.94 197 VAL A O 1
ATOM 1469 N N . GLY A 1 198 ? -0.919 21.695 -12.169 1.00 96.56 198 GLY A N 1
ATOM 1470 C CA . GLY A 1 198 ? -0.470 21.379 -13.518 1.00 96.56 198 GLY A CA 1
ATOM 1471 C C . GLY A 1 198 ? 0.525 20.218 -13.565 1.00 96.56 198 GLY A C 1
ATOM 1472 O O . GLY A 1 198 ? 0.885 19.633 -12.540 1.00 96.56 198 GLY A O 1
ATOM 1473 N N . GLU A 1 199 ? 1.013 19.918 -14.769 1.00 95.44 199 GLU A N 1
ATOM 1474 C CA . GLU A 1 199 ? 2.033 18.888 -15.025 1.00 95.44 199 GLU A CA 1
ATOM 1475 C C . GLU A 1 199 ? 3.270 19.059 -14.137 1.00 95.44 199 GLU A C 1
ATOM 1477 O O . GLU A 1 199 ? 3.791 18.096 -13.584 1.00 95.44 199 GLU A O 1
ATOM 1482 N N . GLU A 1 200 ? 3.714 20.298 -13.941 1.00 97.81 200 GLU A N 1
ATOM 1483 C CA . GLU A 1 200 ? 4.894 20.632 -13.149 1.00 97.81 200 GLU A CA 1
ATOM 1484 C C . GLU A 1 200 ? 4.723 20.341 -11.653 1.00 97.81 200 GLU A C 1
ATOM 1486 O O . GLU A 1 200 ? 5.662 19.903 -10.982 1.00 97.81 200 GLU A O 1
ATOM 1491 N N . GLY A 1 201 ? 3.534 20.592 -11.108 1.00 98.31 201 GLY A N 1
ATOM 1492 C CA . GLY A 1 201 ? 3.188 20.222 -9.742 1.00 98.31 201 GLY A CA 1
ATOM 1493 C C . GLY A 1 201 ? 3.078 18.709 -9.579 1.00 98.31 201 GLY A C 1
ATOM 1494 O O . GLY A 1 201 ? 3.566 18.164 -8.589 1.00 98.31 201 GLY A O 1
ATOM 1495 N N . VAL A 1 202 ? 2.504 18.020 -10.569 1.00 98.25 202 VAL A N 1
ATOM 1496 C CA . VAL A 1 202 ? 2.391 16.555 -10.560 1.00 98.25 202 VAL A CA 1
ATOM 1497 C C . VAL A 1 202 ? 3.752 15.876 -10.673 1.00 98.25 202 VAL A C 1
ATOM 1499 O O . VAL A 1 202 ? 4.012 14.958 -9.903 1.00 98.25 202 VAL A O 1
ATOM 1502 N N . LYS A 1 203 ? 4.653 16.344 -11.545 1.00 98.31 203 LYS A N 1
ATOM 1503 C CA . LYS A 1 203 ? 6.035 15.836 -11.640 1.00 98.31 203 LYS A CA 1
ATOM 1504 C C . LYS A 1 203 ? 6.751 15.898 -10.291 1.00 98.31 203 LYS A C 1
ATOM 1506 O O . LYS A 1 203 ? 7.430 14.953 -9.902 1.00 98.31 203 LYS A O 1
ATOM 1511 N N . ALA A 1 204 ? 6.558 16.983 -9.540 1.00 98.62 204 ALA A N 1
ATOM 1512 C CA . ALA A 1 204 ? 7.127 17.103 -8.203 1.00 98.62 204 ALA A CA 1
ATOM 1513 C C . ALA A 1 204 ? 6.501 16.113 -7.207 1.00 98.62 204 ALA A C 1
ATOM 1515 O O . ALA A 1 204 ? 7.231 15.489 -6.439 1.00 98.62 204 ALA A O 1
ATOM 1516 N N . LEU A 1 205 ? 5.174 15.944 -7.230 1.00 98.50 205 LEU A N 1
ATOM 1517 C CA . LEU A 1 205 ? 4.488 14.943 -6.405 1.00 98.50 205 LEU A CA 1
ATOM 1518 C C . LEU A 1 205 ? 4.958 13.521 -6.740 1.00 98.50 205 LEU A C 1
ATOM 1520 O O . LEU A 1 205 ? 5.224 12.749 -5.827 1.00 98.50 205 LEU A O 1
ATOM 1524 N N . ALA A 1 206 ? 5.131 13.201 -8.022 1.00 97.75 206 ALA A N 1
ATOM 1525 C CA . ALA A 1 206 ? 5.667 11.926 -8.482 1.00 97.75 206 ALA A CA 1
ATOM 1526 C C . ALA A 1 206 ? 7.089 11.675 -7.952 1.00 97.75 206 ALA A C 1
ATOM 1528 O O . ALA A 1 206 ? 7.357 10.624 -7.374 1.00 97.75 206 ALA A O 1
ATOM 1529 N N . GLU A 1 207 ? 7.986 12.658 -8.045 1.00 97.69 207 GLU A N 1
ATOM 1530 C CA . GLU A 1 207 ? 9.330 12.525 -7.469 1.00 97.69 207 GLU A CA 1
ATOM 1531 C C . GLU A 1 207 ? 9.289 12.341 -5.945 1.00 97.69 207 GLU A C 1
ATOM 1533 O O . GLU A 1 207 ? 10.064 11.572 -5.388 1.00 97.69 207 GLU A O 1
ATOM 1538 N N . ALA A 1 208 ? 8.358 12.993 -5.244 1.00 97.62 208 ALA A N 1
ATOM 1539 C CA . ALA A 1 208 ? 8.183 12.759 -3.814 1.00 97.62 208 ALA A CA 1
ATOM 1540 C C . ALA A 1 208 ? 7.692 11.340 -3.495 1.00 97.62 208 ALA A C 1
ATOM 1542 O O . ALA A 1 208 ? 8.159 10.744 -2.524 1.00 97.62 208 ALA A O 1
ATOM 1543 N N . LEU A 1 209 ? 6.788 10.790 -4.313 1.00 96.50 209 LEU A N 1
ATOM 1544 C CA . LEU A 1 209 ? 6.292 9.423 -4.161 1.00 96.50 209 LEU A CA 1
ATOM 1545 C C . LEU A 1 209 ? 7.422 8.400 -4.287 1.00 96.50 209 LEU A C 1
ATOM 1547 O O . LEU A 1 209 ? 7.454 7.467 -3.499 1.00 96.50 209 LEU A O 1
ATOM 1551 N N . ARG A 1 210 ? 8.414 8.591 -5.160 1.00 93.75 210 ARG A N 1
ATOM 1552 C CA . ARG A 1 210 ? 9.550 7.649 -5.277 1.00 93.75 210 ARG A CA 1
ATOM 1553 C C . ARG A 1 210 ? 10.257 7.339 -3.951 1.00 93.75 210 ARG A C 1
ATOM 1555 O O . ARG A 1 210 ? 10.790 6.248 -3.794 1.00 93.75 210 ARG A O 1
ATOM 1562 N N . HIS A 1 211 ? 10.232 8.276 -3.001 1.00 88.56 211 HIS A N 1
ATOM 1563 C CA . HIS A 1 211 ? 10.907 8.151 -1.702 1.00 88.56 211 HIS A CA 1
ATOM 1564 C C . HIS A 1 211 ? 9.946 8.049 -0.511 1.00 88.56 211 HIS A C 1
ATOM 1566 O O . HIS A 1 211 ? 10.373 7.747 0.605 1.00 88.56 211 HIS A O 1
ATOM 1572 N N . ASN A 1 212 ? 8.662 8.361 -0.698 1.00 91.69 212 ASN A N 1
ATOM 1573 C CA . ASN A 1 212 ? 7.682 8.349 0.383 1.00 91.69 212 ASN A CA 1
ATOM 1574 C C . ASN A 1 212 ? 7.038 6.962 0.515 1.00 91.69 212 ASN A C 1
ATOM 1576 O O . ASN A 1 212 ? 6.348 6.505 -0.386 1.00 91.69 212 ASN A O 1
ATOM 1580 N N . SER A 1 213 ? 7.211 6.321 1.669 1.00 90.56 213 SER A N 1
ATOM 1581 C CA . SER A 1 213 ? 6.681 4.982 1.952 1.00 90.56 213 SER A CA 1
ATOM 1582 C C . SER A 1 213 ? 5.435 4.972 2.847 1.00 90.56 213 SER A C 1
ATOM 1584 O O . SER A 1 213 ? 5.057 3.920 3.356 1.00 90.56 213 SER A O 1
ATOM 1586 N N . THR A 1 214 ? 4.804 6.126 3.092 1.00 94.62 214 THR A N 1
ATOM 1587 C CA . THR A 1 214 ? 3.696 6.238 4.061 1.00 94.62 214 THR A CA 1
ATOM 1588 C C . THR A 1 214 ? 2.381 6.681 3.448 1.00 94.62 214 THR A C 1
ATOM 1590 O O . THR A 1 214 ? 1.329 6.338 3.983 1.00 94.62 214 THR A O 1
ATOM 1593 N N . LEU A 1 215 ? 2.426 7.435 2.348 1.00 97.12 215 LEU A N 1
ATOM 1594 C CA . LEU A 1 215 ? 1.246 7.927 1.659 1.00 97.12 215 LEU A CA 1
ATOM 1595 C C . LEU A 1 215 ? 0.604 6.781 0.875 1.00 97.12 215 LEU A C 1
ATOM 1597 O O . LEU A 1 215 ? 1.153 6.319 -0.119 1.00 97.12 215 LEU A O 1
ATOM 1601 N N . THR A 1 216 ? -0.571 6.353 1.325 1.00 93.50 216 THR A N 1
ATOM 1602 C CA . THR A 1 216 ? -1.364 5.288 0.707 1.00 93.50 216 THR A CA 1
ATOM 1603 C C . THR A 1 216 ? -2.413 5.825 -0.257 1.00 93.50 216 THR A C 1
ATOM 1605 O O . THR A 1 216 ? -2.815 5.112 -1.169 1.00 93.50 216 THR A O 1
ATOM 1608 N N . LYS A 1 217 ? -2.857 7.079 -0.093 1.00 95.19 217 LYS A N 1
ATOM 1609 C CA . LYS A 1 217 ? -3.886 7.686 -0.947 1.00 95.19 217 LYS A CA 1
ATOM 1610 C C . LYS A 1 217 ? -3.521 9.088 -1.414 1.00 95.19 217 LYS A C 1
ATOM 1612 O O . LYS A 1 217 ? -3.239 9.969 -0.599 1.00 95.19 217 LYS A O 1
ATOM 1617 N N . LEU A 1 218 ? -3.616 9.317 -2.721 1.00 97.69 218 LEU A N 1
ATOM 1618 C CA . LEU A 1 218 ? -3.424 10.618 -3.355 1.00 97.69 218 LEU A CA 1
ATOM 1619 C C . LEU A 1 218 ? -4.593 10.927 -4.296 1.00 97.69 218 LEU A C 1
ATOM 1621 O O . LEU A 1 218 ? -4.787 10.283 -5.320 1.00 97.69 218 LEU A O 1
ATOM 1625 N N . ASN A 1 219 ? -5.371 11.963 -3.989 1.00 94.06 219 ASN A N 1
ATOM 1626 C CA . ASN A 1 219 ? -6.464 12.395 -4.861 1.00 94.06 219 ASN A CA 1
ATOM 1627 C C . ASN A 1 219 ? -6.084 13.659 -5.639 1.00 94.06 219 ASN A C 1
ATOM 1629 O O . ASN A 1 219 ? -5.932 14.728 -5.052 1.00 94.06 219 ASN A O 1
ATOM 1633 N N . LEU A 1 220 ? -5.997 13.549 -6.963 1.00 95.75 220 LEU A N 1
ATOM 1634 C CA . LEU A 1 220 ? -5.690 14.630 -7.903 1.00 95.75 220 LEU A CA 1
ATOM 1635 C C . LEU A 1 220 ? -6.849 14.909 -8.879 1.00 95.75 220 LEU A C 1
ATOM 1637 O O . LEU A 1 220 ? -6.659 15.615 -9.871 1.00 95.75 220 LEU A O 1
ATOM 1641 N N . ARG A 1 221 ? -8.065 14.426 -8.599 1.00 88.94 221 ARG A N 1
ATOM 1642 C CA . ARG A 1 221 ? -9.254 14.610 -9.450 1.00 88.94 221 ARG A CA 1
ATOM 1643 C C . ARG A 1 221 ? -9.473 16.067 -9.844 1.00 88.94 221 ARG A C 1
ATOM 1645 O O . ARG A 1 221 ? -9.464 16.940 -8.988 1.00 88.94 221 ARG A O 1
ATOM 1652 N N . SER A 1 222 ? -9.814 16.338 -11.100 1.00 86.94 222 SER A N 1
ATOM 1653 C CA . SER A 1 222 ? -10.138 17.680 -11.602 1.00 86.94 222 SER A CA 1
ATOM 1654 C C . SER A 1 222 ? -9.036 18.711 -11.345 1.00 86.94 222 SER A C 1
ATOM 1656 O O . SER A 1 222 ? -9.294 19.768 -10.766 1.00 86.94 222 SER A O 1
ATOM 1658 N N . ASN A 1 223 ? -7.818 18.381 -11.754 1.00 93.75 223 ASN A N 1
ATOM 1659 C CA . ASN A 1 223 ? -6.680 19.288 -11.841 1.00 93.75 223 ASN A CA 1
ATOM 1660 C C . ASN A 1 223 ? -6.295 19.462 -13.326 1.00 93.75 223 ASN A C 1
ATOM 1662 O O . ASN A 1 223 ? -7.135 19.310 -14.216 1.00 93.75 223 ASN A O 1
ATOM 1666 N N . LYS A 1 224 ? -5.041 19.823 -13.599 1.00 91.44 224 LYS A N 1
ATOM 1667 C CA . LYS A 1 224 ? -4.446 19.924 -14.934 1.00 91.44 224 LYS A CA 1
ATOM 1668 C C . LYS A 1 224 ? -3.253 18.967 -15.045 1.00 91.44 224 LYS A C 1
ATOM 1670 O O . LYS A 1 224 ? -2.168 19.387 -15.428 1.00 91.44 224 LYS A O 1
ATOM 1675 N N . VAL A 1 225 ? -3.453 17.700 -14.661 1.00 90.12 225 VAL A N 1
ATOM 1676 C CA . VAL A 1 225 ? -2.365 16.707 -14.542 1.00 90.12 225 VAL A CA 1
ATOM 1677 C C . VAL A 1 225 ? -1.549 16.571 -15.829 1.00 90.12 225 VAL A C 1
ATOM 1679 O O . VAL A 1 225 ? -0.331 16.482 -15.733 1.00 90.12 225 VAL A O 1
ATOM 1682 N N . GLY A 1 226 ? -2.207 16.585 -16.995 1.00 84.56 226 GLY A N 1
ATOM 1683 C CA . GLY A 1 226 ? -1.561 16.485 -18.306 1.00 84.56 226 GLY A CA 1
ATOM 1684 C C . GLY A 1 226 ? -0.882 15.135 -18.574 1.00 84.56 226 GLY A C 1
ATOM 1685 O O . GLY A 1 226 ? -0.782 14.278 -17.692 1.00 84.56 226 GLY A O 1
ATOM 1686 N N . ALA A 1 227 ? -0.441 14.912 -19.814 1.00 84.56 227 ALA A N 1
ATOM 1687 C CA . ALA A 1 227 ? 0.150 13.631 -20.222 1.00 84.56 227 ALA A CA 1
ATOM 1688 C C . ALA A 1 227 ? 1.511 13.404 -19.546 1.00 84.56 227 ALA A C 1
ATOM 1690 O O . ALA A 1 227 ? 1.777 12.342 -18.987 1.00 84.56 227 ALA A O 1
ATOM 1691 N N . ASP A 1 228 ? 2.331 14.448 -19.505 1.00 87.19 228 ASP A N 1
ATOM 1692 C CA . ASP A 1 228 ? 3.644 14.454 -18.868 1.00 87.19 228 ASP A CA 1
ATOM 1693 C C . ASP A 1 228 ? 3.575 14.183 -17.356 1.00 87.19 228 ASP A C 1
ATOM 1695 O O . ASP A 1 228 ? 4.414 13.468 -16.802 1.00 87.19 228 ASP A O 1
ATOM 1699 N N . GLY A 1 229 ? 2.563 14.734 -16.675 1.00 91.19 229 GLY A N 1
ATOM 1700 C CA . GLY A 1 229 ? 2.323 14.457 -15.260 1.00 91.19 229 GLY A CA 1
ATOM 1701 C C . GLY A 1 229 ? 1.914 13.002 -15.022 1.00 91.19 229 GLY A C 1
ATOM 1702 O O . GLY A 1 229 ? 2.385 12.381 -14.071 1.00 91.19 229 GLY A O 1
ATOM 1703 N N . CYS A 1 230 ? 1.102 12.426 -15.912 1.00 88.44 230 CYS A N 1
ATOM 1704 C CA . CYS A 1 230 ? 0.735 11.008 -15.864 1.00 88.44 230 CYS A CA 1
ATOM 1705 C C . CYS A 1 230 ? 1.941 10.087 -16.072 1.00 88.44 230 CYS A C 1
ATOM 1707 O O . CYS A 1 230 ? 2.118 9.137 -15.314 1.00 88.44 230 CYS A O 1
ATOM 1709 N N . ILE A 1 231 ? 2.799 10.388 -17.051 1.00 87.88 231 ILE A N 1
ATOM 1710 C CA . ILE A 1 231 ? 4.033 9.629 -17.299 1.00 87.88 231 ILE A CA 1
ATOM 1711 C C . ILE A 1 231 ? 4.933 9.660 -16.058 1.00 87.88 231 ILE A C 1
ATOM 1713 O O . ILE A 1 231 ? 5.443 8.620 -15.643 1.00 87.88 231 ILE A O 1
ATOM 1717 N N . ALA A 1 232 ? 5.080 10.826 -15.423 1.00 94.50 232 ALA A N 1
ATOM 1718 C CA . ALA A 1 232 ? 5.853 10.951 -14.191 1.00 94.50 232 ALA A CA 1
ATOM 1719 C C . ALA A 1 232 ? 5.251 10.132 -13.037 1.00 94.50 232 ALA A C 1
ATOM 1721 O O . ALA A 1 232 ? 5.989 9.439 -12.339 1.00 94.50 232 ALA A O 1
ATOM 1722 N N . LEU A 1 233 ? 3.925 10.164 -12.851 1.00 93.94 233 LEU A N 1
ATOM 1723 C CA . LEU A 1 233 ? 3.241 9.350 -11.838 1.00 93.94 233 LEU A CA 1
ATOM 1724 C C . LEU A 1 233 ? 3.447 7.853 -12.087 1.00 93.94 233 LEU A C 1
ATOM 1726 O O . LEU A 1 233 ? 3.826 7.136 -11.168 1.00 93.94 233 LEU A O 1
ATOM 1730 N N . LYS A 1 234 ? 3.277 7.394 -13.328 1.00 89.75 234 LYS A N 1
ATOM 1731 C CA . LYS A 1 234 ? 3.514 6.000 -13.727 1.00 89.75 234 LYS A CA 1
ATOM 1732 C C . LYS A 1 234 ? 4.939 5.561 -13.399 1.00 89.75 234 LYS A C 1
ATOM 1734 O O . LYS A 1 234 ? 5.148 4.481 -12.857 1.00 89.75 234 LYS A O 1
ATOM 1739 N N . GLU A 1 235 ? 5.918 6.402 -13.711 1.00 89.12 235 GLU A N 1
ATOM 1740 C CA . GLU A 1 235 ? 7.323 6.133 -13.420 1.00 89.12 235 GLU A CA 1
ATOM 1741 C C . GLU A 1 235 ? 7.613 6.120 -11.910 1.00 89.12 235 GLU A C 1
ATOM 1743 O O . GLU A 1 235 ? 8.388 5.296 -11.431 1.00 89.12 235 GLU A O 1
ATOM 1748 N N . ALA A 1 236 ? 6.970 6.989 -11.130 1.00 92.19 236 ALA A N 1
ATOM 1749 C CA . ALA A 1 236 ? 7.102 6.984 -9.678 1.00 92.19 236 ALA A CA 1
ATOM 1750 C C . ALA A 1 236 ? 6.511 5.724 -9.030 1.00 92.19 236 ALA A C 1
ATOM 1752 O O . ALA A 1 236 ? 7.117 5.165 -8.117 1.00 92.19 236 ALA A O 1
ATOM 1753 N N . LEU A 1 237 ? 5.368 5.249 -9.530 1.00 87.81 237 LEU A N 1
ATOM 1754 C CA . LEU A 1 237 ? 4.688 4.048 -9.035 1.00 87.81 237 LEU A CA 1
ATOM 1755 C C . LEU A 1 237 ? 5.498 2.763 -9.246 1.00 87.81 237 LEU A C 1
ATOM 1757 O O . LEU A 1 237 ? 5.352 1.820 -8.483 1.00 87.81 237 LEU A O 1
ATOM 1761 N N . ARG A 1 238 ? 6.448 2.742 -10.191 1.00 82.81 238 ARG A N 1
ATOM 1762 C CA . ARG A 1 238 ? 7.404 1.625 -10.331 1.00 82.81 238 ARG A CA 1
ATOM 1763 C C . ARG A 1 238 ? 8.308 1.438 -9.110 1.00 82.81 238 ARG A C 1
ATOM 1765 O O . ARG A 1 238 ? 8.860 0.357 -8.931 1.00 82.81 238 ARG A O 1
ATOM 1772 N N . HIS A 1 239 ? 8.484 2.486 -8.307 1.00 81.81 239 HIS A N 1
ATOM 1773 C CA . HIS A 1 239 ? 9.351 2.496 -7.127 1.00 81.81 239 HIS A CA 1
ATOM 1774 C C . HIS A 1 239 ? 8.580 2.671 -5.814 1.00 81.81 239 HIS A C 1
ATOM 1776 O O . HIS A 1 239 ? 9.134 2.433 -4.744 1.00 81.81 239 HIS A O 1
ATOM 1782 N N . ASN A 1 240 ? 7.317 3.095 -5.879 1.00 81.06 240 ASN A N 1
ATOM 1783 C CA . ASN A 1 240 ? 6.476 3.334 -4.716 1.00 81.06 240 ASN A CA 1
ATOM 1784 C C . ASN A 1 240 ? 5.487 2.175 -4.530 1.00 81.06 240 ASN A C 1
ATOM 1786 O O . ASN A 1 240 ? 4.547 2.039 -5.301 1.00 81.06 240 ASN A O 1
ATOM 1790 N N . SER A 1 241 ? 5.680 1.379 -3.476 1.00 82.31 241 SER A N 1
ATOM 1791 C CA . SER A 1 241 ? 4.769 0.294 -3.077 1.00 82.31 241 SER A CA 1
ATOM 1792 C C . SER A 1 241 ? 3.754 0.700 -2.001 1.00 82.31 241 SER A C 1
ATOM 1794 O O . SER A 1 241 ? 2.959 -0.126 -1.560 1.00 82.31 241 SER A O 1
ATOM 1796 N N . ALA A 1 242 ? 3.801 1.950 -1.535 1.00 88.69 242 ALA A N 1
ATOM 1797 C CA . ALA A 1 242 ? 2.949 2.432 -0.455 1.00 88.69 242 ALA A CA 1
ATOM 1798 C C . ALA A 1 242 ? 1.602 2.962 -0.962 1.00 88.69 242 ALA A C 1
ATOM 1800 O O . ALA A 1 242 ? 0.594 2.796 -0.278 1.00 88.69 242 ALA A O 1
ATOM 1801 N N . LEU A 1 243 ? 1.577 3.601 -2.135 1.00 89.44 243 LEU A N 1
ATOM 1802 C CA . LEU A 1 243 ? 0.393 4.233 -2.701 1.00 89.44 243 LEU A CA 1
ATOM 1803 C C . LEU A 1 243 ? -0.541 3.178 -3.298 1.00 89.44 243 LEU A C 1
ATOM 1805 O O . LEU A 1 243 ? -0.227 2.565 -4.311 1.00 89.44 243 LEU A O 1
ATOM 1809 N N . THR A 1 244 ? -1.709 3.007 -2.687 1.00 84.31 244 THR A N 1
ATOM 1810 C CA . THR A 1 244 ? -2.731 2.039 -3.105 1.00 84.31 244 THR A CA 1
ATOM 1811 C C . THR A 1 244 ? -3.928 2.694 -3.789 1.00 84.31 244 THR A C 1
ATOM 1813 O O . THR A 1 244 ? -4.668 2.029 -4.504 1.00 84.31 244 THR A O 1
ATOM 1816 N N . GLU A 1 245 ? -4.135 4.000 -3.598 1.00 82.19 245 GLU A N 1
ATOM 1817 C CA . GLU A 1 245 ? -5.239 4.738 -4.214 1.00 82.19 245 GLU A CA 1
ATOM 1818 C C . GLU A 1 245 ? -4.739 6.040 -4.851 1.00 82.19 245 GLU A C 1
ATOM 1820 O O . GLU A 1 245 ? -4.252 6.944 -4.165 1.00 82.19 245 GLU A O 1
ATOM 1825 N N . LEU A 1 246 ? -4.904 6.171 -6.169 1.00 90.00 246 LEU A N 1
ATOM 1826 C CA . LEU A 1 246 ? -4.612 7.397 -6.912 1.00 90.00 246 LEU A CA 1
ATOM 1827 C C . LEU A 1 246 ? -5.814 7.773 -7.782 1.00 90.00 246 LEU A C 1
ATOM 1829 O O . LEU A 1 246 ? -6.141 7.091 -8.745 1.00 90.00 246 LEU A O 1
ATOM 1833 N N . CYS A 1 247 ? -6.473 8.881 -7.446 1.00 84.12 247 CYS A N 1
ATOM 1834 C CA . CYS A 1 247 ? -7.663 9.347 -8.162 1.00 84.12 247 CYS A CA 1
ATOM 1835 C C . CYS A 1 247 ? -7.304 10.476 -9.135 1.00 84.12 247 CYS A C 1
ATOM 1837 O O . CYS A 1 247 ? -6.851 11.544 -8.710 1.00 84.12 247 CYS A O 1
ATOM 1839 N N . LEU A 1 248 ? -7.540 10.256 -10.432 1.00 85.69 248 LEU A N 1
ATOM 1840 C CA . LEU A 1 248 ? -7.166 11.170 -11.519 1.00 85.69 248 LEU A CA 1
ATOM 1841 C C . LEU A 1 248 ? -8.353 11.642 -12.373 1.00 85.69 248 LEU A C 1
ATOM 1843 O O . LEU A 1 248 ? -8.137 12.315 -13.383 1.00 85.69 248 LEU A O 1
ATOM 1847 N N . ASP A 1 249 ? -9.599 11.384 -11.965 1.00 75.56 249 ASP A N 1
ATOM 1848 C CA . ASP A 1 249 ? -10.780 11.701 -12.777 1.00 75.56 249 ASP A CA 1
ATOM 1849 C C . ASP A 1 249 ? -10.810 13.163 -13.231 1.00 75.56 249 ASP A C 1
ATOM 1851 O O . ASP A 1 249 ? -10.423 14.078 -12.502 1.00 75.56 249 ASP A O 1
ATOM 1855 N N . SER A 1 250 ? -11.400 13.419 -14.400 1.00 76.31 250 SER A N 1
ATOM 1856 C CA . SER A 1 250 ? -11.619 14.784 -14.905 1.00 76.31 250 SER A CA 1
ATOM 1857 C C . SER A 1 250 ? -10.329 15.612 -15.077 1.00 76.31 250 SER A C 1
ATOM 1859 O O . SER A 1 250 ? -10.364 16.826 -14.889 1.00 76.31 250 SER A O 1
ATOM 1861 N N . ASN A 1 251 ? -9.205 14.975 -15.418 1.00 81.62 251 ASN A N 1
ATOM 1862 C CA . ASN A 1 251 ? -7.945 15.643 -15.778 1.00 81.62 251 ASN A CA 1
ATOM 1863 C C . ASN A 1 251 ? -7.681 15.697 -17.297 1.00 81.62 251 ASN A C 1
ATOM 1865 O O . ASN A 1 251 ? -6.619 16.156 -17.709 1.00 81.62 251 ASN A O 1
ATOM 1869 N N . GLY A 1 252 ? -8.629 15.240 -18.126 1.00 70.62 252 GLY A N 1
ATOM 1870 C CA . GLY A 1 252 ? -8.467 15.200 -19.587 1.00 70.62 252 GLY A CA 1
ATOM 1871 C C . GLY A 1 252 ? -7.435 14.170 -20.061 1.00 70.62 252 GLY A C 1
ATOM 1872 O O . GLY A 1 252 ? -6.765 14.402 -21.060 1.00 70.62 252 GLY A O 1
ATOM 1873 N N . ILE A 1 253 ? -7.281 13.075 -19.314 1.00 75.44 253 ILE A N 1
ATOM 1874 C CA . ILE A 1 253 ? -6.349 11.974 -19.592 1.00 75.44 253 ILE A CA 1
ATOM 1875 C C . ILE A 1 253 ? -7.057 10.959 -20.503 1.00 75.44 253 ILE A C 1
ATOM 1877 O O . ILE A 1 253 ? -8.264 10.764 -20.359 1.00 75.44 253 ILE A O 1
ATOM 1881 N N . SER A 1 254 ? -6.335 10.339 -21.443 1.00 75.12 254 SER A N 1
ATOM 1882 C CA . SER A 1 254 ? -6.885 9.255 -22.265 1.00 75.12 254 SER A CA 1
ATOM 1883 C C . SER A 1 254 ? -7.151 8.001 -21.426 1.00 75.12 254 SER A C 1
ATOM 1885 O O . SER A 1 254 ? -6.419 7.712 -20.482 1.00 75.12 254 SER A O 1
ATOM 1887 N N . GLU A 1 255 ? -8.170 7.229 -21.806 1.00 68.44 255 GLU A N 1
ATOM 1888 C CA . GLU A 1 255 ? -8.506 5.954 -21.150 1.00 68.44 255 GLU A CA 1
ATOM 1889 C C . GLU A 1 255 ? -7.328 4.967 -21.166 1.00 68.44 255 GLU A C 1
ATOM 1891 O O . GLU A 1 255 ? -7.075 4.287 -20.181 1.00 68.44 255 GLU A O 1
ATOM 1896 N N . GLU A 1 256 ? -6.535 4.950 -22.241 1.00 70.69 256 GLU A N 1
ATOM 1897 C CA . GLU A 1 256 ? -5.320 4.129 -22.353 1.00 70.69 256 GLU A CA 1
ATOM 1898 C C . GLU A 1 256 ? -4.304 4.451 -21.246 1.00 70.69 256 GLU A C 1
ATOM 1900 O O . GLU A 1 256 ? -3.794 3.554 -20.578 1.00 70.69 256 GLU A O 1
ATOM 1905 N N . LEU A 1 257 ? -4.040 5.739 -21.004 1.00 69.06 257 LEU A N 1
ATOM 1906 C CA . LEU A 1 257 ? -3.066 6.173 -20.003 1.00 69.06 257 LEU A CA 1
ATOM 1907 C C . LEU A 1 257 ? -3.604 6.014 -18.573 1.00 69.06 257 LEU A C 1
ATOM 1909 O O . LEU A 1 257 ? -2.828 5.749 -17.655 1.00 69.06 257 LEU A O 1
ATOM 1913 N N . LEU A 1 258 ? -4.923 6.139 -18.383 1.00 66.25 258 LEU A N 1
ATOM 1914 C CA . LEU A 1 258 ? -5.583 5.791 -17.122 1.00 66.25 258 LEU A CA 1
ATOM 1915 C C . LEU A 1 258 ? -5.465 4.294 -16.842 1.00 66.25 258 LEU A C 1
ATOM 1917 O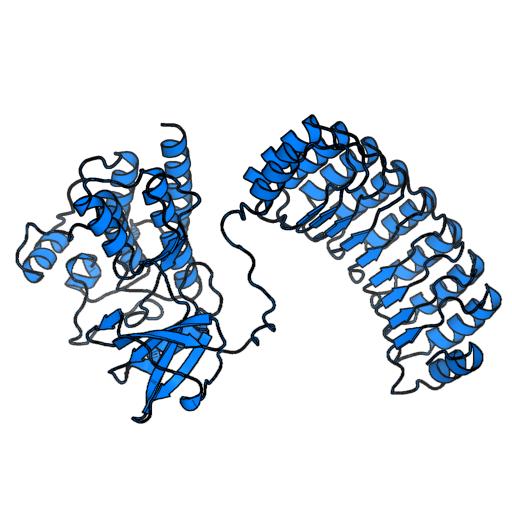 O . LEU A 1 258 ? -5.046 3.938 -15.748 1.00 66.25 258 LEU A O 1
ATOM 1921 N N . GLN A 1 259 ? -5.708 3.434 -17.833 1.00 68.38 259 GLN A N 1
ATOM 1922 C CA . GLN A 1 259 ? -5.545 1.989 -17.692 1.00 68.38 259 GLN A CA 1
ATOM 1923 C C . GLN A 1 259 ? -4.091 1.612 -17.385 1.00 68.38 259 GLN A C 1
ATOM 1925 O O . GLN A 1 259 ? -3.851 0.732 -16.564 1.00 68.38 259 GLN A O 1
ATOM 1930 N N . GLU A 1 260 ? -3.104 2.276 -17.993 1.00 75.06 260 GLU A N 1
ATOM 1931 C CA . GLU A 1 260 ? -1.687 2.068 -17.666 1.00 75.06 260 GLU A CA 1
ATOM 1932 C C . GLU A 1 260 ? -1.340 2.484 -16.231 1.00 75.06 260 GLU A C 1
ATOM 1934 O O . GLU A 1 260 ? -0.544 1.814 -15.576 1.00 75.06 260 GLU A O 1
ATOM 1939 N N . LEU A 1 261 ? -1.920 3.581 -15.738 1.00 71.12 261 LEU A N 1
ATOM 1940 C CA . LEU A 1 261 ? -1.734 4.058 -14.367 1.00 71.12 261 LEU A CA 1
ATOM 1941 C C . LEU A 1 261 ? -2.462 3.179 -13.354 1.00 71.12 261 LEU A C 1
ATOM 1943 O O . LEU A 1 261 ? -1.890 2.845 -12.324 1.00 71.12 261 LEU A O 1
ATOM 1947 N N . GLU A 1 262 ? -3.676 2.740 -13.663 1.00 66.81 262 GLU A N 1
ATOM 1948 C CA . GLU A 1 262 ? -4.402 1.732 -12.895 1.00 66.81 262 GLU A CA 1
ATOM 1949 C C . GLU A 1 262 ? -3.654 0.410 -12.896 1.00 66.81 262 GLU A C 1
ATOM 1951 O O . GLU A 1 262 ? -3.571 -0.222 -11.858 1.00 66.81 262 GLU A O 1
ATOM 1956 N N . THR A 1 263 ? -3.020 0.028 -14.003 1.00 71.38 263 THR A N 1
ATOM 1957 C CA . THR A 1 263 ? -2.119 -1.129 -14.055 1.00 71.38 263 THR A CA 1
ATOM 1958 C C . THR A 1 263 ? -0.811 -0.858 -13.324 1.00 71.38 263 THR A C 1
ATOM 1960 O O . THR A 1 263 ? -0.152 -1.808 -12.966 1.00 71.38 263 THR A O 1
ATOM 1963 N N . ALA A 1 264 ? -0.403 0.385 -13.064 1.00 71.81 264 ALA A N 1
ATOM 1964 C CA . ALA A 1 264 ? 0.769 0.694 -12.239 1.00 71.81 264 ALA A CA 1
ATOM 1965 C C . ALA A 1 264 ? 0.434 0.777 -10.737 1.00 71.81 264 ALA A C 1
ATOM 1967 O O . ALA A 1 264 ? 1.320 0.582 -9.918 1.00 71.81 264 ALA A O 1
ATOM 1968 N N . LEU A 1 265 ? -0.827 1.062 -10.391 1.00 61.44 265 LEU A N 1
ATOM 1969 C CA . LEU A 1 265 ? -1.375 1.051 -9.026 1.00 61.44 265 LEU A CA 1
ATOM 1970 C C . LEU A 1 265 ? -1.861 -0.343 -8.610 1.00 61.44 265 LEU A C 1
ATOM 1972 O O . LEU A 1 265 ? -1.730 -0.728 -7.454 1.00 61.44 265 LEU A O 1
ATOM 1976 N N . SER A 1 266 ? -2.447 -1.065 -9.571 1.00 49.78 266 SER A N 1
ATOM 1977 C CA . SER A 1 266 ? -2.952 -2.443 -9.478 1.00 49.78 266 SER A CA 1
ATOM 1978 C C . SER A 1 266 ? -1.948 -3.457 -10.010 1.00 49.78 266 SER A C 1
ATOM 1980 O O . SER A 1 266 ? -2.114 -4.641 -9.761 1.00 49.78 266 SER A O 1
ATOM 1982 N N . ALA A 1 267 ? -0.851 -3.026 -10.644 1.00 46.25 267 ALA A N 1
ATOM 1983 C CA . ALA A 1 267 ? 0.451 -3.588 -10.299 1.00 46.25 267 ALA A CA 1
ATOM 1984 C C . ALA A 1 267 ? 0.759 -3.081 -8.896 1.00 46.25 267 ALA A C 1
ATOM 1986 O O . ALA A 1 267 ? 1.647 -2.270 -8.659 1.00 46.25 267 ALA A O 1
ATOM 1987 N N . GLU A 1 268 ? -0.033 -3.586 -7.957 1.00 38.09 268 GLU A N 1
ATOM 1988 C CA . GLU A 1 268 ? 0.445 -3.975 -6.651 1.00 38.09 268 GLU A CA 1
ATOM 1989 C C . GLU A 1 268 ? 1.911 -4.338 -6.807 1.00 38.09 268 GLU A C 1
ATOM 1991 O O . GLU A 1 268 ? 2.222 -5.131 -7.696 1.00 38.09 268 GLU A O 1
ATOM 1996 N N . GLY A 1 269 ? 2.781 -3.715 -6.008 1.00 43.50 269 GLY A N 1
ATOM 1997 C CA . GLY A 1 269 ? 4.203 -4.019 -5.970 1.00 43.50 269 GLY A CA 1
ATOM 1998 C C . GLY A 1 269 ? 4.486 -5.448 -6.430 1.00 43.50 269 GLY A C 1
ATOM 1999 O O . GLY A 1 269 ? 4.918 -5.655 -7.548 1.00 43.50 269 GLY A O 1
ATOM 2000 N N . PRO A 1 270 ? 4.274 -6.460 -5.604 1.00 26.28 270 PRO A N 1
ATOM 2001 C CA . PRO A 1 270 ? 3.245 -7.467 -5.893 1.00 26.28 270 PRO A CA 1
ATOM 2002 C C . PRO A 1 270 ? 2.338 -7.626 -4.656 1.00 26.28 270 PRO A C 1
ATOM 2004 O O . PRO A 1 270 ? 2.785 -7.421 -3.531 1.00 26.28 270 PRO A O 1
ATOM 2007 N N . GLY A 1 271 ? 1.082 -8.009 -4.851 1.00 34.06 271 GLY A N 1
ATOM 2008 C CA . GLY A 1 271 ? -0.007 -8.255 -3.885 1.00 34.06 271 GLY A CA 1
ATOM 2009 C C . GLY A 1 271 ? -1.252 -7.318 -3.920 1.00 34.06 271 GLY A C 1
ATOM 2010 O O . GLY A 1 271 ? -1.168 -6.229 -3.359 1.00 34.06 271 GLY A O 1
ATOM 2011 N N . GLN A 1 272 ? -2.408 -7.815 -4.439 1.00 29.81 272 GLN A N 1
ATOM 2012 C CA . GLN A 1 272 ? -3.862 -7.448 -4.324 1.00 29.81 272 GLN A CA 1
ATOM 2013 C C . GLN A 1 272 ? -4.780 -7.291 -5.593 1.00 29.81 272 GLN A C 1
ATOM 2015 O O . GLN A 1 272 ? -5.188 -6.187 -5.963 1.00 29.81 272 GLN A O 1
ATOM 2020 N N . GLN A 1 273 ? -5.252 -8.417 -6.167 1.00 30.66 273 GLN A N 1
ATOM 2021 C CA . GLN A 1 273 ? -6.476 -8.511 -6.984 1.00 30.66 273 GLN A CA 1
ATOM 2022 C C . GLN A 1 273 ? -7.726 -8.582 -6.079 1.00 30.66 273 GLN A C 1
ATOM 2024 O O . GLN A 1 273 ? -7.742 -9.265 -5.054 1.00 30.66 273 GLN A O 1
ATOM 2029 N N . VAL A 1 274 ? -8.793 -7.880 -6.477 1.00 30.05 274 VAL A N 1
ATOM 2030 C CA . VAL A 1 274 ? -10.064 -7.680 -5.748 1.00 30.05 274 VAL A CA 1
ATOM 2031 C C . VAL A 1 274 ? -10.970 -8.925 -5.748 1.00 30.05 274 VAL A C 1
ATOM 2033 O O . VAL A 1 274 ? -11.258 -9.491 -6.798 1.00 30.05 274 VAL A O 1
ATOM 2036 N N . SER A 1 275 ? -11.516 -9.280 -4.578 1.00 29.34 275 SER A N 1
ATOM 2037 C CA . SER A 1 275 ? -12.658 -10.203 -4.384 1.00 29.34 275 SER A CA 1
ATOM 2038 C C . SER A 1 275 ? -13.950 -9.428 -4.011 1.00 29.34 275 SER A C 1
ATOM 2040 O O . SER A 1 275 ? -13.845 -8.331 -3.456 1.00 29.34 275 SER A O 1
ATOM 2042 N N . PRO A 1 276 ? -15.174 -9.948 -4.280 1.00 32.28 276 PRO A N 1
ATOM 2043 C CA . PRO A 1 276 ? -16.443 -9.344 -3.838 1.00 32.28 276 PRO A CA 1
ATOM 2044 C C . PRO A 1 276 ? -16.694 -9.623 -2.330 1.00 32.28 276 PRO A C 1
ATOM 2046 O O . PRO A 1 276 ? -15.867 -10.262 -1.684 1.00 32.28 276 PRO A O 1
ATOM 2049 N N . PRO A 1 277 ? -17.747 -9.061 -1.698 1.00 34.28 277 PRO A N 1
ATOM 2050 C CA . PRO A 1 277 ? -17.669 -8.520 -0.344 1.00 34.28 277 PRO A CA 1
ATOM 2051 C C . PRO A 1 277 ? -17.528 -9.612 0.720 1.00 34.28 277 PRO A C 1
ATOM 2053 O O . PRO A 1 277 ? -18.490 -10.306 1.042 1.00 34.28 277 PRO A O 1
ATOM 2056 N N . HIS A 1 278 ? -16.347 -9.697 1.332 1.00 35.38 278 HIS A N 1
ATOM 2057 C CA . HIS A 1 278 ? -16.123 -10.520 2.513 1.00 35.38 278 HIS A CA 1
ATOM 2058 C C . HIS A 1 278 ? -15.983 -9.654 3.763 1.00 35.38 278 HIS A C 1
ATOM 2060 O O . HIS A 1 278 ? -15.142 -8.762 3.879 1.00 35.38 278 HIS A O 1
ATOM 2066 N N . THR A 1 279 ? -16.865 -9.950 4.710 1.00 34.31 279 THR A N 1
ATOM 2067 C CA . THR A 1 279 ? -16.759 -9.637 6.130 1.00 34.31 279 THR A CA 1
ATOM 2068 C C . THR A 1 279 ? -15.333 -9.844 6.630 1.00 34.31 279 THR A C 1
ATOM 2070 O O . THR A 1 279 ? -14.770 -10.924 6.475 1.00 34.31 279 THR A O 1
ATOM 2073 N N . VAL A 1 280 ? -14.783 -8.804 7.256 1.00 31.67 280 VAL A N 1
ATOM 2074 C CA . VAL A 1 280 ? -13.487 -8.796 7.945 1.00 31.67 280 VAL A CA 1
ATOM 2075 C C . VAL A 1 280 ? -13.317 -10.078 8.785 1.00 31.67 280 VAL A C 1
ATOM 2077 O O . VAL A 1 280 ? -14.071 -10.246 9.748 1.00 31.67 280 VAL A O 1
ATOM 2080 N N . PRO A 1 281 ? -12.351 -10.973 8.485 1.00 35.50 281 PRO A N 1
ATOM 2081 C CA . PRO A 1 281 ? -12.054 -12.101 9.357 1.00 35.50 281 PRO A CA 1
ATOM 2082 C C . PRO A 1 281 ? -11.444 -11.577 10.657 1.00 35.50 281 PRO A C 1
ATOM 2084 O O . PRO A 1 281 ? -10.546 -10.724 10.650 1.00 35.50 281 PRO A O 1
ATOM 2087 N N . SER A 1 282 ? -11.967 -12.067 11.779 1.00 38.66 282 SER A N 1
ATOM 2088 C CA . SER A 1 282 ? -11.554 -11.657 13.119 1.00 38.66 282 SER A CA 1
ATOM 2089 C C . SER A 1 282 ? -10.049 -11.877 13.348 1.00 38.66 282 SER A C 1
ATOM 2091 O O . SER A 1 282 ? -9.400 -12.683 12.687 1.00 38.66 282 SER A O 1
ATOM 2093 N N . SER A 1 283 ? -9.464 -11.152 14.298 1.00 44.44 283 SER A N 1
ATOM 2094 C CA . SER A 1 283 ? -8.037 -11.194 14.649 1.00 44.44 283 SER A CA 1
ATOM 2095 C C . SER A 1 283 ? -7.576 -12.479 15.365 1.00 44.44 283 SER A C 1
ATOM 2097 O O . SER A 1 283 ? -6.515 -12.472 15.985 1.00 44.44 283 SER A O 1
ATOM 2099 N N . ARG A 1 284 ? -8.348 -13.571 15.316 1.00 59.22 284 ARG A N 1
ATOM 2100 C CA . ARG A 1 284 ? -8.047 -14.849 15.980 1.00 59.22 284 ARG A CA 1
ATOM 2101 C C . ARG A 1 284 ? -8.144 -16.003 14.984 1.00 59.22 284 ARG A C 1
ATOM 2103 O O . ARG A 1 284 ? -9.058 -15.999 14.163 1.00 59.22 284 ARG A O 1
ATOM 2110 N N . ILE A 1 285 ? -7.231 -16.973 15.094 1.00 74.56 285 ILE A N 1
ATOM 2111 C CA . ILE A 1 285 ? -7.351 -18.280 14.430 1.00 74.56 285 ILE A CA 1
ATOM 2112 C C . ILE A 1 285 ? -8.680 -18.890 14.876 1.00 74.56 285 ILE A C 1
ATOM 2114 O O . ILE A 1 285 ? -8.950 -18.992 16.074 1.00 74.56 285 ILE A O 1
ATOM 2118 N N . GLU A 1 286 ? -9.543 -19.197 13.911 1.00 84.62 286 GLU A N 1
ATOM 2119 C CA . GLU A 1 286 ? -10.910 -19.631 14.186 1.00 84.62 286 GLU A CA 1
ATOM 2120 C C . GLU A 1 286 ? -10.928 -21.122 14.551 1.00 84.62 286 GLU A C 1
ATOM 2122 O O . GLU A 1 286 ? -10.362 -21.947 13.834 1.00 84.62 286 GLU A O 1
ATOM 2127 N N . GLU A 1 287 ? -11.587 -21.489 15.653 1.00 89.56 287 GLU A N 1
ATOM 2128 C CA . GLU A 1 287 ? -11.988 -22.880 15.881 1.00 89.56 287 GLU A CA 1
ATOM 2129 C C . GLU A 1 287 ? -13.220 -23.166 15.018 1.00 89.56 287 GLU A C 1
ATOM 2131 O O . GLU A 1 287 ? -14.328 -22.725 15.323 1.00 89.56 287 GLU A O 1
ATOM 2136 N N . ILE A 1 288 ? -13.016 -23.884 13.916 1.00 92.00 288 ILE A N 1
ATOM 2137 C CA . ILE A 1 288 ? -14.043 -24.167 12.919 1.00 92.00 288 ILE A CA 1
ATOM 2138 C C . ILE A 1 288 ? -14.741 -25.484 13.290 1.00 92.00 288 ILE A C 1
ATOM 2140 O O . ILE A 1 288 ? -14.080 -26.530 13.359 1.00 92.00 288 ILE A O 1
ATOM 2144 N N . PRO A 1 289 ? -16.070 -25.499 13.494 1.00 91.56 289 PRO A N 1
ATOM 2145 C CA . PRO A 1 289 ? -16.811 -26.740 13.687 1.00 91.56 289 PRO A CA 1
ATOM 2146 C C . PRO A 1 289 ? -16.622 -27.683 12.495 1.00 91.56 289 PRO A C 1
ATOM 2148 O O . PRO A 1 289 ? -16.775 -27.274 11.348 1.00 91.56 289 PRO A O 1
ATOM 2151 N N . PHE A 1 290 ? -16.351 -28.967 12.742 1.00 90.31 290 PHE A N 1
ATOM 2152 C CA . PHE A 1 290 ? -16.143 -29.944 11.661 1.00 90.31 290 PHE A CA 1
ATOM 2153 C C . PHE A 1 290 ? -17.330 -30.036 10.694 1.00 90.31 290 PHE A C 1
ATOM 2155 O O . PHE A 1 290 ? -17.147 -30.286 9.511 1.00 90.31 290 PHE A O 1
ATOM 2162 N N . SER A 1 291 ? -18.548 -29.777 11.177 1.00 88.25 291 SER A N 1
ATOM 2163 C CA . SER A 1 291 ? -19.757 -29.720 10.350 1.00 88.25 291 SER A CA 1
ATOM 2164 C C . SER A 1 291 ? -19.749 -28.603 9.300 1.00 88.25 291 SER A C 1
ATOM 2166 O O . SER A 1 291 ? -20.503 -28.693 8.338 1.00 88.25 291 SER A O 1
ATOM 2168 N N . GLU A 1 292 ? -18.937 -27.554 9.480 1.00 88.50 292 GLU A N 1
ATOM 2169 C CA . GLU A 1 292 ? -18.744 -26.481 8.491 1.00 88.50 292 GLU A CA 1
ATOM 2170 C C . GLU A 1 292 ? -17.695 -26.838 7.428 1.00 88.50 292 GLU A C 1
ATOM 2172 O O . GLU A 1 292 ? -17.571 -26.127 6.430 1.00 88.50 292 GLU A O 1
ATOM 2177 N N . LEU A 1 293 ? -16.933 -27.921 7.624 1.00 88.19 293 LEU A N 1
ATOM 2178 C CA . LEU A 1 293 ? -15.883 -28.350 6.708 1.00 88.19 293 LEU A CA 1
ATOM 2179 C C . LEU A 1 293 ? -16.362 -29.518 5.851 1.00 88.19 293 LEU A C 1
ATOM 2181 O O . LEU A 1 293 ? -16.570 -30.633 6.329 1.00 88.19 293 LEU A O 1
ATOM 2185 N N . GLN A 1 294 ? -16.461 -29.281 4.547 1.00 86.44 294 GLN A N 1
ATOM 2186 C CA . GLN A 1 294 ? -16.655 -30.343 3.571 1.00 86.44 294 GLN A CA 1
ATOM 2187 C C . GLN A 1 294 ? -15.298 -30.734 2.980 1.00 86.44 294 GLN A C 1
ATOM 2189 O O . GLN A 1 294 ? -14.746 -30.008 2.158 1.00 86.44 294 GLN A O 1
ATOM 2194 N N . LEU A 1 295 ? -14.764 -31.886 3.398 1.00 89.06 295 LEU A N 1
ATOM 2195 C CA . LEU A 1 295 ? -13.530 -32.434 2.832 1.00 89.06 295 LEU A CA 1
ATOM 2196 C C . LEU A 1 295 ? -13.735 -32.784 1.354 1.00 89.06 295 LEU A C 1
ATOM 2198 O O . LEU A 1 295 ? -14.490 -33.699 1.023 1.00 89.06 295 LEU A O 1
ATOM 2202 N N . GLY A 1 296 ? -13.052 -32.055 0.480 1.00 92.06 296 GLY A N 1
ATOM 2203 C CA . GLY A 1 296 ? -12.983 -32.343 -0.946 1.00 92.06 296 GLY A CA 1
ATOM 2204 C C . GLY A 1 296 ? -11.886 -33.362 -1.301 1.00 92.06 296 GLY A C 1
ATOM 2205 O O . GLY A 1 296 ? -11.456 -34.150 -0.444 1.00 92.06 296 GLY A O 1
ATOM 2206 N N . PRO A 1 297 ? -11.451 -33.405 -2.575 1.00 94.56 297 PRO A N 1
ATOM 2207 C CA . PRO A 1 297 ? -10.504 -34.404 -3.058 1.00 94.56 297 PRO A CA 1
ATOM 2208 C C . PRO A 1 297 ? -9.135 -34.290 -2.376 1.00 94.56 297 PRO A C 1
ATOM 2210 O O . PRO A 1 297 ? -8.669 -33.200 -2.039 1.00 94.56 297 PRO A O 1
ATOM 2213 N N . VAL A 1 298 ? -8.475 -35.437 -2.201 1.00 95.12 298 VAL A N 1
ATOM 2214 C CA . VAL A 1 298 ? -7.091 -35.498 -1.718 1.00 95.12 298 VAL A CA 1
ATOM 2215 C C . VAL A 1 298 ? -6.164 -35.015 -2.830 1.00 95.12 298 VAL A C 1
ATOM 2217 O O . VAL A 1 298 ? -6.154 -35.589 -3.916 1.00 95.12 298 VAL A O 1
ATOM 2220 N N . ILE A 1 299 ? -5.376 -33.983 -2.541 1.00 91.44 299 ILE A N 1
ATOM 2221 C CA . ILE A 1 299 ? -4.394 -33.396 -3.470 1.00 91.44 299 ILE A CA 1
ATOM 2222 C C . ILE A 1 299 ? -2.946 -33.742 -3.095 1.00 91.44 299 ILE A C 1
ATOM 2224 O O . ILE A 1 299 ? -2.030 -33.548 -3.891 1.00 91.44 299 ILE A O 1
ATOM 2228 N N . GLY A 1 300 ? -2.727 -34.281 -1.893 1.00 85.69 300 GLY A N 1
ATOM 2229 C CA . GLY A 1 300 ? -1.419 -34.736 -1.435 1.00 85.69 300 GLY A CA 1
ATOM 2230 C C . GLY A 1 300 ? -1.524 -35.661 -0.228 1.00 85.69 300 GLY A C 1
ATOM 2231 O O . GLY A 1 300 ? -2.402 -35.509 0.619 1.00 85.69 300 GLY A O 1
ATOM 2232 N N . THR A 1 301 ? -0.629 -36.640 -0.131 1.00 84.56 301 THR A N 1
ATOM 2233 C CA . THR A 1 301 ? -0.523 -37.529 1.033 1.00 84.56 301 THR A CA 1
ATOM 2234 C C . THR A 1 301 ? 0.947 -37.735 1.356 1.00 84.56 301 THR A C 1
ATOM 2236 O O . THR A 1 301 ? 1.692 -38.273 0.542 1.00 84.56 301 THR A O 1
ATOM 2239 N N . GLY A 1 302 ? 1.358 -37.275 2.535 1.00 78.25 302 GLY A N 1
ATOM 2240 C CA . GLY A 1 302 ? 2.691 -37.473 3.089 1.00 78.25 302 GLY A CA 1
ATOM 2241 C C . GLY A 1 302 ? 2.675 -38.430 4.279 1.00 78.25 302 GLY A C 1
ATOM 2242 O O . GLY A 1 302 ? 1.631 -38.937 4.695 1.00 78.25 302 GLY A O 1
ATOM 2243 N N . SER A 1 303 ? 3.848 -38.650 4.868 1.00 76.25 303 SER A N 1
ATOM 2244 C CA . SER A 1 303 ? 4.001 -39.470 6.076 1.00 76.25 303 SER A CA 1
ATOM 2245 C C . SER A 1 303 ? 3.274 -38.860 7.283 1.00 76.25 303 SER A C 1
ATOM 2247 O O . SER A 1 303 ? 2.617 -39.579 8.036 1.00 76.25 303 SER A O 1
ATOM 2249 N N . SER A 1 304 ? 3.326 -37.534 7.439 1.00 79.44 304 SER A N 1
ATOM 2250 C CA . SER A 1 304 ? 2.774 -36.808 8.591 1.00 79.44 304 SER A CA 1
ATOM 2251 C C . SER A 1 304 ? 1.348 -36.289 8.393 1.00 79.44 304 SER A C 1
ATOM 2253 O O . SER A 1 304 ? 0.637 -36.107 9.382 1.00 79.44 304 SER A O 1
ATOM 2255 N N . LYS A 1 305 ? 0.907 -36.059 7.149 1.00 88.19 305 LYS A N 1
ATOM 2256 C CA . LYS A 1 305 ? -0.383 -35.415 6.857 1.00 88.19 305 LYS A CA 1
ATOM 2257 C C . LYS A 1 305 ? -0.983 -35.790 5.507 1.00 88.19 305 LYS A C 1
ATOM 2259 O O . LYS A 1 305 ? -0.271 -36.120 4.561 1.00 88.19 305 LYS A O 1
ATOM 2264 N N . THR A 1 306 ? -2.305 -35.684 5.416 1.00 90.81 306 THR A N 1
ATOM 2265 C CA . THR A 1 306 ? -3.070 -35.742 4.162 1.00 90.81 306 THR A CA 1
ATOM 2266 C C . THR A 1 306 ? -3.654 -34.366 3.865 1.00 90.81 306 THR A C 1
ATOM 2268 O O . THR A 1 306 ? -4.208 -33.733 4.758 1.00 90.81 306 THR A O 1
ATOM 2271 N N . ILE A 1 307 ? -3.544 -33.901 2.623 1.00 92.62 307 ILE A N 1
ATOM 2272 C CA . ILE A 1 307 ? -3.985 -32.572 2.188 1.00 92.62 307 ILE A CA 1
ATOM 2273 C C . ILE A 1 307 ? -5.200 -32.723 1.276 1.00 92.62 307 ILE A C 1
ATOM 2275 O O . ILE A 1 307 ? -5.149 -33.441 0.275 1.00 92.62 307 ILE A O 1
ATOM 2279 N N . HIS A 1 308 ? -6.276 -32.017 1.606 1.00 94.81 308 HIS A N 1
ATOM 2280 C CA . HIS A 1 308 ? -7.495 -31.942 0.808 1.00 94.81 308 HIS A CA 1
ATOM 2281 C C . HIS A 1 308 ? -7.658 -30.545 0.207 1.00 94.81 308 HIS A C 1
ATOM 2283 O O . HIS A 1 308 ? -7.496 -29.553 0.916 1.00 94.81 308 HIS A O 1
ATOM 2289 N N . HIS A 1 309 ? -8.041 -30.458 -1.068 1.00 95.19 309 HIS A N 1
ATOM 2290 C CA . HIS A 1 309 ? -8.624 -29.230 -1.623 1.00 95.19 309 HIS A CA 1
ATOM 2291 C C . HIS A 1 309 ? -10.091 -29.184 -1.214 1.00 95.19 309 HIS A C 1
ATOM 2293 O O . HIS A 1 309 ? -10.788 -30.196 -1.279 1.00 95.19 309 HIS A O 1
ATOM 2299 N N . SER A 1 310 ? -10.561 -28.065 -0.680 1.00 94.88 310 SER A N 1
ATOM 2300 C CA . SER A 1 310 ? -11.925 -27.930 -0.162 1.00 94.88 310 SER A CA 1
ATOM 2301 C C . SER A 1 310 ? -12.418 -26.498 -0.322 1.00 94.88 310 SER A C 1
ATOM 2303 O O . SER A 1 310 ? -11.626 -25.588 -0.548 1.00 94.88 310 SER A O 1
ATOM 2305 N N . GLN A 1 311 ? -13.726 -26.292 -0.170 1.00 91.50 311 GLN A N 1
ATOM 2306 C CA . GLN A 1 311 ? -14.310 -24.957 -0.076 1.00 91.50 311 GLN A CA 1
ATOM 2307 C C . GLN A 1 311 ? -14.802 -24.699 1.342 1.00 91.50 311 GLN A C 1
ATOM 2309 O O . GLN A 1 311 ? -15.497 -25.526 1.931 1.00 91.50 311 GLN A O 1
ATOM 2314 N N . TRP A 1 312 ? -14.479 -23.525 1.874 1.00 91.06 312 TRP A N 1
ATOM 2315 C CA . TRP A 1 312 ? -14.974 -23.054 3.161 1.00 91.06 312 TRP A CA 1
ATOM 2316 C C . TRP A 1 312 ? -15.448 -21.607 3.022 1.00 91.06 312 TRP A C 1
ATOM 2318 O O . TRP A 1 312 ? -14.710 -20.742 2.561 1.00 91.06 312 TRP A O 1
ATOM 2328 N N . ARG A 1 313 ? -16.721 -21.351 3.360 1.00 89.00 313 ARG A N 1
ATOM 2329 C CA . ARG A 1 313 ? -17.387 -20.032 3.241 1.00 89.00 313 ARG A CA 1
ATOM 2330 C C . ARG A 1 313 ? -17.242 -19.365 1.858 1.00 89.00 313 ARG A C 1
ATOM 2332 O O . ARG A 1 313 ? -17.183 -18.144 1.753 1.00 89.00 313 ARG A O 1
ATOM 2339 N N . GLY A 1 314 ? -17.234 -20.176 0.798 1.00 83.88 314 GLY A N 1
ATOM 2340 C CA . GLY A 1 314 ? -17.114 -19.714 -0.590 1.00 83.88 314 GLY A CA 1
ATOM 2341 C C . GLY A 1 314 ? -15.680 -19.450 -1.059 1.00 83.88 314 GLY A C 1
ATOM 2342 O O . GLY A 1 314 ? -15.506 -18.977 -2.176 1.00 83.88 314 GLY A O 1
ATOM 2343 N N . GLN A 1 315 ? -14.673 -19.767 -0.242 1.00 86.75 315 GLN A N 1
ATOM 2344 C CA . GLN A 1 315 ? -13.257 -19.636 -0.574 1.00 86.75 315 GLN A CA 1
ATOM 2345 C C . GLN A 1 315 ? -12.599 -21.016 -0.712 1.00 86.75 315 GLN A C 1
ATOM 2347 O O . GLN A 1 315 ? -12.870 -21.916 0.088 1.00 86.75 315 GLN A O 1
ATOM 2352 N N . ASP A 1 316 ? -11.714 -21.174 -1.700 1.00 93.19 316 ASP A N 1
ATOM 2353 C CA . ASP A 1 316 ? -10.854 -22.354 -1.812 1.00 93.19 316 ASP A CA 1
ATOM 2354 C C . ASP A 1 316 ? -9.815 -22.382 -0.684 1.00 93.19 316 ASP A C 1
ATOM 2356 O O . ASP A 1 316 ? -9.098 -21.409 -0.430 1.00 93.19 316 ASP A O 1
ATOM 2360 N N . VAL A 1 317 ? -9.736 -23.522 -0.003 1.00 94.62 317 VAL A N 1
ATOM 2361 C CA . VAL A 1 317 ? -8.842 -23.763 1.132 1.00 94.62 317 VAL A CA 1
ATOM 2362 C C . VAL A 1 317 ? -8.144 -25.112 0.994 1.00 94.62 317 VAL A C 1
ATOM 2364 O O . VAL A 1 317 ? -8.669 -26.055 0.392 1.00 94.62 317 VAL A O 1
ATOM 2367 N N . ALA A 1 318 ? -6.949 -25.208 1.570 1.00 95.44 318 ALA A N 1
ATOM 2368 C CA . ALA A 1 318 ? -6.274 -26.478 1.774 1.00 95.44 318 ALA A CA 1
ATOM 2369 C C . ALA A 1 318 ? -6.536 -26.945 3.209 1.00 95.44 318 ALA A C 1
ATOM 2371 O O . ALA A 1 318 ? -6.295 -26.216 4.169 1.00 95.44 318 ALA A O 1
ATOM 2372 N N . ILE A 1 319 ? -7.053 -28.162 3.359 1.00 94.69 319 ILE A N 1
ATOM 2373 C CA . ILE A 1 319 ? -7.309 -28.769 4.664 1.00 94.69 319 ILE A CA 1
ATOM 2374 C C . ILE A 1 319 ? -6.270 -29.859 4.909 1.00 94.69 319 ILE A C 1
ATOM 2376 O O . ILE A 1 319 ? -6.270 -30.897 4.245 1.00 94.69 319 ILE A O 1
ATOM 2380 N N . LEU A 1 320 ? -5.387 -29.619 5.874 1.00 92.31 320 LEU A N 1
ATOM 2381 C CA . LEU A 1 320 ? -4.316 -30.526 6.270 1.00 92.31 320 LEU A CA 1
ATOM 2382 C C . LEU A 1 320 ? -4.809 -31.383 7.437 1.00 92.31 320 LEU A C 1
ATOM 2384 O O . LEU A 1 320 ? -4.978 -30.893 8.552 1.00 92.31 320 LEU A O 1
ATOM 2388 N N . VAL A 1 321 ? -5.037 -32.669 7.185 1.00 91.75 321 VAL A N 1
ATOM 2389 C CA . VAL A 1 321 ? -5.406 -33.669 8.192 1.00 91.75 321 VAL A CA 1
ATOM 2390 C C . VAL A 1 321 ? -4.132 -34.320 8.719 1.00 91.75 321 VAL A C 1
ATOM 2392 O O . VAL A 1 321 ? -3.472 -35.074 8.002 1.00 91.75 321 VAL A O 1
ATOM 2395 N N . LEU A 1 322 ? -3.786 -34.046 9.975 1.00 88.31 322 LEU A N 1
ATOM 2396 C CA . LEU A 1 322 ? -2.530 -34.500 10.575 1.00 88.31 322 LEU A CA 1
ATOM 2397 C C . LEU A 1 322 ? -2.661 -35.944 11.098 1.00 88.31 322 LEU A C 1
ATOM 2399 O O . LEU A 1 322 ? -3.644 -36.301 11.754 1.00 88.31 322 LEU A O 1
ATOM 2403 N N . HIS A 1 323 ? -1.682 -36.797 10.781 1.00 83.25 323 HIS A N 1
ATOM 2404 C CA . HIS A 1 323 ? -1.656 -38.219 11.149 1.00 83.25 323 HIS A CA 1
ATOM 2405 C C . HIS A 1 323 ? -1.080 -38.479 12.554 1.00 83.25 323 HIS A C 1
ATOM 2407 O O . HIS A 1 323 ? -1.418 -39.500 13.155 1.00 83.25 323 HIS A O 1
ATOM 2413 N N . SER A 1 324 ? -0.205 -37.600 13.068 1.00 69.19 324 SER A N 1
ATOM 2414 C CA . SER A 1 324 ? 0.602 -37.829 14.284 1.00 69.19 324 SER A CA 1
ATOM 2415 C C . SER A 1 324 ? 0.195 -36.966 15.493 1.00 69.19 324 SER A C 1
ATOM 2417 O O . SER A 1 324 ? -0.677 -36.099 15.413 1.00 69.19 324 SER A O 1
ATOM 2419 N N . ARG A 1 325 ? 0.845 -37.217 16.644 1.00 55.88 325 ARG A N 1
ATOM 2420 C CA . ARG A 1 325 ? 0.703 -36.434 17.889 1.00 55.88 325 ARG A CA 1
ATOM 2421 C C . ARG A 1 325 ? 1.398 -35.065 17.839 1.00 55.88 325 ARG A C 1
ATOM 2423 O O . ARG A 1 325 ? 1.090 -34.225 18.680 1.00 55.88 325 ARG A O 1
ATOM 2430 N N . ASP A 1 326 ? 2.261 -34.819 16.855 1.00 61.16 326 ASP A N 1
ATOM 2431 C CA . ASP A 1 326 ? 3.032 -33.569 16.721 1.00 61.16 326 ASP A CA 1
ATOM 2432 C C . ASP A 1 326 ? 2.236 -32.442 16.051 1.00 61.16 326 ASP A C 1
ATOM 2434 O O . ASP A 1 326 ? 2.737 -31.340 15.844 1.00 61.16 326 ASP A O 1
ATOM 2438 N N . ALA A 1 327 ? 0.946 -32.683 15.806 1.00 69.94 327 ALA A N 1
ATOM 2439 C CA . ALA A 1 327 ? -0.019 -31.690 15.357 1.00 69.94 327 ALA A CA 1
ATOM 2440 C C . ALA A 1 327 ? -0.037 -30.407 16.206 1.00 69.94 327 ALA A C 1
ATOM 2442 O O . ALA A 1 327 ? -0.316 -29.323 15.696 1.00 69.94 327 ALA A O 1
ATOM 2443 N N . ALA A 1 328 ? 0.278 -30.522 17.498 1.00 73.94 328 ALA A N 1
ATOM 2444 C CA . ALA A 1 328 ? 0.388 -29.377 18.391 1.00 73.94 328 ALA A CA 1
ATOM 2445 C C . ALA A 1 328 ? 1.617 -28.502 18.087 1.00 73.94 328 ALA A C 1
ATOM 2447 O O . ALA A 1 328 ? 1.530 -27.286 18.218 1.00 73.94 328 ALA A O 1
ATOM 2448 N N . ALA A 1 329 ? 2.738 -29.098 17.666 1.00 78.75 329 ALA A N 1
ATOM 2449 C CA . ALA A 1 329 ? 3.958 -28.361 17.345 1.00 78.75 329 ALA A CA 1
ATOM 2450 C C . ALA A 1 329 ? 3.805 -27.582 16.032 1.00 78.75 329 ALA A C 1
ATOM 2452 O O . ALA A 1 329 ? 4.093 -26.389 15.996 1.00 78.75 329 ALA A O 1
ATOM 2453 N N . GLU A 1 330 ? 3.272 -28.222 14.985 1.00 84.12 330 GLU A N 1
ATOM 2454 C CA . GLU A 1 330 ? 3.016 -27.553 13.700 1.00 84.12 330 GLU A CA 1
ATOM 2455 C C . GLU A 1 330 ? 1.978 -26.427 13.855 1.00 84.12 330 GLU A C 1
ATOM 2457 O O . GLU A 1 330 ? 2.180 -25.325 13.344 1.00 84.12 330 GLU A O 1
ATOM 2462 N N . LEU A 1 331 ? 0.910 -26.649 14.635 1.00 85.19 331 LEU A N 1
ATOM 2463 C CA . LEU A 1 331 ? -0.055 -25.592 14.956 1.00 85.19 331 LEU A CA 1
ATOM 2464 C C . LEU A 1 331 ? 0.582 -24.430 15.723 1.00 85.19 331 LEU A C 1
ATOM 2466 O O . LEU A 1 331 ? 0.347 -23.283 15.360 1.00 85.19 331 LEU A O 1
ATOM 2470 N N . ALA A 1 332 ? 1.398 -24.702 16.744 1.00 85.56 332 ALA A N 1
ATOM 2471 C CA . ALA A 1 332 ? 2.055 -23.647 17.517 1.00 85.56 332 ALA A CA 1
ATOM 2472 C C . ALA A 1 332 ? 2.938 -22.754 16.629 1.00 85.56 332 ALA A C 1
ATOM 2474 O O . ALA A 1 332 ? 3.028 -21.545 16.848 1.00 85.56 332 ALA A O 1
ATOM 2475 N N . VAL A 1 333 ? 3.559 -23.331 15.597 1.00 86.31 333 VAL A N 1
ATOM 2476 C CA . VAL A 1 333 ? 4.298 -22.561 14.593 1.00 86.31 333 VAL A CA 1
ATOM 2477 C C . VAL A 1 333 ? 3.347 -21.695 13.761 1.00 86.31 333 VAL A C 1
ATOM 2479 O O . VAL A 1 333 ? 3.565 -20.490 13.667 1.00 86.31 333 VAL A O 1
ATOM 2482 N N . PHE A 1 334 ? 2.252 -22.245 13.226 1.00 86.75 334 PHE A N 1
ATOM 2483 C CA . PHE A 1 334 ? 1.259 -21.445 12.495 1.00 86.75 334 PHE A CA 1
ATOM 2484 C C . PHE A 1 334 ? 0.656 -20.306 13.336 1.00 86.75 334 PHE A C 1
ATOM 2486 O O . PHE A 1 334 ? 0.458 -19.208 12.818 1.00 86.75 334 PHE A O 1
ATOM 2493 N N . GLU A 1 335 ? 0.401 -20.537 14.626 1.00 84.06 335 GLU A N 1
ATOM 2494 C CA . GLU A 1 335 ? -0.098 -19.516 15.553 1.00 84.06 335 GLU A CA 1
ATOM 2495 C C . GLU A 1 335 ? 0.881 -18.342 15.693 1.00 84.06 335 GLU A C 1
ATOM 2497 O O . GLU A 1 335 ? 0.457 -17.183 15.635 1.00 84.06 335 GLU A O 1
ATOM 2502 N N . ARG A 1 336 ? 2.190 -18.619 15.785 1.00 83.75 336 ARG A N 1
ATOM 2503 C CA . ARG A 1 336 ? 3.247 -17.586 15.809 1.00 83.75 336 ARG A CA 1
ATOM 2504 C C . ARG A 1 336 ? 3.354 -16.828 14.486 1.00 83.75 336 ARG A C 1
ATOM 2506 O O . ARG A 1 336 ? 3.600 -15.628 14.481 1.00 83.75 336 ARG A O 1
ATOM 2513 N N . LEU A 1 337 ? 3.137 -17.514 13.366 1.00 82.81 337 LEU A N 1
ATOM 2514 C CA . LEU A 1 337 ? 3.345 -16.978 12.014 1.00 82.81 337 LEU A CA 1
ATOM 2515 C C . LEU A 1 337 ? 2.101 -16.320 11.401 1.00 82.81 337 LEU A C 1
ATOM 2517 O O . LEU A 1 337 ? 2.074 -16.007 10.208 1.00 82.81 337 LEU A O 1
ATOM 2521 N N . THR A 1 338 ? 1.064 -16.084 12.205 1.00 67.69 338 THR A N 1
ATOM 2522 C CA . THR A 1 338 ? -0.202 -15.499 11.753 1.00 67.69 338 THR A CA 1
ATOM 2523 C C . THR A 1 338 ? 0.032 -14.177 10.996 1.00 67.69 338 THR A C 1
ATOM 2525 O O . THR A 1 338 ? 0.566 -13.219 11.552 1.00 67.69 338 THR A O 1
ATOM 2528 N N . ARG A 1 339 ? -0.428 -14.101 9.733 1.00 66.56 339 ARG A N 1
ATOM 2529 C CA . ARG A 1 339 ? -0.354 -12.925 8.825 1.00 66.56 339 ARG A CA 1
ATOM 2530 C C . ARG A 1 339 ? 1.052 -12.518 8.341 1.00 66.56 339 ARG A C 1
ATOM 2532 O O . ARG A 1 339 ? 1.264 -11.354 8.003 1.00 66.56 339 ARG A O 1
ATOM 2539 N N . ARG A 1 340 ? 1.993 -13.458 8.245 1.00 78.25 340 ARG A N 1
ATOM 2540 C CA . ARG A 1 340 ? 3.306 -13.250 7.610 1.00 78.25 340 ARG A CA 1
ATOM 2541 C C . ARG A 1 340 ? 3.210 -13.471 6.083 1.00 78.25 340 ARG A C 1
ATOM 2543 O O . ARG A 1 340 ? 2.894 -14.579 5.665 1.00 78.25 340 ARG A O 1
ATOM 2550 N N . PRO A 1 341 ? 3.400 -12.443 5.229 1.00 73.62 341 PRO A N 1
ATOM 2551 C CA . PRO A 1 341 ? 3.031 -12.511 3.807 1.00 73.62 341 PRO A CA 1
ATOM 2552 C C . PRO A 1 341 ? 3.867 -13.488 2.962 1.00 73.62 341 PRO A C 1
ATOM 2554 O O . PRO A 1 341 ? 3.373 -13.947 1.933 1.00 73.62 341 PRO A O 1
ATOM 2557 N N . GLY A 1 342 ? 5.092 -13.828 3.382 1.00 78.19 342 GLY A N 1
ATOM 2558 C CA . GLY A 1 342 ? 5.960 -14.788 2.678 1.00 78.19 342 GLY A CA 1
ATOM 2559 C C . GLY A 1 342 ? 5.727 -16.253 3.070 1.00 78.19 342 GLY A C 1
ATOM 2560 O O . GLY A 1 342 ? 6.411 -17.148 2.572 1.00 78.19 342 GLY A O 1
ATOM 2561 N N . LEU A 1 343 ? 4.780 -16.499 3.978 1.00 90.19 343 LEU A N 1
ATOM 2562 C CA . LEU A 1 343 ? 4.541 -17.771 4.651 1.00 90.19 343 LEU A CA 1
ATOM 2563 C C . LEU A 1 343 ? 3.078 -18.185 4.477 1.00 90.19 343 LEU A C 1
ATOM 2565 O O . LEU A 1 343 ? 2.189 -17.333 4.442 1.00 90.19 343 LEU A O 1
ATOM 2569 N N . THR A 1 344 ? 2.805 -19.489 4.378 1.00 88.25 344 THR A N 1
ATOM 2570 C CA . THR A 1 344 ? 1.416 -19.952 4.240 1.00 88.25 344 THR A CA 1
ATOM 2571 C C . THR A 1 344 ? 0.562 -19.586 5.449 1.00 88.25 344 THR A C 1
ATOM 2573 O O . THR A 1 344 ? 0.920 -19.896 6.586 1.00 88.25 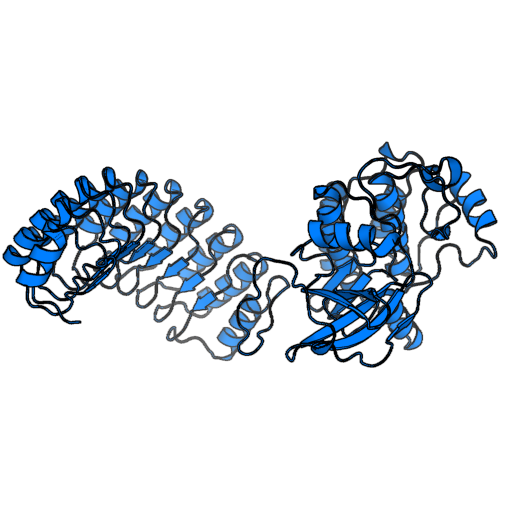344 THR A O 1
ATOM 2576 N N . CYS A 1 345 ? -0.591 -18.972 5.193 1.00 88.00 345 CYS A N 1
ATOM 2577 C CA . CYS A 1 345 ? -1.521 -18.479 6.200 1.00 88.00 345 CYS A CA 1
ATOM 2578 C C . CYS A 1 345 ? -2.463 -19.576 6.722 1.00 88.00 345 CYS A C 1
ATOM 2580 O O . CYS A 1 345 ? -3.081 -20.303 5.939 1.00 88.00 345 CYS A O 1
ATOM 2582 N N . LEU A 1 346 ? -2.623 -19.641 8.048 1.00 90.12 346 LEU A N 1
ATOM 2583 C CA . LEU A 1 346 ? -3.640 -20.448 8.724 1.00 90.12 346 LEU A CA 1
ATOM 2584 C C . LEU A 1 346 ? -4.909 -19.615 8.937 1.00 90.12 346 LEU A C 1
ATOM 2586 O O . LEU A 1 346 ? -4.875 -18.581 9.604 1.00 90.12 346 LEU A O 1
ATOM 2590 N N . PHE A 1 347 ? -6.037 -20.081 8.407 1.00 89.44 347 PHE A N 1
ATOM 2591 C CA . PHE A 1 347 ? -7.345 -19.460 8.621 1.00 89.44 347 PHE A CA 1
ATOM 2592 C C . PHE A 1 347 ? -8.021 -19.966 9.895 1.00 89.44 347 PHE A C 1
ATOM 2594 O O . PHE A 1 347 ? -8.623 -19.187 10.635 1.00 89.44 347 PHE A O 1
ATOM 2601 N N . GLY A 1 348 ? -7.901 -21.261 10.176 1.00 90.81 348 GLY A N 1
ATOM 2602 C CA . GLY A 1 348 ? -8.538 -21.863 11.336 1.00 90.81 348 GLY A CA 1
ATOM 2603 C C . GLY A 1 348 ? -8.113 -23.299 11.584 1.00 90.81 348 GLY A C 1
ATOM 2604 O O . GLY A 1 348 ? -7.380 -23.910 10.803 1.00 90.81 348 GLY A O 1
ATOM 2605 N N . VAL A 1 349 ? -8.599 -23.839 12.692 1.00 92.50 349 VAL A N 1
ATOM 2606 C CA . VAL A 1 349 ? -8.343 -25.205 13.142 1.00 92.50 349 VAL A CA 1
ATOM 2607 C C . VAL A 1 349 ? -9.651 -25.946 13.339 1.00 92.50 349 VAL A C 1
ATOM 2609 O O . VAL A 1 349 ? -10.660 -25.367 13.726 1.00 92.50 349 VAL A O 1
ATOM 2612 N N . SER A 1 350 ? -9.642 -27.250 13.100 1.00 93.19 350 SER A N 1
ATOM 2613 C CA . SER A 1 350 ? -10.781 -28.124 13.366 1.00 93.19 350 SER A CA 1
ATOM 2614 C C . SER A 1 350 ? -10.312 -29.498 13.839 1.00 93.19 350 SER A C 1
ATOM 2616 O O . SER A 1 350 ? -9.112 -29.779 13.926 1.00 93.19 350 SER A O 1
ATOM 2618 N N . ARG A 1 351 ? -11.263 -30.370 14.168 1.00 91.50 351 ARG A N 1
ATOM 2619 C CA . ARG A 1 351 ? -11.012 -31.775 14.497 1.00 91.50 351 ARG A CA 1
ATOM 2620 C C . ARG A 1 351 ? -11.992 -32.651 13.748 1.00 91.50 351 ARG A C 1
ATOM 2622 O O . ARG A 1 351 ? -13.188 -32.396 13.806 1.00 91.50 351 ARG A O 1
ATOM 2629 N N . ASP A 1 352 ? -11.503 -33.692 13.086 1.00 87.56 352 ASP A N 1
ATOM 2630 C CA . ASP A 1 352 ? -12.392 -34.622 12.393 1.00 87.56 352 ASP A CA 1
ATOM 2631 C C . ASP A 1 352 ? -13.205 -35.485 13.374 1.00 87.56 352 ASP A C 1
ATOM 2633 O O . ASP A 1 352 ? -13.002 -35.468 14.591 1.00 87.56 352 ASP A O 1
ATOM 2637 N N . SER A 1 353 ? -14.115 -36.304 12.842 1.00 85.62 353 SER A N 1
ATOM 2638 C CA . SER A 1 353 ? -14.939 -37.224 13.642 1.00 85.62 353 SER A CA 1
ATOM 2639 C C . SER A 1 353 ? -14.143 -38.266 14.444 1.00 85.62 353 SER A C 1
ATOM 2641 O O . SER A 1 353 ? -14.699 -38.899 15.341 1.00 85.62 353 SER A O 1
ATOM 2643 N N . LYS A 1 354 ? -12.850 -38.449 14.149 1.00 86.00 354 LYS A N 1
ATOM 2644 C CA . LYS A 1 354 ? -11.921 -39.333 14.867 1.00 86.00 354 LYS A CA 1
ATOM 2645 C C . LYS A 1 354 ? -11.024 -38.563 15.848 1.00 86.00 354 LYS A C 1
ATOM 2647 O O . LYS A 1 354 ? -10.152 -39.167 16.467 1.00 86.00 354 LYS A O 1
ATOM 2652 N N . GLY A 1 355 ? -11.222 -37.251 15.994 1.00 85.25 355 GLY A N 1
ATOM 2653 C CA . GLY A 1 355 ? -10.447 -36.369 16.866 1.00 85.25 355 GLY A CA 1
ATOM 2654 C C . GLY A 1 355 ? -9.095 -35.928 16.295 1.00 85.25 355 GLY A C 1
ATOM 2655 O O . GLY A 1 355 ? -8.329 -35.274 17.011 1.00 85.25 355 GLY A O 1
ATOM 2656 N N . ARG A 1 356 ? -8.785 -36.258 15.033 1.00 87.44 356 ARG A N 1
ATOM 2657 C CA . ARG A 1 356 ? -7.542 -35.839 14.371 1.00 87.44 356 ARG A CA 1
ATOM 2658 C C . ARG A 1 356 ? -7.590 -34.348 14.087 1.00 87.44 356 ARG A C 1
ATOM 2660 O O . ARG A 1 356 ? -8.623 -33.824 13.676 1.00 87.44 356 ARG A O 1
ATOM 2667 N N . GLN A 1 357 ? -6.469 -33.676 14.309 1.00 90.31 357 GLN A N 1
ATOM 2668 C CA . GLN A 1 357 ? -6.365 -32.239 14.113 1.00 90.31 357 GLN A CA 1
ATOM 2669 C C . GLN A 1 357 ? -6.334 -31.895 12.624 1.00 90.31 357 GLN A C 1
ATOM 2671 O O . GLN A 1 357 ? -5.665 -32.563 11.832 1.00 90.31 357 GLN A O 1
ATOM 2676 N N . MET A 1 358 ? -7.074 -30.851 12.268 1.00 91.75 358 MET A N 1
ATOM 2677 C CA . MET A 1 358 ? -7.195 -30.339 10.913 1.00 91.75 358 MET A CA 1
ATOM 2678 C C . MET A 1 358 ? -6.786 -28.872 10.900 1.00 91.75 358 MET A C 1
ATOM 2680 O O . MET A 1 358 ? -7.305 -28.087 11.695 1.00 91.75 358 MET A O 1
ATOM 2684 N N . LEU A 1 359 ? -5.875 -28.505 10.006 1.00 92.38 359 LEU A N 1
ATOM 2685 C CA . LEU A 1 359 ? -5.483 -27.116 9.777 1.00 92.38 359 LEU A CA 1
ATOM 2686 C C . LEU A 1 359 ? -6.112 -26.643 8.467 1.00 92.38 359 LEU A C 1
ATOM 2688 O O . LEU A 1 359 ? -5.986 -27.326 7.452 1.00 92.38 359 LEU A O 1
ATOM 2692 N N . VAL A 1 360 ? -6.801 -25.504 8.492 1.00 93.31 360 VAL A N 1
ATOM 2693 C CA . VAL A 1 360 ? -7.419 -24.889 7.310 1.00 93.31 360 VAL A CA 1
ATOM 2694 C C . VAL A 1 360 ? -6.543 -23.723 6.877 1.00 93.31 360 VAL A C 1
ATOM 2696 O O . VAL A 1 360 ? -6.506 -22.696 7.553 1.00 93.31 360 VAL A O 1
ATOM 2699 N N . THR A 1 361 ? -5.818 -23.886 5.775 1.00 92.12 361 THR A N 1
ATOM 2700 C CA . THR A 1 361 ? -4.874 -22.892 5.251 1.00 92.12 361 THR A CA 1
ATOM 2701 C C . THR A 1 361 ? -5.342 -22.330 3.915 1.00 92.12 361 THR A C 1
ATOM 2703 O O . THR A 1 361 ? -6.264 -22.851 3.278 1.00 92.12 361 THR A O 1
ATOM 2706 N N . GLU A 1 362 ? -4.671 -21.277 3.455 1.00 90.19 362 GLU A N 1
ATOM 2707 C CA . GLU A 1 362 ? -4.804 -20.834 2.068 1.00 90.19 362 GLU A CA 1
ATOM 2708 C C . GLU A 1 362 ? -4.486 -21.965 1.075 1.00 90.19 362 GLU A C 1
ATOM 2710 O O . GLU A 1 362 ? -3.613 -22.804 1.318 1.00 90.19 362 GLU A O 1
ATOM 2715 N N . PHE A 1 363 ? -5.235 -22.005 -0.030 1.00 94.44 363 PHE A N 1
ATOM 2716 C CA . PHE A 1 363 ? -5.038 -22.956 -1.119 1.00 94.44 363 PHE A CA 1
ATOM 2717 C C . PHE A 1 363 ? -4.144 -22.351 -2.203 1.00 94.44 363 PHE A C 1
ATOM 2719 O O . PHE A 1 363 ? -4.415 -21.256 -2.691 1.00 94.44 363 PHE A O 1
ATOM 2726 N N . ALA A 1 364 ? -3.102 -23.084 -2.596 1.00 94.94 364 ALA A N 1
ATOM 2727 C CA . ALA A 1 364 ? -2.214 -22.707 -3.688 1.00 94.94 364 ALA A CA 1
ATOM 2728 C C . ALA A 1 364 ? -2.663 -23.392 -4.995 1.00 94.94 364 ALA A C 1
ATOM 2730 O O . ALA A 1 364 ? -2.486 -24.608 -5.124 1.00 94.94 364 ALA A O 1
ATOM 2731 N N . PRO A 1 365 ? -3.235 -22.654 -5.966 1.00 93.25 365 PRO A N 1
ATOM 2732 C CA . PRO A 1 365 ? -3.855 -23.236 -7.157 1.00 93.25 365 PRO A CA 1
ATOM 2733 C C . PRO A 1 365 ? -2.883 -23.989 -8.069 1.00 93.25 365 PRO A C 1
ATOM 2735 O O . PRO A 1 365 ? -3.313 -24.879 -8.797 1.00 93.25 365 PRO A O 1
ATOM 2738 N N . MET A 1 366 ? -1.590 -23.659 -8.031 1.00 94.31 366 MET A N 1
ATOM 2739 C CA . MET A 1 366 ? -0.570 -24.286 -8.880 1.00 94.31 366 MET A CA 1
ATOM 2740 C C . MET A 1 366 ? 0.252 -25.355 -8.141 1.00 94.31 366 MET A C 1
ATOM 2742 O O . MET A 1 366 ? 1.175 -25.928 -8.709 1.00 94.31 366 MET A O 1
ATOM 2746 N N . GLY A 1 367 ? -0.076 -25.655 -6.880 1.00 94.81 367 GLY A N 1
ATOM 2747 C CA . GLY A 1 367 ? 0.640 -26.658 -6.095 1.00 94.81 367 GLY A CA 1
ATOM 2748 C C . GLY A 1 367 ? 2.050 -26.219 -5.689 1.00 94.81 367 GLY A C 1
ATOM 2749 O O . GLY A 1 367 ? 2.273 -25.058 -5.347 1.00 94.81 367 GLY A O 1
ATOM 2750 N N . SER A 1 368 ? 2.988 -27.168 -5.649 1.00 95.88 368 SER A N 1
ATOM 2751 C CA . SER A 1 368 ? 4.366 -26.942 -5.203 1.00 95.88 368 SER A CA 1
ATOM 2752 C C . SER A 1 368 ? 5.284 -26.519 -6.351 1.00 95.88 368 SER A C 1
ATOM 2754 O O . SER A 1 368 ? 5.163 -27.006 -7.475 1.00 95.88 368 SER A O 1
ATOM 2756 N N . LEU A 1 369 ? 6.245 -25.643 -6.060 1.00 97.69 369 LEU A N 1
ATOM 2757 C CA . LEU A 1 369 ? 7.125 -25.039 -7.060 1.00 97.69 369 LEU A CA 1
ATOM 2758 C C . LEU A 1 369 ? 7.986 -26.077 -7.785 1.00 97.69 369 LEU A C 1
ATOM 2760 O O . LEU A 1 369 ? 8.210 -25.945 -8.983 1.00 97.69 369 LEU A O 1
ATOM 2764 N N . ASN A 1 370 ? 8.399 -27.147 -7.100 1.00 97.00 370 ASN A N 1
ATOM 2765 C CA . ASN A 1 370 ? 9.129 -28.240 -7.746 1.00 97.00 370 ASN A CA 1
ATOM 2766 C C . ASN A 1 370 ? 8.315 -28.915 -8.866 1.00 97.00 370 ASN A C 1
ATOM 2768 O O . ASN A 1 370 ? 8.889 -29.282 -9.880 1.00 97.00 370 ASN A O 1
ATOM 2772 N N . LYS A 1 371 ? 6.993 -29.070 -8.693 1.00 96.44 371 LYS A N 1
ATOM 2773 C CA . LYS A 1 371 ? 6.125 -29.652 -9.725 1.00 96.44 371 LYS A CA 1
ATOM 2774 C C . LYS A 1 371 ? 5.954 -28.687 -10.887 1.00 96.44 371 LYS A C 1
ATOM 2776 O O . LYS A 1 371 ? 6.120 -29.096 -12.019 1.00 96.44 371 LYS A O 1
ATOM 2781 N N . VAL A 1 372 ? 5.721 -27.404 -10.598 1.00 97.56 372 VAL A N 1
ATOM 2782 C CA . VAL A 1 372 ? 5.592 -26.369 -11.637 1.00 97.56 372 VAL A CA 1
ATOM 2783 C C . VAL A 1 372 ? 6.835 -26.300 -12.528 1.00 97.56 372 VAL A C 1
ATOM 2785 O O . VAL A 1 372 ? 6.699 -26.157 -13.738 1.00 97.56 372 VAL A O 1
ATOM 2788 N N . LEU A 1 373 ? 8.039 -26.404 -11.954 1.00 97.56 373 LEU A N 1
ATOM 2789 C CA . LEU A 1 373 ? 9.278 -26.405 -12.736 1.00 97.56 373 LEU A CA 1
ATOM 2790 C C . LEU A 1 373 ? 9.511 -27.725 -13.482 1.00 97.56 373 LEU A C 1
ATOM 2792 O O . LEU A 1 373 ? 9.895 -27.676 -14.644 1.00 97.56 373 LEU A O 1
ATOM 2796 N N . ALA A 1 374 ? 9.235 -28.875 -12.858 1.00 95.69 374 ALA A N 1
ATOM 2797 C CA . ALA A 1 374 ? 9.343 -30.173 -13.526 1.00 95.69 374 ALA A CA 1
ATOM 2798 C C . ALA A 1 374 ? 8.376 -30.289 -14.719 1.00 95.69 374 ALA A C 1
ATOM 2800 O O . ALA A 1 374 ? 8.781 -30.721 -15.791 1.00 95.69 374 ALA A O 1
ATOM 2801 N N . ASP A 1 375 ? 7.130 -29.829 -14.560 1.00 96.19 375 ASP A N 1
ATOM 2802 C CA . ASP A 1 375 ? 6.126 -29.823 -15.630 1.00 96.19 375 ASP A CA 1
ATOM 2803 C C . ASP A 1 375 ? 6.560 -28.916 -16.803 1.00 96.19 375 ASP A C 1
ATOM 2805 O O . ASP A 1 375 ? 6.305 -29.232 -17.962 1.00 96.19 375 ASP A O 1
ATOM 2809 N N . LEU A 1 376 ? 7.240 -27.793 -16.527 1.00 95.44 376 LEU A N 1
ATOM 2810 C CA . LEU A 1 376 ? 7.796 -26.930 -17.578 1.00 95.44 376 LEU A CA 1
ATOM 2811 C C . LEU A 1 376 ? 8.925 -27.616 -18.349 1.00 95.44 376 LEU A C 1
ATOM 2813 O O . LEU A 1 376 ? 8.949 -27.525 -19.577 1.00 95.44 376 LEU A O 1
ATOM 2817 N N . GLU A 1 377 ? 9.824 -28.300 -17.643 1.00 94.94 377 GLU A N 1
ATOM 2818 C CA . GLU A 1 377 ? 10.937 -29.033 -18.251 1.00 94.94 377 GLU A CA 1
ATOM 2819 C C . GLU A 1 377 ? 10.431 -30.199 -19.114 1.00 94.94 377 GLU A C 1
ATOM 2821 O O . GLU A 1 377 ? 10.880 -30.364 -20.249 1.00 94.94 377 GLU A O 1
ATOM 2826 N N . ASP A 1 378 ? 9.430 -30.944 -18.632 1.00 95.38 378 ASP A N 1
ATOM 2827 C CA . ASP A 1 378 ? 8.754 -32.005 -19.394 1.00 95.38 378 ASP A CA 1
ATOM 2828 C C . ASP A 1 378 ? 8.095 -31.458 -20.681 1.00 95.38 378 ASP A C 1
ATOM 2830 O O . ASP A 1 378 ? 8.082 -32.131 -21.717 1.00 95.38 378 ASP A O 1
ATOM 2834 N N . ASP A 1 379 ? 7.611 -30.211 -20.646 1.00 94.69 379 ASP A N 1
ATOM 2835 C CA . ASP A 1 379 ? 7.089 -29.470 -21.803 1.00 94.69 379 ASP A CA 1
ATOM 2836 C C . ASP A 1 379 ? 8.197 -28.880 -22.712 1.00 94.69 379 ASP A C 1
ATOM 2838 O O . ASP A 1 379 ? 7.897 -28.237 -23.726 1.00 94.69 379 ASP A O 1
ATOM 2842 N N . GLY A 1 380 ? 9.478 -29.068 -22.377 1.00 93.81 380 GLY A N 1
ATOM 2843 C CA . GLY A 1 380 ? 10.625 -28.511 -23.101 1.00 93.81 380 GLY A CA 1
ATOM 2844 C C . GLY A 1 380 ? 10.753 -26.990 -22.973 1.00 93.81 380 GLY A C 1
ATOM 2845 O O . GLY A 1 380 ? 11.245 -26.322 -23.888 1.00 93.81 380 GLY A O 1
ATOM 2846 N N . ARG A 1 381 ? 10.254 -26.422 -21.871 1.00 94.25 381 ARG A N 1
ATOM 2847 C CA . ARG A 1 381 ? 10.254 -24.988 -21.567 1.00 94.25 381 ARG A CA 1
ATOM 2848 C C . ARG A 1 381 ? 11.049 -24.731 -20.295 1.00 94.25 381 ARG A C 1
ATOM 2850 O O . ARG A 1 381 ? 11.045 -25.530 -19.374 1.00 94.25 381 ARG A O 1
ATOM 2857 N N . SER A 1 382 ? 11.632 -23.545 -20.191 1.00 92.88 382 SER A N 1
ATOM 2858 C CA . SER A 1 382 ? 12.298 -23.097 -18.971 1.00 92.88 382 SER A CA 1
ATOM 2859 C C . SER A 1 382 ? 11.749 -21.752 -18.507 1.00 92.88 382 SER A C 1
ATOM 2861 O O . SER A 1 382 ? 11.176 -20.977 -19.278 1.00 92.88 382 SER A O 1
ATOM 2863 N N . ALA A 1 383 ? 11.882 -21.487 -17.210 1.00 94.81 383 ALA A N 1
ATOM 2864 C CA . ALA A 1 383 ? 11.610 -20.172 -16.658 1.00 94.81 383 ALA A CA 1
ATOM 2865 C C . ALA A 1 383 ? 12.831 -19.261 -16.844 1.00 94.81 383 ALA A C 1
ATOM 2867 O O . ALA A 1 383 ? 13.970 -19.701 -16.720 1.00 94.81 383 ALA A O 1
ATOM 2868 N N . SER A 1 384 ? 12.591 -17.980 -17.114 1.00 94.94 384 SER A N 1
ATOM 2869 C CA . SER A 1 384 ? 13.653 -16.976 -17.216 1.00 94.94 384 SER A CA 1
ATOM 2870 C C . SER A 1 384 ? 14.398 -16.796 -15.889 1.00 94.94 384 SER A C 1
ATOM 2872 O O . SER A 1 384 ? 13.810 -16.925 -14.811 1.00 94.94 384 SER A O 1
ATOM 2874 N N . ASP A 1 385 ? 15.669 -16.393 -15.955 1.00 94.81 385 ASP A N 1
ATOM 2875 C CA . ASP A 1 385 ? 16.489 -16.127 -14.765 1.00 94.81 385 ASP A CA 1
ATOM 2876 C C . ASP A 1 385 ? 15.839 -15.119 -13.809 1.00 94.81 385 ASP A C 1
ATOM 2878 O O . ASP A 1 385 ? 15.921 -15.269 -12.592 1.00 94.81 385 ASP A O 1
ATOM 2882 N N . LEU A 1 386 ? 15.127 -14.119 -14.339 1.00 87.56 386 LEU A N 1
ATOM 2883 C CA . LEU A 1 386 ? 14.395 -13.142 -13.529 1.00 87.56 386 LEU A CA 1
ATOM 2884 C C . LEU A 1 386 ? 13.222 -13.763 -12.763 1.00 87.56 386 LEU A C 1
ATOM 2886 O O . LEU A 1 386 ? 12.945 -13.354 -11.635 1.00 87.56 386 LEU A O 1
ATOM 2890 N N . VAL A 1 387 ? 12.535 -14.745 -13.351 1.00 93.31 387 VAL A N 1
ATOM 2891 C CA . VAL A 1 387 ? 11.460 -15.499 -12.689 1.00 93.31 387 VAL A CA 1
ATOM 2892 C C . VAL A 1 387 ? 12.035 -16.370 -11.577 1.00 93.31 387 VAL A C 1
ATOM 2894 O O . VAL A 1 387 ? 11.551 -16.300 -10.446 1.00 93.31 387 VAL A O 1
ATOM 2897 N N . LEU A 1 388 ? 13.105 -17.119 -11.862 1.00 97.81 388 LEU A N 1
ATOM 2898 C CA . LEU A 1 388 ? 13.792 -17.950 -10.868 1.00 97.81 388 LEU A CA 1
ATOM 2899 C C . LEU A 1 388 ? 14.357 -17.098 -9.721 1.00 97.81 388 LEU A C 1
ATOM 2901 O O . LEU A 1 388 ? 14.152 -17.408 -8.546 1.00 97.81 388 LEU A O 1
ATOM 2905 N N . MET A 1 389 ? 14.975 -15.960 -10.045 1.00 95.19 389 MET A N 1
ATOM 2906 C CA . MET A 1 389 ? 15.465 -14.997 -9.061 1.00 95.19 389 MET A CA 1
ATOM 2907 C C . MET A 1 389 ? 14.327 -14.439 -8.202 1.00 95.19 389 MET A C 1
ATOM 2909 O O . MET A 1 389 ? 14.460 -14.345 -6.981 1.00 95.19 389 MET A O 1
ATOM 2913 N N . LYS A 1 390 ? 13.170 -14.123 -8.797 1.00 92.19 390 LYS A N 1
ATOM 2914 C CA . LYS A 1 390 ? 12.010 -13.645 -8.038 1.00 92.19 390 LYS A CA 1
ATOM 2915 C C . LYS A 1 390 ? 11.477 -14.700 -7.066 1.00 92.19 390 LYS A C 1
ATOM 2917 O O . LYS A 1 390 ? 11.149 -14.338 -5.933 1.00 92.19 390 LYS A O 1
ATOM 2922 N N . CYS A 1 391 ? 11.442 -15.974 -7.464 1.00 97.44 391 CYS A N 1
ATOM 2923 C CA . CYS A 1 391 ? 11.136 -17.083 -6.556 1.00 97.44 391 CYS A CA 1
ATOM 2924 C C . CYS A 1 391 ? 12.119 -17.110 -5.375 1.00 97.44 391 CYS A C 1
ATOM 2926 O O . CYS A 1 391 ? 11.687 -17.115 -4.223 1.00 97.44 391 CYS A O 1
ATOM 2928 N N . ALA A 1 392 ? 13.430 -17.056 -5.643 1.00 98.19 392 ALA A N 1
ATOM 2929 C CA . ALA A 1 392 ? 14.461 -17.059 -4.602 1.00 98.19 392 ALA A CA 1
ATOM 2930 C C . ALA A 1 392 ? 14.312 -15.876 -3.625 1.00 98.19 392 ALA A C 1
ATOM 2932 O O . ALA A 1 392 ? 14.396 -16.063 -2.412 1.00 98.19 392 ALA A O 1
ATOM 2933 N N . MET A 1 393 ? 14.026 -14.672 -4.133 1.00 94.62 393 MET A N 1
ATOM 2934 C CA . MET A 1 393 ? 13.794 -13.478 -3.311 1.00 94.62 393 MET A CA 1
ATOM 2935 C C . MET A 1 393 ? 12.576 -13.624 -2.389 1.00 94.62 393 MET A C 1
ATOM 2937 O O . MET A 1 393 ? 12.672 -13.285 -1.211 1.00 94.62 393 MET A O 1
ATOM 2941 N N . GLN A 1 394 ? 11.449 -14.142 -2.893 1.00 95.50 394 GLN A N 1
ATOM 2942 C CA . GLN A 1 394 ? 10.236 -14.342 -2.086 1.00 95.50 394 GLN A CA 1
ATOM 2943 C C . GLN A 1 394 ? 10.424 -15.438 -1.027 1.00 95.50 394 GLN A C 1
ATOM 2945 O O . GLN A 1 394 ? 9.982 -15.279 0.110 1.00 95.50 394 GLN A O 1
ATOM 2950 N N . VAL A 1 395 ? 11.144 -16.515 -1.359 1.00 98.12 395 VAL A N 1
ATOM 2951 C CA . VAL A 1 395 ? 11.523 -17.549 -0.383 1.00 98.12 395 VAL A CA 1
ATOM 2952 C C . VAL A 1 395 ? 12.450 -16.971 0.690 1.00 98.12 395 VAL A C 1
ATOM 2954 O O . VAL A 1 395 ? 12.229 -17.213 1.874 1.00 98.12 395 VAL A O 1
ATOM 2957 N N . CYS A 1 396 ? 13.450 -16.167 0.307 1.00 97.75 396 CYS A N 1
ATOM 2958 C CA . CYS A 1 396 ? 14.349 -15.496 1.250 1.00 97.75 396 CYS A CA 1
ATOM 2959 C C . CYS A 1 396 ? 13.573 -14.582 2.209 1.00 97.75 396 CYS A C 1
ATOM 2961 O O . CYS A 1 396 ? 13.801 -14.619 3.414 1.00 97.75 396 CYS A O 1
ATOM 2963 N N . GLU A 1 397 ? 12.618 -13.805 1.695 1.00 92.38 397 GLU A N 1
ATOM 2964 C CA . GLU A 1 397 ? 11.751 -12.944 2.503 1.00 92.38 397 GLU A CA 1
ATOM 2965 C C . GLU A 1 397 ? 10.869 -13.749 3.475 1.00 92.38 397 GLU A C 1
ATOM 2967 O O . GLU A 1 397 ? 10.761 -13.388 4.648 1.00 92.38 397 GLU A O 1
ATOM 2972 N N . GLY A 1 398 ? 10.292 -14.871 3.033 1.00 93.69 398 GLY A N 1
ATOM 2973 C CA . GLY A 1 398 ? 9.564 -15.792 3.913 1.00 93.69 398 GLY A CA 1
ATOM 2974 C C . GLY A 1 398 ? 10.452 -16.362 5.025 1.00 93.69 398 GLY A C 1
ATOM 2975 O O . GLY A 1 398 ? 10.067 -16.367 6.194 1.00 93.69 398 GLY A O 1
ATOM 2976 N N . MET A 1 399 ? 11.680 -16.763 4.695 1.00 96.94 399 MET A N 1
ATOM 2977 C CA . MET A 1 399 ? 12.643 -17.263 5.680 1.00 96.94 399 MET A CA 1
ATOM 2978 C C . MET A 1 399 ? 13.093 -16.187 6.674 1.00 96.94 399 MET A C 1
ATOM 2980 O O . MET A 1 399 ? 13.236 -16.486 7.857 1.00 96.94 399 MET A O 1
ATOM 2984 N N . MET A 1 400 ? 13.243 -14.927 6.253 1.00 92.88 400 MET A N 1
ATOM 2985 C CA . MET A 1 400 ? 13.502 -13.816 7.181 1.00 92.88 400 MET A CA 1
ATOM 2986 C C . MET A 1 400 ? 12.380 -13.671 8.214 1.00 92.88 400 MET A C 1
ATOM 2988 O O . MET A 1 400 ? 12.663 -13.483 9.394 1.00 92.88 400 MET A O 1
ATOM 2992 N N . GLN A 1 401 ? 11.120 -13.831 7.799 1.00 90.94 401 GLN A N 1
ATOM 2993 C CA . GLN A 1 401 ? 9.964 -13.765 8.701 1.00 90.94 401 GLN A CA 1
ATOM 2994 C C . GLN A 1 401 ? 9.947 -14.923 9.717 1.00 90.94 401 GLN A C 1
ATOM 2996 O O . GLN A 1 401 ? 9.528 -14.723 10.854 1.00 90.94 401 GLN A O 1
ATOM 3001 N N . LEU A 1 402 ? 10.432 -16.115 9.343 1.00 91.19 402 LEU A N 1
ATOM 3002 C CA . LEU A 1 402 ? 10.645 -17.227 10.283 1.00 91.19 402 LEU A CA 1
ATOM 3003 C C . LEU A 1 402 ? 11.761 -16.915 11.291 1.00 91.19 402 LEU A C 1
ATOM 3005 O O . LEU A 1 402 ? 11.599 -17.141 12.491 1.00 91.19 402 LEU A O 1
ATOM 3009 N N . VAL A 1 403 ? 12.880 -16.368 10.812 1.00 90.88 403 VAL A N 1
ATOM 3010 C CA . VAL A 1 403 ? 14.044 -16.028 11.645 1.00 90.88 403 VAL A CA 1
ATOM 3011 C C . VAL A 1 403 ? 13.730 -14.905 12.634 1.00 90.88 403 VAL A C 1
ATOM 3013 O O . VAL A 1 403 ? 14.187 -14.968 13.774 1.00 90.88 403 VAL A O 1
ATOM 3016 N N . GLU A 1 404 ? 12.911 -13.920 12.252 1.00 87.50 404 GLU A N 1
ATOM 3017 C CA . GLU A 1 404 ? 12.405 -12.873 13.156 1.00 87.50 404 GLU A CA 1
ATOM 3018 C C . GLU A 1 404 ? 11.684 -13.451 14.383 1.00 87.50 404 GLU A C 1
ATOM 3020 O O . GLU A 1 404 ? 11.793 -12.906 15.480 1.00 87.50 404 GLU A O 1
ATOM 3025 N N . GLU A 1 405 ? 10.984 -14.573 14.209 1.00 88.62 405 GLU A N 1
ATOM 3026 C CA . GLU A 1 405 ? 10.306 -15.298 15.286 1.00 88.62 405 GLU A CA 1
ATOM 3027 C C . GLU A 1 405 ? 11.233 -16.279 16.022 1.00 88.62 405 GLU A C 1
ATOM 3029 O O . GLU A 1 405 ? 10.781 -17.005 16.906 1.00 88.62 405 GLU A O 1
ATOM 3034 N N . GLY A 1 406 ? 12.523 -16.330 15.676 1.00 88.94 406 GLY A N 1
ATOM 3035 C CA . GLY A 1 406 ? 13.504 -17.244 16.264 1.00 88.94 406 GLY A CA 1
ATOM 3036 C C . GLY A 1 406 ? 13.331 -18.703 15.834 1.00 88.94 406 GLY A C 1
ATOM 3037 O O . GLY A 1 406 ? 13.789 -19.603 16.544 1.00 88.94 406 GLY A O 1
ATOM 3038 N N . LEU A 1 407 ? 12.663 -18.955 14.705 1.00 92.00 407 LEU A N 1
ATOM 3039 C CA . LEU A 1 407 ? 12.361 -20.295 14.202 1.00 92.00 407 LEU A CA 1
ATOM 3040 C C . LEU A 1 407 ? 13.367 -20.751 13.134 1.00 92.00 407 LEU A C 1
ATOM 3042 O O . LEU A 1 407 ? 13.872 -19.958 12.345 1.00 92.00 407 LEU A O 1
ATOM 3046 N N . ILE A 1 408 ? 13.624 -22.059 13.104 1.00 92.50 408 ILE A N 1
ATOM 3047 C CA . ILE A 1 408 ? 14.436 -22.765 12.108 1.00 92.50 408 ILE A CA 1
ATOM 3048 C C . ILE A 1 408 ? 13.535 -23.761 11.387 1.00 92.50 408 ILE A C 1
ATOM 3050 O O . ILE A 1 408 ? 12.954 -24.635 12.035 1.00 92.50 408 ILE A O 1
ATOM 3054 N N . HIS A 1 409 ? 13.456 -23.669 10.062 1.00 93.94 409 HIS A N 1
ATOM 3055 C CA . HIS A 1 409 ? 12.567 -24.477 9.231 1.00 93.94 409 HIS A CA 1
ATOM 3056 C C . HIS A 1 409 ? 12.998 -25.943 9.149 1.00 93.94 409 HIS A C 1
ATOM 3058 O O . HIS A 1 409 ? 12.159 -26.835 9.279 1.00 93.94 409 HIS A O 1
ATOM 3064 N N . ARG A 1 410 ? 14.297 -26.208 8.928 1.00 92.88 410 ARG A N 1
ATOM 3065 C CA . ARG A 1 410 ? 14.928 -27.547 8.888 1.00 92.88 410 ARG A CA 1
ATOM 3066 C C . ARG A 1 410 ? 14.542 -28.464 7.717 1.00 92.88 410 ARG A C 1
ATOM 3068 O O . ARG A 1 410 ? 15.127 -29.541 7.600 1.00 92.88 410 ARG A O 1
ATOM 3075 N N . ASP A 1 411 ? 13.618 -28.040 6.860 1.00 92.75 411 ASP A N 1
ATOM 3076 C CA . ASP A 1 411 ? 13.151 -28.778 5.676 1.00 92.75 411 ASP A CA 1
ATOM 3077 C C . ASP A 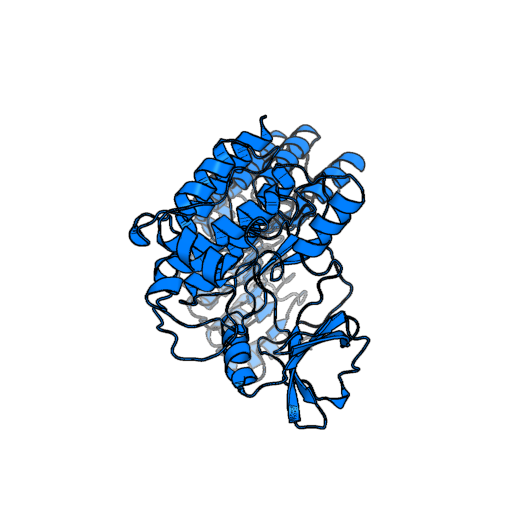1 411 ? 12.862 -27.838 4.493 1.00 92.75 411 ASP A C 1
ATOM 3079 O O . ASP A 1 411 ? 11.896 -28.003 3.754 1.00 92.75 411 ASP A O 1
ATOM 3083 N N . LEU A 1 412 ? 13.681 -26.797 4.332 1.00 97.12 412 LEU A N 1
ATOM 3084 C CA . LEU A 1 412 ? 13.544 -25.868 3.216 1.00 97.12 412 LEU A CA 1
ATOM 3085 C C . LEU A 1 412 ? 13.980 -26.544 1.903 1.00 97.12 412 LEU A C 1
ATOM 3087 O O . LEU A 1 412 ? 15.133 -26.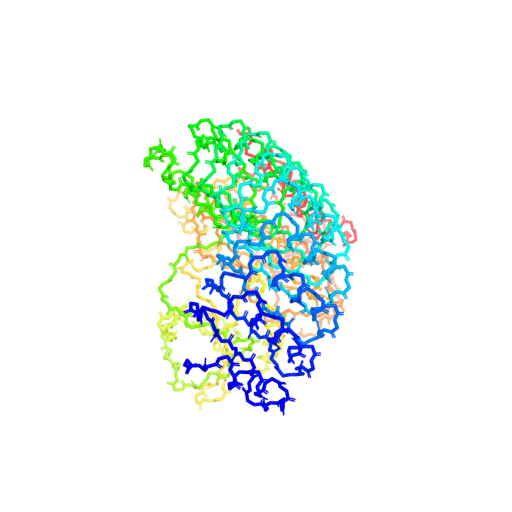949 1.762 1.00 97.12 412 LEU A O 1
ATOM 3091 N N . ALA A 1 413 ? 13.051 -26.659 0.954 1.00 97.19 413 ALA A N 1
ATOM 3092 C CA . ALA A 1 413 ? 13.241 -27.240 -0.379 1.00 97.19 413 ALA A CA 1
ATOM 3093 C C . ALA A 1 413 ? 12.099 -26.791 -1.308 1.00 97.19 413 ALA A C 1
ATOM 3095 O O . ALA A 1 413 ? 11.037 -26.402 -0.816 1.00 97.19 413 ALA A O 1
ATOM 3096 N N . LEU A 1 414 ? 12.245 -26.911 -2.635 1.00 97.56 414 LEU A N 1
ATOM 3097 C CA . LEU A 1 414 ? 11.185 -26.483 -3.571 1.00 97.56 414 LEU A CA 1
ATOM 3098 C C . LEU A 1 414 ? 9.844 -27.211 -3.395 1.00 97.56 414 LEU A C 1
ATOM 3100 O O . LEU A 1 414 ? 8.792 -26.640 -3.684 1.00 97.56 414 LEU A O 1
ATOM 3104 N N . ARG A 1 415 ? 9.849 -28.452 -2.890 1.00 95.06 415 ARG A N 1
ATOM 3105 C CA . ARG A 1 415 ? 8.611 -29.189 -2.558 1.00 95.06 415 ARG A CA 1
ATOM 3106 C C . ARG A 1 415 ? 7.777 -28.519 -1.459 1.00 95.06 415 ARG A C 1
ATOM 3108 O O . ARG A 1 415 ? 6.570 -28.728 -1.414 1.00 95.06 415 ARG A O 1
ATOM 3115 N N . ASN A 1 416 ? 8.422 -27.706 -0.622 1.00 95.94 416 ASN A N 1
ATOM 3116 C CA . ASN A 1 416 ? 7.831 -26.980 0.502 1.00 95.94 416 ASN A CA 1
ATOM 3117 C C . ASN A 1 416 ? 7.669 -25.480 0.184 1.00 95.94 416 ASN A C 1
ATOM 3119 O O . ASN A 1 416 ? 7.540 -24.648 1.080 1.00 95.94 416 ASN A O 1
ATOM 3123 N N . VAL A 1 417 ? 7.652 -25.127 -1.105 1.00 97.81 417 VAL A N 1
ATOM 3124 C CA . VAL A 1 417 ? 7.309 -23.794 -1.604 1.00 97.81 417 VAL A CA 1
ATOM 3125 C C . VAL A 1 417 ? 6.047 -23.919 -2.452 1.00 97.81 417 VAL A C 1
ATOM 3127 O O . VAL A 1 417 ? 6.038 -24.642 -3.445 1.00 97.81 417 VAL A O 1
ATOM 3130 N N . LEU A 1 418 ? 4.971 -23.240 -2.061 1.00 97.12 418 LEU A N 1
ATOM 3131 C CA . LEU A 1 418 ? 3.692 -23.253 -2.773 1.00 97.12 418 LEU A CA 1
ATOM 3132 C C . LEU A 1 418 ? 3.573 -22.086 -3.748 1.00 97.12 418 LEU A C 1
ATOM 3134 O O . LEU A 1 418 ? 4.068 -20.996 -3.473 1.00 97.12 418 LEU A O 1
ATOM 3138 N N . VAL A 1 419 ? 2.866 -22.311 -4.854 1.00 97.19 419 VAL A N 1
ATOM 3139 C CA . VAL A 1 419 ? 2.742 -21.376 -5.974 1.00 97.19 419 VAL A CA 1
ATOM 3140 C C . VAL A 1 419 ? 1.307 -20.861 -6.103 1.00 97.19 419 VAL A C 1
ATOM 3142 O O . VAL A 1 419 ? 0.360 -21.612 -6.348 1.00 97.19 419 VAL A O 1
ATOM 3145 N N . PHE A 1 420 ? 1.160 -19.547 -5.955 1.00 93.56 420 PHE A N 1
ATOM 3146 C CA . PHE A 1 420 ? -0.105 -18.812 -6.053 1.00 93.56 420 PHE A CA 1
ATOM 3147 C C . PHE A 1 420 ? -0.260 -18.084 -7.387 1.00 93.56 420 PHE A C 1
ATOM 3149 O O . PHE A 1 420 ? -1.377 -17.846 -7.836 1.00 93.56 420 PHE A O 1
ATOM 3156 N N . GLY A 1 421 ? 0.859 -17.771 -8.033 1.00 91.69 421 GLY A N 1
ATOM 3157 C CA . GLY A 1 421 ? 0.918 -17.274 -9.398 1.00 91.69 421 GLY A CA 1
ATOM 3158 C C . GLY A 1 421 ? 2.276 -17.612 -9.988 1.00 91.69 421 GLY A C 1
ATOM 3159 O O . GLY A 1 421 ? 3.287 -17.552 -9.286 1.00 91.69 421 GLY A O 1
ATOM 3160 N N . PHE A 1 422 ? 2.307 -18.003 -11.256 1.00 93.56 422 PHE A N 1
ATOM 3161 C CA . PHE A 1 422 ? 3.557 -18.283 -11.942 1.00 93.56 422 PHE A CA 1
ATOM 3162 C C . PHE A 1 422 ? 3.434 -18.008 -13.432 1.00 93.56 422 PHE A C 1
ATOM 3164 O O . PHE A 1 422 ? 2.497 -18.452 -14.095 1.00 93.56 422 PHE A O 1
ATOM 3171 N N . SER A 1 423 ? 4.426 -17.307 -13.966 1.00 92.06 423 SER A N 1
ATOM 3172 C CA . SER A 1 423 ? 4.637 -17.163 -15.397 1.00 92.06 423 SER A CA 1
ATOM 3173 C C . SER A 1 423 ? 6.122 -17.373 -15.675 1.00 92.06 423 SER A C 1
ATOM 3175 O O . SER A 1 423 ? 6.929 -16.672 -15.067 1.00 92.06 423 SER A O 1
ATOM 3177 N N . PRO A 1 424 ? 6.500 -18.287 -16.586 1.00 90.38 424 PRO A N 1
ATOM 3178 C CA . PRO A 1 424 ? 7.907 -18.577 -16.862 1.00 90.38 424 PRO A CA 1
ATOM 3179 C C . PRO A 1 424 ? 8.658 -17.391 -17.488 1.00 90.38 424 PRO A C 1
ATOM 3181 O O . PRO A 1 424 ? 9.876 -17.306 -17.369 1.00 90.38 424 PRO A O 1
ATOM 3184 N N . GLU A 1 425 ? 7.950 -16.435 -18.091 1.00 86.81 425 GLU A N 1
ATOM 3185 C CA . GLU A 1 425 ? 8.552 -15.265 -18.751 1.00 86.81 425 GLU A CA 1
ATOM 3186 C C . GLU A 1 425 ? 8.276 -13.946 -18.018 1.00 86.81 425 GLU A C 1
ATOM 3188 O O . GLU A 1 425 ? 8.965 -12.951 -18.236 1.00 86.81 425 GLU A O 1
ATOM 3193 N N . ASN A 1 426 ? 7.279 -13.911 -17.129 1.00 77.88 426 ASN A N 1
ATOM 3194 C CA . ASN A 1 426 ? 6.897 -12.699 -16.414 1.00 77.88 426 ASN A CA 1
ATOM 3195 C C . ASN A 1 426 ? 7.149 -12.844 -14.912 1.00 77.88 426 ASN A C 1
ATOM 3197 O O . ASN A 1 426 ? 6.275 -13.269 -14.156 1.00 77.88 426 ASN A O 1
ATOM 3201 N N . TYR A 1 427 ? 8.319 -12.379 -14.467 1.00 73.06 427 TYR A N 1
ATOM 3202 C CA . TYR A 1 427 ? 8.703 -12.367 -13.052 1.00 73.06 427 TYR A CA 1
ATOM 3203 C C . TYR A 1 427 ? 7.724 -11.584 -12.158 1.00 73.06 427 TYR A C 1
ATOM 3205 O O . TYR A 1 427 ? 7.687 -11.807 -10.953 1.00 73.06 427 TYR A O 1
ATOM 3213 N N . ARG A 1 428 ? 6.907 -10.671 -12.707 1.00 66.50 428 ARG A N 1
ATOM 3214 C CA . ARG A 1 428 ? 5.896 -9.923 -11.932 1.00 66.50 428 ARG A CA 1
ATOM 3215 C C . ARG A 1 428 ? 4.640 -10.740 -11.645 1.00 66.50 428 ARG A C 1
ATOM 3217 O O . ARG A 1 428 ? 3.901 -10.393 -10.736 1.00 66.50 428 ARG A O 1
ATOM 3224 N N . ALA A 1 429 ? 4.417 -11.820 -12.391 1.00 78.25 429 ALA A N 1
ATOM 3225 C CA . ALA A 1 429 ? 3.313 -12.756 -12.193 1.00 78.25 429 ALA A CA 1
ATOM 3226 C C . ALA A 1 429 ? 3.733 -13.989 -11.368 1.00 78.25 429 ALA A C 1
ATOM 3228 O O . ALA A 1 429 ? 3.077 -15.026 -11.428 1.00 78.25 429 ALA A O 1
ATOM 3229 N N . VAL A 1 430 ? 4.837 -13.887 -10.621 1.00 80.81 430 VAL A N 1
ATOM 3230 C CA . VAL A 1 430 ? 5.340 -14.930 -9.723 1.00 80.81 430 VAL A CA 1
ATOM 3231 C C . VAL A 1 430 ? 4.951 -14.588 -8.292 1.00 80.81 430 VAL A C 1
ATOM 3233 O O . VAL A 1 430 ? 5.335 -13.541 -7.763 1.00 80.81 430 VAL A O 1
ATOM 3236 N N . HIS A 1 431 ? 4.221 -15.489 -7.647 1.00 91.81 431 HIS A N 1
ATOM 3237 C CA . HIS A 1 431 ? 3.905 -15.418 -6.231 1.00 91.81 431 HIS A CA 1
ATOM 3238 C C . HIS A 1 431 ? 4.050 -16.801 -5.600 1.00 91.81 431 HIS A C 1
ATOM 3240 O O . HIS A 1 431 ? 3.287 -17.719 -5.909 1.00 91.81 431 HIS A O 1
ATOM 3246 N N . VAL A 1 432 ? 5.037 -16.941 -4.719 1.00 96.06 432 VAL A N 1
ATOM 3247 C CA . VAL A 1 432 ? 5.366 -18.171 -4.010 1.00 96.06 432 VAL A CA 1
ATOM 3248 C C . VAL A 1 432 ? 5.474 -17.918 -2.511 1.00 96.06 432 VAL A C 1
ATOM 3250 O O . VAL A 1 432 ? 5.836 -16.823 -2.082 1.00 96.06 432 VAL A O 1
ATOM 3253 N N . LYS A 1 433 ? 5.155 -18.931 -1.705 1.00 96.31 433 LYS A N 1
ATOM 3254 C CA . LYS A 1 433 ? 5.246 -18.860 -0.241 1.00 96.31 433 LYS A CA 1
ATOM 3255 C C . LYS A 1 433 ? 5.852 -20.129 0.330 1.00 96.31 433 LYS A C 1
ATOM 3257 O O . LYS A 1 433 ? 5.596 -21.221 -0.177 1.00 96.31 433 LYS A O 1
ATOM 3262 N N . VAL A 1 434 ? 6.618 -19.985 1.406 1.00 95.75 434 VAL A N 1
ATOM 3263 C CA . VAL A 1 434 ? 7.181 -21.125 2.141 1.00 95.75 434 VAL A CA 1
ATOM 3264 C C . VAL A 1 434 ? 6.082 -21.789 2.978 1.00 95.75 434 VAL A C 1
ATOM 3266 O O . VAL A 1 434 ? 5.183 -21.111 3.485 1.00 95.75 434 VAL A O 1
ATOM 3269 N N . THR A 1 435 ? 6.125 -23.117 3.087 1.00 92.19 435 THR A N 1
ATOM 3270 C CA . THR A 1 435 ? 5.167 -23.926 3.848 1.00 92.19 435 THR A CA 1
ATOM 3271 C C . THR A 1 435 ? 5.831 -25.139 4.511 1.00 92.19 435 THR A C 1
ATOM 3273 O O . THR A 1 435 ? 7.036 -25.313 4.436 1.00 92.19 435 THR A O 1
ATOM 3276 N N . ASP A 1 436 ? 5.015 -26.008 5.112 1.00 84.81 436 ASP A N 1
ATOM 3277 C CA . ASP A 1 436 ? 5.399 -27.266 5.761 1.00 84.81 436 ASP A CA 1
ATOM 3278 C C . ASP A 1 436 ? 6.311 -27.104 6.987 1.00 84.81 436 ASP A C 1
ATOM 3280 O O . ASP A 1 436 ? 7.501 -27.420 6.999 1.00 84.81 436 ASP A O 1
ATOM 3284 N N . TYR A 1 437 ? 5.697 -26.651 8.080 1.00 84.56 437 TYR A N 1
ATOM 3285 C CA . TYR A 1 437 ? 6.382 -26.384 9.343 1.00 84.56 437 TYR A CA 1
ATOM 3286 C C . TYR A 1 437 ? 6.507 -27.607 10.261 1.00 84.56 437 TYR A C 1
ATOM 3288 O O . TYR A 1 437 ? 6.865 -27.458 11.429 1.00 84.56 437 TYR A O 1
ATOM 3296 N N . GLY A 1 438 ? 6.236 -28.820 9.766 1.00 78.81 438 GLY A N 1
ATOM 3297 C CA . GLY A 1 438 ? 6.193 -30.034 10.591 1.00 78.81 438 GLY A CA 1
ATOM 3298 C C . GLY A 1 438 ? 7.505 -30.349 11.325 1.00 78.81 438 GLY A C 1
ATOM 3299 O O . GLY A 1 438 ? 7.482 -30.962 12.389 1.00 78.81 438 GLY A O 1
ATOM 3300 N N . LEU A 1 439 ? 8.645 -29.891 10.795 1.00 76.75 439 LEU A N 1
ATOM 3301 C CA . LEU A 1 439 ? 9.969 -30.047 11.413 1.00 76.75 439 LEU A CA 1
ATOM 3302 C C . LEU A 1 439 ? 10.514 -28.754 12.047 1.00 76.75 439 LEU A C 1
ATOM 3304 O O . LEU A 1 439 ? 11.617 -28.774 12.603 1.00 76.75 439 LEU A O 1
ATOM 3308 N N . THR A 1 440 ? 9.767 -27.648 11.993 1.00 79.00 440 THR A N 1
ATOM 3309 C CA . THR A 1 440 ? 10.228 -26.325 12.441 1.00 79.00 440 THR A CA 1
ATOM 3310 C C . THR A 1 440 ? 10.403 -26.268 13.960 1.00 79.00 440 THR A C 1
ATOM 3312 O O . THR A 1 440 ? 9.568 -26.771 14.711 1.00 79.00 440 THR A O 1
ATOM 3315 N N . GLN A 1 441 ? 11.500 -25.666 14.434 1.00 78.75 441 GLN A N 1
ATOM 3316 C CA . GLN A 1 441 ? 11.817 -25.551 15.866 1.00 78.75 441 GLN A CA 1
ATOM 3317 C C . GLN A 1 441 ? 12.439 -24.203 16.230 1.00 78.75 441 GLN A C 1
ATOM 3319 O O . GLN A 1 441 ? 12.984 -23.507 15.382 1.00 78.75 441 GLN A O 1
ATOM 3324 N N . GLU A 1 442 ? 12.374 -23.846 17.510 1.00 79.06 442 GLU A N 1
ATOM 3325 C CA . GLU A 1 442 ? 12.908 -22.592 18.040 1.00 79.06 442 GLU A CA 1
ATOM 3326 C C . GLU A 1 442 ? 14.397 -22.689 18.394 1.00 79.06 442 GLU A C 1
ATOM 3328 O O . GLU A 1 442 ? 14.828 -23.607 19.096 1.00 79.06 442 GLU A O 1
ATOM 3333 N N . GLY A 1 443 ? 15.167 -21.691 17.954 1.00 72.06 443 GLY A N 1
ATOM 3334 C CA . GLY A 1 443 ? 16.563 -21.489 18.333 1.00 72.06 443 GLY A CA 1
ATOM 3335 C C . GLY A 1 443 ? 17.506 -22.644 17.978 1.00 72.06 443 GLY A C 1
ATOM 3336 O O . GLY A 1 443 ? 17.179 -23.561 17.232 1.00 72.06 443 GLY A O 1
ATOM 3337 N N . LEU A 1 444 ? 18.729 -22.601 18.519 1.00 66.81 444 LEU A N 1
ATOM 3338 C CA . LEU A 1 444 ? 19.711 -23.669 18.320 1.00 66.81 444 LEU A CA 1
ATOM 3339 C C . LEU A 1 444 ? 19.191 -24.985 18.914 1.00 66.81 444 LEU A C 1
ATOM 3341 O O . LEU A 1 444 ? 19.089 -25.113 20.134 1.00 66.81 444 LEU A O 1
ATOM 3345 N N . CYS A 1 445 ? 18.966 -25.985 18.064 1.00 69.69 445 CYS A N 1
ATOM 3346 C CA . CYS A 1 445 ? 18.417 -27.268 18.489 1.00 69.69 445 CYS A CA 1
ATOM 3347 C C . CYS A 1 445 ? 19.328 -28.453 18.133 1.00 69.69 445 CYS A C 1
ATOM 3349 O O . CYS A 1 445 ? 20.083 -28.442 17.151 1.00 69.69 445 CYS A O 1
ATOM 3351 N N . TYR A 1 446 ? 19.250 -29.485 18.979 1.00 67.25 446 TYR A N 1
ATOM 3352 C CA . TYR A 1 446 ? 19.852 -30.795 18.752 1.00 67.25 446 TYR A CA 1
ATOM 3353 C C . TYR A 1 446 ? 18.746 -31.821 18.560 1.00 67.25 446 TYR A C 1
ATOM 3355 O O . TYR A 1 446 ? 17.797 -31.865 19.340 1.00 67.25 446 TYR A O 1
ATOM 3363 N N . TYR A 1 447 ? 18.875 -32.661 17.541 1.00 64.06 447 TYR A N 1
ATOM 3364 C CA . TYR A 1 447 ? 17.839 -33.632 17.210 1.00 64.06 447 TYR A CA 1
ATOM 3365 C C . TYR A 1 447 ? 18.224 -35.043 17.664 1.00 64.06 447 TYR A C 1
ATOM 3367 O O . TYR A 1 447 ? 19.266 -35.561 17.262 1.00 64.06 447 TYR A O 1
ATOM 3375 N N . GLY A 1 448 ? 17.381 -35.659 18.498 1.00 50.53 448 GLY A N 1
ATOM 3376 C CA . GLY A 1 448 ? 17.612 -36.982 19.099 1.00 50.53 448 GLY A CA 1
ATOM 3377 C C . GLY A 1 448 ? 16.682 -38.101 18.607 1.00 50.53 448 GLY A C 1
ATOM 3378 O O . GLY A 1 448 ? 16.660 -39.163 19.222 1.00 50.53 448 GLY A O 1
ATOM 3379 N N . GLY A 1 449 ? 15.887 -37.862 17.557 1.00 58.16 449 GLY A N 1
ATOM 3380 C CA . GLY A 1 449 ? 14.835 -38.773 17.081 1.00 58.16 449 GLY A CA 1
ATOM 3381 C C . GLY A 1 449 ? 15.215 -39.658 15.884 1.00 58.16 449 GLY A C 1
ATOM 3382 O O . GLY A 1 449 ? 16.264 -39.484 15.266 1.00 58.16 449 GLY A O 1
ATOM 3383 N N . SER A 1 450 ? 14.317 -40.593 15.551 1.00 56.88 450 SER A N 1
ATOM 3384 C CA . SER A 1 450 ? 14.385 -41.508 14.395 1.00 56.88 450 SER A CA 1
ATOM 3385 C C . SER A 1 450 ? 13.585 -41.027 13.171 1.00 56.88 450 SER A C 1
ATOM 3387 O O . SER A 1 450 ? 13.388 -41.798 12.234 1.00 56.88 450 SER A O 1
ATOM 3389 N N . GLU A 1 451 ? 13.107 -39.775 13.164 1.00 62.06 451 GLU A N 1
ATOM 3390 C CA . GLU A 1 451 ? 12.322 -39.237 12.045 1.00 62.06 451 GLU A CA 1
ATOM 3391 C C . GLU A 1 451 ? 13.151 -39.131 10.760 1.00 62.06 451 GLU A C 1
ATOM 3393 O O . GLU A 1 451 ? 14.357 -38.861 10.778 1.00 62.06 451 GLU A O 1
ATOM 3398 N N . ALA A 1 452 ? 12.468 -39.333 9.633 1.00 70.12 452 ALA A N 1
ATOM 3399 C CA . ALA A 1 452 ? 13.032 -39.109 8.314 1.00 70.12 452 ALA A CA 1
ATOM 3400 C C . ALA A 1 452 ? 13.404 -37.627 8.161 1.00 70.12 452 ALA A C 1
ATOM 3402 O O . ALA A 1 452 ? 12.587 -36.745 8.412 1.00 70.12 452 ALA A O 1
ATOM 3403 N N . VAL A 1 453 ? 14.643 -37.364 7.752 1.00 83.25 453 VAL A N 1
ATOM 3404 C CA . VAL A 1 453 ? 15.171 -36.013 7.528 1.00 83.25 453 VAL A CA 1
ATOM 3405 C C . VAL A 1 453 ? 15.638 -35.867 6.080 1.00 83.25 453 VAL A C 1
ATOM 3407 O O . VAL A 1 453 ? 16.067 -36.857 5.482 1.00 83.25 453 VAL A O 1
ATOM 3410 N N . PRO A 1 454 ? 15.608 -34.654 5.509 1.00 90.81 454 PRO A N 1
ATOM 3411 C CA . PRO A 1 454 ? 15.932 -34.420 4.103 1.00 90.81 454 PRO A CA 1
ATOM 3412 C C . PRO A 1 454 ? 17.451 -34.393 3.860 1.00 90.81 454 PRO A C 1
ATOM 3414 O O . PRO A 1 454 ? 18.030 -33.337 3.619 1.00 90.81 454 PRO A O 1
ATOM 3417 N N . ILE A 1 455 ? 18.120 -35.551 3.918 1.00 94.25 455 ILE A N 1
ATOM 3418 C CA . ILE A 1 455 ? 19.595 -35.666 3.928 1.00 94.25 455 ILE A CA 1
ATOM 3419 C C . ILE A 1 455 ? 20.281 -34.851 2.817 1.00 94.25 455 ILE A C 1
ATOM 3421 O O . ILE A 1 455 ? 21.298 -34.206 3.071 1.00 94.25 455 ILE A O 1
ATOM 3425 N N . ARG A 1 456 ? 19.708 -34.823 1.611 1.00 96.44 456 ARG A N 1
ATOM 3426 C CA . ARG A 1 456 ? 20.263 -34.126 0.436 1.00 96.44 456 ARG A CA 1
ATOM 3427 C C . ARG A 1 456 ? 20.260 -32.593 0.536 1.00 96.44 456 ARG A C 1
ATOM 3429 O O . ARG A 1 456 ? 21.029 -31.951 -0.170 1.00 96.44 456 ARG A O 1
ATOM 3436 N N . TRP A 1 457 ? 19.474 -32.020 1.449 1.00 97.50 457 TRP A N 1
ATOM 3437 C CA . TRP A 1 457 ? 19.417 -30.579 1.738 1.00 97.50 457 TRP A CA 1
ATOM 3438 C C . TRP A 1 457 ? 20.178 -30.198 3.014 1.00 97.50 457 TRP A C 1
ATOM 3440 O O . TRP A 1 457 ? 20.240 -29.026 3.375 1.00 97.50 457 TRP A O 1
ATOM 3450 N N . MET A 1 458 ? 20.754 -31.169 3.730 1.00 96.31 458 MET A N 1
ATOM 3451 C CA . MET A 1 458 ? 21.336 -30.928 5.049 1.00 96.31 458 MET A CA 1
ATOM 3452 C C . MET A 1 458 ? 22.800 -30.466 4.988 1.00 96.31 458 MET A C 1
ATOM 3454 O O . MET A 1 458 ? 23.604 -31.028 4.239 1.00 96.31 458 MET A O 1
ATOM 3458 N N . PRO A 1 459 ? 23.200 -29.523 5.861 1.00 97.19 459 PRO A N 1
ATOM 3459 C CA . PRO A 1 459 ? 24.587 -29.098 5.974 1.00 97.19 459 PRO A CA 1
ATOM 3460 C C . PRO A 1 459 ? 25.463 -30.097 6.758 1.00 97.19 459 PRO A C 1
ATOM 3462 O O . PRO A 1 459 ? 24.956 -30.906 7.549 1.00 97.19 459 PRO A O 1
ATOM 3465 N N . PRO A 1 460 ? 26.805 -30.009 6.637 1.00 96.81 460 PRO A N 1
ATOM 3466 C CA . PRO A 1 460 ? 27.744 -30.906 7.307 1.00 96.81 460 PRO A CA 1
ATOM 3467 C C . PRO A 1 460 ? 27.584 -30.982 8.830 1.00 96.81 460 PRO A C 1
ATOM 3469 O O . PRO A 1 460 ? 27.758 -32.057 9.407 1.00 96.81 460 PRO A O 1
ATOM 3472 N N . GLU A 1 461 ? 27.278 -29.873 9.510 1.00 94.94 461 GLU A N 1
ATOM 3473 C CA . GLU A 1 461 ? 27.101 -29.857 10.966 1.00 94.94 461 GLU A CA 1
ATOM 3474 C C . GLU A 1 461 ? 25.825 -30.577 11.422 1.00 94.94 461 GLU A C 1
ATOM 3476 O O . GLU A 1 461 ? 25.857 -31.274 12.441 1.00 94.94 461 GLU A O 1
ATOM 3481 N N . ALA A 1 462 ? 24.743 -30.499 10.644 1.00 93.69 462 ALA A N 1
ATOM 3482 C CA . ALA A 1 462 ? 23.507 -31.222 10.923 1.00 93.69 462 ALA A CA 1
ATOM 3483 C C . ALA A 1 462 ? 23.683 -32.727 10.669 1.00 93.69 462 ALA A C 1
ATOM 3485 O O . ALA A 1 462 ? 23.243 -33.548 11.473 1.00 93.69 462 ALA A O 1
ATOM 3486 N N . LEU A 1 463 ? 24.409 -33.096 9.608 1.00 93.06 463 LEU A N 1
ATOM 3487 C CA . LEU A 1 463 ? 24.728 -34.491 9.284 1.00 93.06 463 LEU A CA 1
ATOM 3488 C C . LEU A 1 463 ? 25.650 -35.143 10.327 1.00 93.06 463 LEU A C 1
ATOM 3490 O O . LEU A 1 463 ? 25.396 -36.264 10.760 1.00 93.06 463 LEU A O 1
ATOM 3494 N N . LYS A 1 464 ? 26.715 -34.448 10.755 1.00 90.94 464 LYS A N 1
ATOM 3495 C CA . LYS A 1 464 ? 27.712 -34.996 11.697 1.00 90.94 464 LYS A CA 1
ATOM 3496 C C . LYS A 1 464 ? 27.242 -34.987 13.145 1.00 90.94 464 LYS A C 1
ATOM 3498 O O . LYS A 1 464 ? 27.555 -35.903 13.897 1.00 90.94 464 LYS A O 1
ATOM 3503 N N . ARG A 1 465 ? 26.615 -33.887 13.566 1.00 87.06 465 ARG A N 1
ATOM 3504 C CA . ARG A 1 465 ? 26.405 -33.568 14.988 1.00 87.06 465 ARG A CA 1
ATOM 3505 C C . ARG A 1 465 ? 24.942 -33.357 15.343 1.00 87.06 465 ARG A C 1
ATOM 3507 O O . ARG A 1 465 ? 24.671 -33.030 16.493 1.00 87.06 465 ARG A O 1
ATOM 3514 N N . ARG A 1 466 ? 24.023 -33.515 14.380 1.00 88.06 466 ARG A N 1
ATOM 3515 C CA . ARG A 1 466 ? 22.589 -33.266 14.578 1.00 88.06 466 ARG A CA 1
ATOM 3516 C C . ARG A 1 466 ? 22.354 -31.888 15.210 1.00 88.06 466 ARG A C 1
ATOM 3518 O O . ARG A 1 466 ? 21.564 -31.765 16.138 1.00 88.06 466 ARG A O 1
ATOM 3525 N N . LYS A 1 467 ? 23.082 -30.873 14.734 1.00 89.00 467 LYS A N 1
ATOM 3526 C CA . LYS A 1 467 ? 22.995 -29.480 15.184 1.00 89.00 467 LYS A CA 1
ATOM 3527 C C . LYS A 1 467 ? 22.364 -28.639 14.077 1.00 89.00 467 LYS A C 1
ATOM 3529 O O . LYS A 1 467 ? 22.909 -28.625 12.976 1.00 89.00 467 LYS A O 1
ATOM 3534 N N . TRP A 1 468 ? 21.282 -27.929 14.387 1.00 91.25 468 TRP A N 1
ATOM 3535 C CA . TRP A 1 468 ? 20.623 -26.994 13.470 1.00 91.25 468 TRP A CA 1
ATOM 3536 C C . TRP A 1 468 ? 20.674 -25.571 14.018 1.00 91.25 468 TRP A C 1
ATOM 3538 O O . TRP A 1 468 ? 20.511 -25.348 15.217 1.00 91.25 468 TRP A O 1
ATOM 3548 N N . SER A 1 469 ? 20.899 -24.617 13.124 1.00 94.06 469 SER A N 1
ATOM 3549 C CA . SER A 1 469 ? 20.800 -23.175 13.363 1.00 94.06 469 SER A CA 1
ATOM 3550 C C . SER A 1 469 ? 20.181 -22.489 12.139 1.00 94.06 469 SER A C 1
ATOM 3552 O O . SER A 1 469 ? 19.997 -23.130 11.107 1.00 94.06 469 SER A O 1
ATOM 3554 N N . GLU A 1 470 ? 19.943 -21.176 12.205 1.00 95.31 470 GLU A N 1
ATOM 3555 C CA . GLU A 1 470 ? 19.622 -20.356 11.021 1.00 95.31 470 GLU A CA 1
ATOM 3556 C C . GLU A 1 470 ? 20.603 -20.624 9.864 1.00 95.31 470 GLU A C 1
ATOM 3558 O O . GLU A 1 470 ? 20.211 -20.791 8.715 1.00 95.31 470 GLU A O 1
ATOM 3563 N N . LYS A 1 471 ? 21.900 -20.769 10.169 1.00 97.38 471 LYS A N 1
ATOM 3564 C CA . LYS A 1 471 ? 22.941 -21.062 9.171 1.00 97.38 471 LYS A CA 1
ATOM 3565 C C . LYS A 1 471 ? 22.776 -22.431 8.508 1.00 97.38 471 LYS A C 1
ATOM 3567 O O . LYS A 1 471 ? 23.337 -22.658 7.435 1.00 97.38 471 LYS A O 1
ATOM 3572 N N . SER A 1 472 ? 22.039 -23.348 9.130 1.00 97.06 472 SER A N 1
ATOM 3573 C CA . SER A 1 472 ? 21.654 -24.612 8.509 1.00 97.06 472 SER A CA 1
ATOM 3574 C C . SER A 1 472 ? 20.544 -24.421 7.474 1.00 97.06 472 SER A C 1
ATOM 3576 O O . SER A 1 472 ? 20.604 -25.056 6.425 1.00 97.06 472 SER A O 1
ATOM 3578 N N . ASP A 1 473 ? 19.600 -23.507 7.709 1.00 98.00 473 ASP A N 1
ATOM 3579 C CA . ASP A 1 473 ? 18.590 -23.136 6.710 1.00 98.00 473 ASP A CA 1
ATOM 3580 C C . ASP A 1 473 ? 19.198 -22.323 5.558 1.00 98.00 473 ASP A C 1
ATOM 3582 O O . ASP A 1 473 ? 18.775 -22.484 4.421 1.00 98.00 473 ASP A O 1
ATOM 3586 N N . ILE A 1 474 ? 20.245 -21.525 5.805 1.00 98.56 474 ILE A N 1
ATOM 3587 C CA . ILE A 1 474 ? 21.011 -20.851 4.737 1.00 98.56 474 ILE A CA 1
ATOM 3588 C C . ILE A 1 474 ? 21.630 -21.868 3.771 1.00 98.56 474 ILE A C 1
ATOM 3590 O O . ILE A 1 474 ? 21.598 -21.681 2.557 1.00 98.56 474 ILE A O 1
ATOM 3594 N N . TRP A 1 475 ? 22.164 -22.977 4.290 1.00 98.69 475 TRP A N 1
ATOM 3595 C CA . TRP A 1 475 ? 22.656 -24.058 3.437 1.00 98.69 475 TRP A CA 1
ATOM 3596 C C . TRP A 1 475 ? 21.531 -24.651 2.586 1.00 98.69 475 TRP A C 1
ATOM 3598 O O . TRP A 1 475 ? 21.698 -24.817 1.376 1.00 98.69 475 TRP A O 1
ATOM 3608 N N . ALA A 1 476 ? 20.390 -24.956 3.212 1.00 98.50 476 ALA A N 1
ATOM 3609 C CA . ALA A 1 476 ? 19.224 -25.498 2.523 1.00 98.50 476 ALA A CA 1
ATOM 3610 C C . ALA A 1 476 ? 18.682 -24.518 1.468 1.00 98.50 476 ALA A C 1
ATOM 3612 O O . ALA A 1 476 ? 18.330 -24.947 0.376 1.00 98.50 476 ALA A O 1
ATOM 3613 N N . PHE A 1 477 ? 18.719 -23.207 1.733 1.00 98.75 477 PHE A N 1
ATOM 3614 C CA . PHE A 1 477 ? 18.392 -22.160 0.764 1.00 98.75 477 PHE A CA 1
ATOM 3615 C C . PHE A 1 477 ? 19.329 -22.188 -0.450 1.00 98.75 477 PHE A C 1
ATOM 3617 O O . PHE A 1 477 ? 18.864 -22.091 -1.579 1.00 98.75 477 PHE A O 1
ATOM 3624 N N . GLY A 1 478 ? 20.634 -22.402 -0.247 1.00 98.69 478 GLY A N 1
ATOM 3625 C CA . GLY A 1 478 ? 21.575 -22.606 -1.353 1.00 98.69 478 GLY A CA 1
ATOM 3626 C C . GLY A 1 478 ? 21.230 -23.833 -2.205 1.00 98.69 478 GLY A C 1
ATOM 3627 O O . GLY A 1 478 ? 21.285 -23.764 -3.429 1.00 98.69 478 GLY A O 1
ATOM 3628 N N . VAL A 1 479 ? 20.824 -24.945 -1.573 1.00 98.75 479 VAL A N 1
ATOM 3629 C CA . VAL A 1 479 ? 20.346 -26.144 -2.295 1.00 98.75 479 VAL A CA 1
ATOM 3630 C C . VAL A 1 479 ? 19.036 -25.856 -3.034 1.00 98.75 479 VAL A C 1
ATOM 3632 O O . VAL A 1 479 ? 18.905 -26.251 -4.184 1.00 98.75 479 VAL A O 1
ATOM 3635 N N . LEU A 1 480 ? 18.111 -25.105 -2.433 1.00 98.69 480 LEU A N 1
ATOM 3636 C CA . LEU A 1 480 ? 16.869 -24.666 -3.072 1.00 98.69 480 LEU A CA 1
ATOM 3637 C C . LEU A 1 480 ? 17.138 -23.788 -4.297 1.00 98.69 480 LEU A C 1
ATOM 3639 O O . LEU A 1 480 ? 16.498 -23.962 -5.328 1.00 98.69 480 LEU A O 1
ATOM 3643 N N . MET A 1 481 ? 18.103 -22.868 -4.214 1.00 98.62 481 MET A N 1
ATOM 3644 C CA . MET A 1 481 ? 18.551 -22.113 -5.381 1.00 98.62 481 MET A CA 1
ATOM 3645 C C . MET A 1 481 ? 19.117 -23.049 -6.449 1.00 98.62 481 MET A C 1
ATOM 3647 O O . MET A 1 481 ? 18.781 -22.899 -7.612 1.00 98.62 481 MET A O 1
ATOM 3651 N N . TRP A 1 482 ? 19.912 -24.054 -6.085 1.00 98.75 482 TRP A N 1
ATOM 3652 C CA . TRP A 1 482 ? 20.367 -25.039 -7.066 1.00 98.75 482 TRP A CA 1
ATOM 3653 C C . TRP A 1 482 ? 19.192 -25.737 -7.764 1.00 98.75 482 TRP A C 1
ATOM 3655 O O . TRP A 1 482 ? 19.184 -25.781 -8.988 1.00 98.75 482 TRP A O 1
ATOM 3665 N N . GLU A 1 483 ? 18.169 -26.166 -7.014 1.00 98.56 483 GLU A N 1
ATOM 3666 C CA . GLU A 1 483 ? 16.946 -26.759 -7.578 1.00 98.56 483 GLU A CA 1
ATOM 3667 C C . GLU A 1 483 ? 16.209 -25.806 -8.543 1.00 98.56 483 GLU A C 1
ATOM 3669 O O . GLU A 1 483 ? 15.640 -26.266 -9.528 1.00 98.56 483 GLU A O 1
ATOM 3674 N N . LEU A 1 484 ? 16.198 -24.487 -8.293 1.00 98.38 484 LEU A N 1
ATOM 3675 C CA . LEU A 1 484 ? 15.560 -23.514 -9.197 1.00 98.38 484 LEU A CA 1
ATOM 3676 C C . LEU A 1 484 ? 16.212 -23.515 -10.584 1.00 98.38 484 LEU A C 1
ATOM 3678 O O . LEU A 1 484 ? 15.506 -23.486 -11.587 1.00 98.38 484 LEU A O 1
ATOM 3682 N N . TRP A 1 485 ? 17.546 -23.544 -10.633 1.00 98.06 485 TRP A N 1
ATOM 3683 C CA . TRP A 1 485 ? 18.313 -23.470 -11.883 1.00 98.06 485 TRP A CA 1
ATOM 3684 C C . TRP A 1 485 ? 18.597 -24.833 -12.521 1.00 98.06 485 TRP A C 1
ATOM 3686 O O . TRP A 1 485 ? 19.011 -24.873 -13.672 1.00 98.06 485 TRP A O 1
ATOM 3696 N N . SER A 1 486 ? 18.366 -25.937 -11.813 1.00 96.94 486 SER A N 1
ATOM 3697 C CA . SER A 1 486 ? 18.407 -27.296 -12.366 1.00 96.94 486 SER A CA 1
ATOM 3698 C C . SER A 1 486 ? 17.019 -27.840 -12.714 1.00 96.94 486 SER A C 1
ATOM 3700 O O . SER A 1 486 ? 16.844 -29.050 -12.796 1.00 96.94 486 SER A O 1
ATOM 3702 N N . ALA A 1 487 ? 16.014 -26.969 -12.859 1.00 95.81 487 ALA A N 1
ATOM 3703 C CA . ALA A 1 487 ? 14.639 -27.351 -13.193 1.00 95.81 487 ALA A CA 1
ATOM 3704 C C . ALA A 1 487 ? 14.050 -28.435 -12.260 1.00 95.81 487 ALA A C 1
ATOM 3706 O O . ALA A 1 487 ? 13.410 -29.391 -12.689 1.00 95.81 487 ALA A O 1
ATOM 3707 N N . ALA A 1 488 ? 14.251 -28.264 -10.950 1.00 96.12 488 ALA A N 1
ATOM 3708 C CA . ALA A 1 488 ? 13.803 -29.172 -9.894 1.00 96.12 488 ALA A CA 1
ATOM 3709 C C . ALA A 1 488 ? 14.416 -30.588 -9.933 1.00 96.12 488 ALA A C 1
ATOM 3711 O O . ALA A 1 488 ? 13.820 -31.538 -9.411 1.00 96.12 488 ALA A O 1
ATOM 3712 N N . GLU A 1 489 ? 15.632 -30.737 -10.472 1.00 95.69 489 GLU A N 1
ATOM 3713 C CA . GLU A 1 489 ? 16.410 -31.965 -10.311 1.00 95.69 489 GLU A CA 1
ATOM 3714 C C . GLU A 1 489 ? 16.627 -32.336 -8.835 1.00 95.69 489 GLU A C 1
ATOM 3716 O O . GLU A 1 489 ? 16.721 -31.496 -7.936 1.00 95.69 489 GLU A O 1
ATOM 3721 N N . VAL A 1 490 ? 16.784 -33.637 -8.576 1.00 95.06 490 VAL A N 1
ATOM 3722 C CA . VAL A 1 490 ? 17.103 -34.137 -7.235 1.00 95.06 490 VAL A CA 1
ATOM 3723 C C . VAL A 1 490 ? 18.571 -33.827 -6.901 1.00 95.06 490 VAL A C 1
ATOM 3725 O O . VAL A 1 490 ? 19.468 -34.323 -7.591 1.00 95.06 490 VAL A O 1
ATOM 3728 N N . PRO A 1 491 ? 18.875 -33.104 -5.803 1.00 97.19 491 PRO A N 1
ATOM 3729 C CA . PRO A 1 491 ? 20.257 -32.808 -5.440 1.00 97.19 491 PRO A CA 1
ATOM 3730 C C . PRO A 1 491 ? 21.075 -34.089 -5.235 1.00 97.19 491 PRO A C 1
ATOM 3732 O O . PRO A 1 491 ? 20.652 -35.016 -4.534 1.00 97.19 491 PRO A O 1
ATOM 3735 N N . PHE A 1 492 ? 22.268 -34.141 -5.832 1.00 96.69 492 PHE A N 1
ATOM 3736 C CA . PHE A 1 492 ? 23.144 -35.321 -5.845 1.00 96.69 492 PHE A CA 1
ATOM 3737 C C . PHE A 1 492 ? 22.508 -36.574 -6.481 1.00 96.69 492 PHE A C 1
ATOM 3739 O O . PHE A 1 492 ? 22.786 -37.690 -6.033 1.00 96.69 492 PHE A O 1
ATOM 3746 N N . ALA A 1 493 ? 21.648 -36.433 -7.498 1.00 92.69 493 ALA A N 1
ATOM 3747 C CA . ALA A 1 493 ? 20.989 -37.562 -8.177 1.00 92.69 493 ALA A CA 1
ATOM 3748 C C . ALA A 1 493 ? 21.959 -38.656 -8.673 1.00 92.69 493 ALA A C 1
ATOM 3750 O O . ALA A 1 493 ? 21.597 -39.829 -8.723 1.00 92.69 493 ALA A O 1
ATOM 3751 N N . PHE A 1 494 ? 23.217 -38.302 -8.962 1.00 91.56 494 PHE A N 1
ATOM 3752 C CA . PHE A 1 494 ? 24.280 -39.240 -9.346 1.00 91.56 494 PHE A CA 1
ATOM 3753 C C . PHE A 1 494 ? 24.704 -40.216 -8.228 1.00 91.56 494 PHE A C 1
ATOM 3755 O O . PHE A 1 494 ? 25.439 -41.170 -8.481 1.00 91.56 494 PHE A O 1
ATOM 3762 N N . VAL A 1 495 ? 24.256 -39.995 -6.987 1.00 94.06 495 VAL A N 1
ATOM 3763 C CA . VAL A 1 495 ? 24.531 -40.849 -5.827 1.00 94.06 495 VAL A CA 1
ATOM 3764 C C . VAL A 1 495 ? 23.276 -41.612 -5.419 1.00 94.06 495 VAL A C 1
ATOM 3766 O O . VAL A 1 495 ? 22.252 -41.021 -5.072 1.00 94.06 495 VAL A O 1
ATOM 3769 N N . SER A 1 496 ? 23.377 -42.940 -5.380 1.00 88.44 496 SER A N 1
ATOM 3770 C CA . SER A 1 496 ? 22.223 -43.829 -5.192 1.00 88.44 496 SER A CA 1
ATOM 3771 C C . SER A 1 496 ? 21.705 -43.949 -3.753 1.00 88.44 496 SER A C 1
ATOM 3773 O O . SER A 1 496 ? 20.599 -44.445 -3.567 1.00 88.44 496 SER A O 1
ATOM 3775 N N . SER A 1 497 ? 22.471 -43.544 -2.733 1.00 93.81 497 SER A N 1
ATOM 3776 C CA . SER A 1 497 ? 22.059 -43.657 -1.324 1.00 93.81 497 SER A CA 1
ATOM 3777 C C . SER A 1 497 ? 22.327 -42.371 -0.545 1.00 93.81 497 SER A C 1
ATOM 3779 O O . SER A 1 497 ? 23.359 -41.717 -0.721 1.00 93.81 497 SER A O 1
ATOM 3781 N N . ASP A 1 498 ? 21.404 -42.023 0.348 1.00 92.50 498 ASP A N 1
ATOM 3782 C CA . ASP A 1 498 ? 21.505 -40.818 1.169 1.00 92.50 498 ASP A CA 1
ATOM 3783 C C . ASP A 1 498 ? 22.676 -40.899 2.168 1.00 92.50 498 ASP A C 1
ATOM 3785 O O . ASP A 1 498 ? 23.300 -39.886 2.485 1.00 92.50 498 ASP A O 1
ATOM 3789 N N . GLU A 1 499 ? 23.064 -42.097 2.615 1.00 93.12 499 GLU A N 1
ATOM 3790 C CA . GLU A 1 499 ? 24.246 -42.294 3.464 1.00 93.12 499 GLU A CA 1
ATOM 3791 C C . GLU A 1 499 ? 25.547 -41.937 2.742 1.00 93.12 499 GLU A C 1
ATOM 3793 O O . GLU A 1 499 ? 26.495 -41.458 3.370 1.00 93.12 499 GLU A O 1
ATOM 3798 N N . GLU A 1 500 ? 25.632 -42.192 1.434 1.00 95.50 500 GLU A N 1
ATOM 3799 C CA . GLU A 1 500 ? 26.774 -41.755 0.631 1.00 95.50 500 GLU A CA 1
ATOM 3800 C C . GLU A 1 500 ? 26.746 -40.238 0.430 1.00 95.50 500 GLU A C 1
ATOM 3802 O O . GLU A 1 500 ? 27.776 -39.597 0.640 1.00 95.50 500 GLU A O 1
ATOM 3807 N N . VAL A 1 501 ? 25.578 -39.643 0.151 1.00 95.56 501 VAL A N 1
ATOM 3808 C CA . VAL A 1 501 ? 25.426 -38.176 0.073 1.00 95.56 501 VAL A CA 1
ATOM 3809 C C . VAL A 1 501 ? 25.920 -37.514 1.361 1.00 95.56 501 VAL A C 1
ATOM 3811 O O . VAL A 1 501 ? 26.757 -36.607 1.327 1.00 95.56 501 VAL A O 1
ATOM 3814 N N . ALA A 1 502 ? 25.493 -38.028 2.517 1.00 95.19 502 ALA A N 1
ATOM 3815 C CA . ALA A 1 502 ? 25.948 -37.540 3.811 1.00 95.19 502 ALA A CA 1
ATOM 3816 C C . ALA A 1 502 ? 27.480 -37.623 3.951 1.00 95.19 502 ALA A C 1
ATOM 3818 O O . ALA A 1 502 ? 28.114 -36.691 4.456 1.00 95.19 502 ALA A O 1
ATOM 3819 N N . ARG A 1 503 ? 28.108 -38.709 3.480 1.00 95.94 503 ARG A N 1
ATOM 3820 C CA . ARG A 1 503 ? 29.569 -38.898 3.530 1.00 95.94 503 ARG A CA 1
ATOM 3821 C C . ARG A 1 503 ? 30.329 -37.938 2.615 1.00 95.94 503 ARG A C 1
ATOM 3823 O O . ARG A 1 503 ? 31.354 -37.406 3.042 1.00 95.94 503 ARG A O 1
ATOM 3830 N N . ILE A 1 504 ? 29.857 -37.678 1.399 1.00 96.25 504 ILE A N 1
ATOM 3831 C CA . ILE A 1 504 ? 30.564 -36.782 0.472 1.00 96.25 504 ILE A CA 1
ATOM 3832 C C . ILE A 1 504 ? 30.418 -35.307 0.865 1.00 96.25 504 ILE A C 1
ATOM 3834 O O . ILE A 1 504 ? 31.413 -34.577 0.893 1.00 96.25 504 ILE A O 1
ATOM 3838 N N . VAL A 1 505 ? 29.227 -34.881 1.302 1.00 96.62 505 VAL A N 1
ATOM 3839 C CA . VAL A 1 505 ? 28.977 -33.505 1.768 1.00 96.62 505 VAL A CA 1
ATOM 3840 C C . VAL A 1 505 ? 29.853 -33.187 2.980 1.00 96.62 505 VAL A C 1
ATOM 3842 O O . VAL A 1 505 ? 30.496 -32.135 3.061 1.00 96.62 505 VAL A O 1
ATOM 3845 N N . THR A 1 506 ? 29.962 -34.142 3.906 1.00 96.12 506 THR A N 1
ATOM 3846 C CA . THR A 1 506 ? 30.779 -34.003 5.117 1.00 96.12 506 THR A CA 1
ATOM 3847 C C . THR A 1 506 ? 32.289 -34.007 4.872 1.00 96.12 506 THR A C 1
ATOM 3849 O O . THR A 1 506 ? 33.028 -33.533 5.748 1.00 96.12 506 THR A O 1
ATOM 3852 N N . ARG A 1 507 ? 32.735 -34.493 3.706 1.00 96.50 507 ARG A N 1
ATOM 3853 C CA . ARG A 1 507 ? 34.125 -34.445 3.215 1.00 96.50 507 ARG A CA 1
ATOM 3854 C C . ARG A 1 507 ? 34.455 -33.186 2.413 1.00 96.50 507 ARG A C 1
ATOM 3856 O O . ARG A 1 507 ? 35.617 -32.991 2.080 1.00 96.50 507 ARG A O 1
ATOM 3863 N N . GLY A 1 508 ? 33.472 -32.325 2.152 1.00 95.94 508 GLY A N 1
ATOM 3864 C CA . GLY A 1 508 ? 33.682 -31.059 1.450 1.00 95.94 508 GLY A CA 1
ATOM 3865 C C . GLY A 1 508 ? 33.182 -31.040 0.008 1.00 95.94 508 GLY A C 1
ATOM 3866 O O . GLY A 1 508 ? 33.281 -29.997 -0.627 1.00 95.94 508 GLY A O 1
ATOM 3867 N N . GLN A 1 509 ? 32.601 -32.131 -0.502 1.00 96.75 509 GLN A N 1
ATOM 3868 C CA . GLN A 1 509 ? 31.996 -32.118 -1.834 1.00 96.75 509 GLN A CA 1
ATOM 3869 C C . GLN A 1 509 ? 30.751 -31.218 -1.854 1.00 96.75 509 GLN A C 1
ATOM 3871 O O . GLN A 1 509 ? 30.036 -31.108 -0.850 1.00 96.75 509 GLN A O 1
ATOM 3876 N N . ARG A 1 510 ? 30.523 -30.547 -2.984 1.00 97.50 510 ARG A N 1
ATOM 3877 C CA . ARG A 1 510 ? 29.398 -29.637 -3.246 1.00 97.50 510 ARG A CA 1
ATOM 3878 C C . ARG A 1 510 ? 28.730 -29.997 -4.568 1.00 97.50 510 ARG A C 1
ATOM 3880 O O . ARG A 1 510 ? 29.282 -30.795 -5.323 1.00 97.50 510 ARG A O 1
ATOM 3887 N N . LEU A 1 511 ? 27.542 -29.444 -4.798 1.00 97.88 511 LEU A N 1
ATOM 3888 C CA . LEU A 1 511 ? 26.832 -29.581 -6.067 1.00 97.88 511 LEU A CA 1
ATOM 3889 C C . LEU A 1 511 ? 27.596 -28.856 -7.181 1.00 97.88 511 LEU A C 1
ATOM 3891 O O . LEU A 1 511 ? 28.240 -27.832 -6.939 1.00 97.88 511 LEU A O 1
ATOM 3895 N N . GLU A 1 512 ? 27.523 -29.408 -8.387 1.00 97.50 512 GLU A N 1
ATOM 3896 C CA . GLU A 1 512 ? 28.063 -28.778 -9.591 1.00 97.50 512 GLU A CA 1
ATOM 3897 C C . GLU A 1 512 ? 27.113 -27.688 -10.097 1.00 97.50 512 GLU A C 1
ATOM 3899 O O . GLU A 1 512 ? 25.936 -27.654 -9.737 1.00 97.50 512 GLU A O 1
ATOM 3904 N N . LYS A 1 513 ? 27.632 -26.767 -10.908 1.00 98.19 513 LYS A N 1
ATOM 3905 C CA . LYS A 1 513 ? 26.845 -25.667 -11.468 1.00 98.19 513 LYS A CA 1
ATOM 3906 C C . LYS A 1 513 ? 25.805 -26.214 -12.462 1.00 98.19 513 LYS A C 1
ATOM 3908 O O . LYS A 1 513 ? 26.226 -26.899 -13.393 1.00 98.19 513 LYS A O 1
ATOM 3913 N N . PRO A 1 514 ? 24.500 -25.902 -12.313 1.00 97.31 514 PRO A N 1
ATOM 3914 C CA . PRO A 1 514 ? 23.496 -26.275 -13.308 1.00 97.31 514 PRO A CA 1
ATOM 3915 C C . PRO A 1 514 ? 23.792 -25.666 -14.681 1.00 97.31 514 PRO A C 1
ATOM 3917 O O . PRO A 1 514 ? 24.365 -24.573 -14.778 1.00 97.31 514 PRO A O 1
ATOM 3920 N N . GLU A 1 515 ? 23.374 -26.352 -15.742 1.00 93.31 515 GLU A N 1
ATO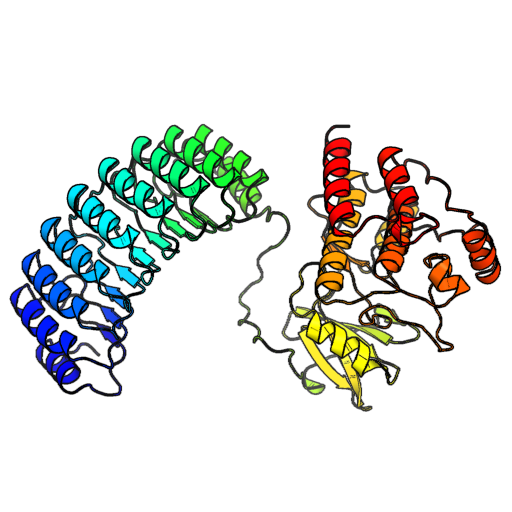M 3921 C CA . GLU A 1 515 ? 23.440 -25.809 -17.098 1.00 93.31 515 GLU A CA 1
ATOM 3922 C C . GLU A 1 515 ? 22.575 -24.541 -17.208 1.00 93.31 515 GLU A C 1
ATOM 3924 O O . GLU A 1 515 ? 21.528 -24.431 -16.580 1.00 93.31 515 GLU A O 1
ATOM 3929 N N . GLY A 1 516 ? 23.047 -23.527 -17.938 1.00 90.81 516 GLY A N 1
ATOM 3930 C CA . GLY A 1 516 ? 22.333 -22.251 -18.092 1.00 90.81 516 GLY A CA 1
ATOM 3931 C C . GLY A 1 516 ? 22.348 -21.320 -16.870 1.00 90.81 516 GLY A C 1
ATOM 3932 O O . GLY A 1 516 ? 22.025 -20.147 -17.011 1.00 90.81 516 GLY A O 1
ATOM 3933 N N . CYS A 1 517 ? 22.789 -21.777 -15.693 1.00 97.19 517 CYS A N 1
ATOM 3934 C CA . CYS A 1 517 ? 22.871 -20.935 -14.498 1.00 97.19 517 CYS A CA 1
ATOM 3935 C C . CYS A 1 517 ? 23.898 -19.788 -14.671 1.00 97.19 517 CYS A C 1
ATOM 3937 O O . CYS A 1 517 ? 25.028 -20.042 -15.107 1.00 97.19 517 CYS A O 1
ATOM 3939 N N . PRO A 1 518 ? 23.587 -18.531 -14.307 1.00 96.94 518 PRO A N 1
ATOM 3940 C CA . PRO A 1 518 ? 24.571 -17.447 -14.303 1.00 96.94 518 PRO A CA 1
ATOM 3941 C C . PRO A 1 518 ? 25.692 -17.664 -13.268 1.00 96.94 518 PRO A C 1
ATOM 3943 O O . PRO A 1 518 ? 25.456 -18.142 -12.157 1.00 96.94 518 PRO A O 1
ATOM 3946 N N . ASP A 1 519 ? 26.934 -17.285 -13.600 1.00 97.12 519 ASP A N 1
ATOM 3947 C CA . ASP A 1 519 ? 28.095 -17.462 -12.701 1.00 97.12 519 ASP A CA 1
ATOM 3948 C C . ASP A 1 519 ? 27.930 -16.726 -11.366 1.00 97.12 519 ASP A C 1
ATOM 3950 O O . ASP A 1 519 ? 28.256 -17.264 -10.307 1.00 97.12 519 ASP A O 1
ATOM 3954 N N . CYS A 1 520 ? 27.387 -15.508 -11.409 1.00 95.31 520 CYS A N 1
ATOM 3955 C CA . CYS A 1 520 ? 27.151 -14.685 -10.227 1.00 95.31 520 CYS A CA 1
ATOM 3956 C C . CYS A 1 520 ? 26.116 -15.316 -9.277 1.00 95.31 520 CYS A C 1
ATOM 3958 O O . CYS A 1 520 ? 26.293 -15.281 -8.058 1.00 95.31 520 CYS A O 1
ATOM 3960 N N . VAL A 1 521 ? 25.092 -15.979 -9.823 1.00 97.62 521 VAL A N 1
ATOM 3961 C CA . VAL A 1 521 ? 24.092 -16.721 -9.043 1.00 97.62 521 VAL A CA 1
ATOM 3962 C C . VAL A 1 521 ? 24.722 -17.962 -8.410 1.00 97.62 521 VAL A C 1
ATOM 3964 O O . VAL A 1 521 ? 24.559 -18.189 -7.211 1.00 97.62 521 VAL A O 1
ATOM 3967 N N . PHE A 1 522 ? 25.495 -18.744 -9.169 1.00 98.50 522 PHE A N 1
ATOM 3968 C CA . PHE A 1 522 ? 26.162 -19.930 -8.623 1.00 98.50 522 PHE A CA 1
ATOM 3969 C C . PHE A 1 522 ? 27.188 -19.582 -7.532 1.00 98.50 522 PHE A C 1
ATOM 3971 O O . PHE A 1 522 ? 27.280 -20.287 -6.525 1.00 98.50 522 PHE A O 1
ATOM 3978 N N . ALA A 1 523 ? 27.905 -18.463 -7.666 1.00 98.19 523 ALA A N 1
ATOM 3979 C CA . ALA A 1 523 ? 28.814 -17.974 -6.629 1.00 98.19 523 ALA A CA 1
ATOM 3980 C C . ALA A 1 523 ? 28.086 -17.695 -5.297 1.00 98.19 523 ALA A C 1
ATOM 3982 O O . ALA A 1 523 ? 28.614 -18.003 -4.223 1.00 98.19 523 ALA A O 1
ATOM 3983 N N . LEU A 1 524 ? 26.850 -17.178 -5.344 1.00 98.25 524 LEU A N 1
ATOM 3984 C CA . LEU A 1 524 ? 26.013 -17.008 -4.152 1.00 98.25 524 LEU A CA 1
ATOM 3985 C C . LEU A 1 524 ? 25.634 -18.359 -3.523 1.00 98.25 524 LEU A C 1
ATOM 3987 O O . LEU A 1 524 ? 25.710 -18.512 -2.299 1.00 98.25 524 LEU A O 1
ATOM 3991 N N . MET A 1 525 ? 25.297 -19.364 -4.342 1.00 98.62 525 MET A N 1
ATOM 3992 C CA . MET A 1 525 ? 25.026 -20.727 -3.857 1.00 98.62 525 MET A CA 1
ATOM 3993 C C . MET A 1 525 ? 26.250 -21.313 -3.138 1.00 98.62 525 MET A C 1
ATOM 3995 O O . MET A 1 525 ? 26.131 -21.846 -2.034 1.00 98.62 525 MET A O 1
ATOM 3999 N N . GLN A 1 526 ? 27.450 -21.145 -3.703 1.00 98.50 526 GLN A N 1
ATOM 4000 C CA . GLN A 1 526 ? 28.695 -21.616 -3.089 1.00 98.50 526 GLN A CA 1
ATOM 4001 C C . GLN A 1 526 ? 28.946 -20.984 -1.715 1.00 98.50 526 GLN A C 1
ATOM 4003 O O . GLN A 1 526 ? 29.337 -21.691 -0.784 1.00 98.50 526 GLN A O 1
ATOM 4008 N N . ARG A 1 527 ? 28.640 -19.690 -1.549 1.00 98.19 527 ARG A N 1
ATOM 4009 C CA . ARG A 1 527 ? 28.721 -19.003 -0.248 1.00 98.19 527 ARG A CA 1
ATOM 4010 C C . ARG A 1 527 ? 27.716 -19.532 0.775 1.00 98.19 527 ARG A C 1
ATOM 4012 O O . ARG A 1 527 ? 28.026 -19.601 1.965 1.00 98.19 527 ARG A O 1
ATOM 4019 N N . CYS A 1 528 ? 26.528 -19.945 0.336 1.00 98.69 528 CYS A N 1
ATOM 4020 C CA . CYS A 1 528 ? 25.568 -20.634 1.203 1.00 98.69 528 CYS A CA 1
ATOM 4021 C C . CYS A 1 528 ? 26.100 -21.997 1.676 1.00 98.69 528 CYS A C 1
ATOM 4023 O O . CYS A 1 528 ? 25.746 -22.459 2.762 1.00 98.69 528 CYS A O 1
ATOM 4025 N N . TRP A 1 529 ? 26.989 -22.626 0.902 1.00 98.44 529 TRP A N 1
ATOM 4026 C CA . TRP A 1 529 ? 27.566 -23.936 1.202 1.00 98.44 529 TRP A CA 1
ATOM 4027 C C . TRP A 1 529 ? 28.956 -23.900 1.842 1.00 98.44 529 TRP A C 1
ATOM 4029 O O . TRP A 1 529 ? 29.697 -24.897 1.802 1.00 98.44 529 TRP A O 1
ATOM 4039 N N . GLU A 1 530 ? 29.317 -22.793 2.486 1.00 98.19 530 GLU A N 1
ATOM 4040 C CA . GLU A 1 530 ? 30.564 -22.727 3.240 1.00 98.19 530 GLU A CA 1
ATOM 4041 C C . GLU A 1 530 ? 30.640 -23.821 4.315 1.00 98.19 530 GLU A C 1
ATOM 4043 O O . GLU A 1 530 ? 29.658 -24.180 4.984 1.00 98.19 530 GLU A O 1
ATOM 4048 N N . GLY A 1 531 ? 31.833 -24.411 4.448 1.00 94.25 531 GLY A N 1
ATOM 4049 C CA . GLY A 1 531 ? 32.059 -25.561 5.329 1.00 94.25 531 GLY A CA 1
ATOM 4050 C C . GLY A 1 531 ? 31.877 -25.226 6.810 1.00 94.25 531 GLY A C 1
ATOM 4051 O O . GLY A 1 531 ? 31.405 -26.067 7.577 1.00 94.25 531 GLY A O 1
ATOM 4052 N N . GLN A 1 532 ? 32.220 -23.996 7.192 1.00 95.25 532 GLN A N 1
ATOM 4053 C CA . GLN A 1 532 ? 31.967 -23.424 8.510 1.00 95.25 532 GLN A CA 1
ATOM 4054 C C . GLN A 1 532 ? 30.653 -22.638 8.475 1.00 95.25 532 GLN A C 1
ATOM 4056 O O . GLN A 1 532 ? 30.455 -21.788 7.610 1.00 95.25 532 GLN A O 1
ATOM 4061 N N . ALA A 1 533 ? 29.743 -22.933 9.406 1.00 96.25 533 ALA A N 1
ATOM 4062 C CA . ALA A 1 533 ? 28.394 -22.365 9.401 1.00 96.25 533 ALA A CA 1
ATOM 4063 C C . ALA A 1 533 ? 28.405 -20.840 9.597 1.00 96.25 533 ALA A C 1
ATOM 4065 O O . ALA A 1 533 ? 27.605 -20.128 9.002 1.00 96.25 533 ALA A O 1
ATOM 4066 N N . GLU A 1 534 ? 29.342 -20.343 10.397 1.00 95.44 534 GLU A N 1
ATOM 4067 C CA . GLU A 1 534 ? 29.587 -18.930 10.672 1.00 95.44 534 GLU A CA 1
ATOM 4068 C C . GLU A 1 534 ? 30.051 -18.121 9.450 1.00 95.44 534 GLU A C 1
ATOM 4070 O O . GLU A 1 534 ? 29.829 -16.915 9.420 1.00 95.44 534 GLU A O 1
ATOM 4075 N N . CYS A 1 535 ? 30.641 -18.766 8.438 1.00 97.38 535 CYS A N 1
ATOM 4076 C CA . CYS A 1 535 ? 31.086 -18.110 7.204 1.00 97.38 535 CYS A CA 1
ATOM 4077 C C . CYS A 1 535 ? 29.966 -17.948 6.170 1.00 97.38 535 CYS A C 1
ATOM 4079 O O . CYS A 1 535 ? 30.127 -17.210 5.200 1.00 97.38 535 CYS A O 1
ATOM 4081 N N . ARG A 1 536 ? 28.836 -18.636 6.357 1.00 98.44 536 ARG A N 1
ATOM 4082 C CA . ARG A 1 536 ? 27.666 -18.494 5.484 1.00 98.44 536 ARG A CA 1
ATOM 4083 C C . ARG A 1 536 ? 27.006 -17.134 5.736 1.00 98.44 536 ARG A C 1
ATOM 4085 O O . ARG A 1 536 ? 27.035 -16.669 6.880 1.00 98.44 536 ARG A O 1
ATOM 4092 N N . PRO A 1 537 ? 26.360 -16.515 4.736 1.00 97.88 537 PRO A N 1
ATOM 4093 C CA . PRO A 1 537 ? 25.612 -15.272 4.933 1.00 97.88 537 PRO A CA 1
ATOM 4094 C C . PRO A 1 537 ? 24.419 -15.460 5.887 1.00 97.88 537 PRO A C 1
ATOM 4096 O O . PRO A 1 537 ? 24.055 -16.573 6.267 1.00 97.88 537 PRO A O 1
ATOM 4099 N N . SER A 1 538 ? 23.856 -14.365 6.375 1.00 97.12 538 SER A N 1
ATOM 4100 C CA . SER A 1 538 ? 22.525 -14.295 6.994 1.00 97.12 538 SER A CA 1
ATOM 4101 C C . SER A 1 538 ? 21.450 -14.114 5.921 1.00 97.12 538 SER A C 1
ATOM 4103 O O . SER A 1 538 ? 21.756 -13.703 4.801 1.00 97.12 538 SER A O 1
ATOM 4105 N N . PHE A 1 539 ? 20.180 -14.360 6.252 1.00 96.31 539 PHE A N 1
ATOM 4106 C CA . PHE A 1 539 ? 19.098 -14.117 5.291 1.00 96.31 539 PHE A CA 1
ATOM 4107 C C . PHE A 1 539 ? 18.965 -12.630 4.912 1.00 96.31 539 PHE A C 1
ATOM 4109 O O . PHE A 1 539 ? 18.609 -12.317 3.781 1.00 96.31 539 PHE A O 1
ATOM 4116 N N . GLN A 1 540 ? 19.323 -11.704 5.809 1.00 89.12 540 GLN A N 1
ATOM 4117 C CA . GLN A 1 540 ? 19.341 -10.269 5.504 1.00 89.12 540 GLN A CA 1
ATOM 4118 C C . GLN A 1 540 ? 20.439 -9.898 4.490 1.00 89.12 540 GLN A C 1
ATOM 4120 O O . GLN A 1 540 ? 20.211 -9.101 3.575 1.00 89.12 540 GLN A O 1
ATOM 4125 N N . GLU A 1 541 ? 21.630 -10.487 4.629 1.00 93.31 541 GLU A N 1
ATOM 4126 C CA . GLU A 1 541 ? 22.709 -10.334 3.645 1.00 93.31 541 GLU A CA 1
ATOM 4127 C C . GLU A 1 541 ? 22.303 -10.960 2.306 1.00 93.31 541 GLU A C 1
ATOM 4129 O O . GLU A 1 541 ? 22.418 -10.301 1.274 1.00 93.31 541 GLU A O 1
ATOM 4134 N N . LEU A 1 542 ? 21.720 -12.168 2.322 1.00 95.50 542 LEU A N 1
ATOM 4135 C CA . LEU A 1 542 ? 21.185 -12.810 1.119 1.00 95.50 542 LEU A CA 1
ATOM 4136 C C . LEU A 1 542 ? 20.145 -11.940 0.415 1.00 95.50 542 LEU A C 1
ATOM 4138 O O . LEU A 1 542 ? 20.227 -11.790 -0.796 1.00 95.50 542 LEU A O 1
ATOM 4142 N N . GLN A 1 543 ? 19.205 -11.322 1.133 1.00 88.50 543 GLN A N 1
ATOM 4143 C CA . GLN A 1 543 ? 18.200 -10.450 0.518 1.00 88.50 543 GLN A CA 1
ATOM 4144 C C . GLN A 1 543 ? 18.842 -9.270 -0.228 1.00 88.50 543 GLN A C 1
ATOM 4146 O O . GLN A 1 543 ? 18.419 -8.930 -1.335 1.00 88.50 543 GLN A O 1
ATOM 4151 N N . THR A 1 544 ? 19.880 -8.668 0.356 1.00 78.50 544 THR A N 1
ATOM 4152 C CA . THR A 1 544 ? 20.621 -7.561 -0.267 1.00 78.50 544 THR A CA 1
ATOM 4153 C C . THR A 1 544 ? 21.353 -8.028 -1.526 1.00 78.50 544 THR A C 1
ATOM 4155 O O . THR A 1 544 ? 21.315 -7.360 -2.559 1.00 78.50 544 THR A O 1
ATOM 4158 N N . GLU A 1 545 ? 21.992 -9.194 -1.461 1.00 92.06 545 GLU A N 1
ATOM 4159 C CA . GLU A 1 545 ? 22.737 -9.766 -2.583 1.00 92.06 545 GLU A CA 1
ATOM 4160 C C . GLU A 1 545 ? 21.819 -10.241 -3.713 1.00 92.06 545 GLU A C 1
ATOM 4162 O O . GLU A 1 545 ? 22.079 -9.933 -4.873 1.00 92.06 545 GLU A O 1
ATOM 4167 N N . LEU A 1 546 ? 20.705 -10.902 -3.392 1.00 83.19 546 LEU A N 1
ATOM 4168 C CA . LEU A 1 546 ? 19.683 -11.304 -4.361 1.00 83.19 546 LEU A CA 1
ATOM 4169 C C . LEU A 1 546 ? 19.104 -10.090 -5.092 1.00 83.19 546 LEU A C 1
ATOM 4171 O O . LEU A 1 546 ? 18.900 -10.152 -6.299 1.00 83.19 546 LEU A O 1
ATOM 4175 N N . LEU A 1 547 ? 18.884 -8.968 -4.396 1.00 67.88 547 LEU A N 1
ATOM 4176 C CA . LEU A 1 547 ? 18.446 -7.726 -5.037 1.00 67.88 547 LEU A CA 1
ATOM 4177 C C . LEU A 1 547 ? 19.503 -7.185 -6.011 1.00 67.88 547 LEU A C 1
ATOM 4179 O O . LEU A 1 547 ? 19.155 -6.742 -7.103 1.00 67.88 547 LEU A O 1
ATOM 4183 N N . SER A 1 548 ? 20.783 -7.236 -5.636 1.00 78.12 548 SER A N 1
ATOM 4184 C CA . SER A 1 548 ? 21.880 -6.835 -6.523 1.00 78.12 548 SER A CA 1
ATOM 4185 C C . SER A 1 548 ? 21.950 -7.721 -7.769 1.00 78.12 548 SER A C 1
ATOM 4187 O O . SER A 1 548 ? 22.016 -7.200 -8.880 1.00 78.12 548 SER A O 1
ATOM 4189 N N . LEU A 1 549 ? 21.882 -9.044 -7.596 1.00 82.06 549 LEU A N 1
ATOM 4190 C CA . LEU A 1 549 ? 21.884 -10.006 -8.701 1.00 82.06 549 LEU A CA 1
ATOM 4191 C C . LEU A 1 549 ? 20.650 -9.847 -9.591 1.00 82.06 549 LEU A C 1
ATOM 4193 O O . LEU A 1 549 ? 20.756 -9.917 -10.807 1.00 82.06 549 LEU A O 1
ATOM 4197 N N . TYR A 1 550 ? 19.483 -9.577 -9.006 1.00 73.38 550 TYR A N 1
ATOM 4198 C CA . TYR A 1 550 ? 18.263 -9.297 -9.756 1.00 73.38 550 TYR A CA 1
ATOM 4199 C C . TYR A 1 550 ? 18.422 -8.074 -10.671 1.00 73.38 550 TYR A C 1
ATOM 4201 O O . TYR A 1 550 ? 17.985 -8.108 -11.818 1.00 73.38 550 TYR A O 1
ATOM 4209 N N . VAL A 1 551 ? 19.060 -7.000 -10.190 1.00 60.53 551 VAL A N 1
ATOM 4210 C CA . VAL A 1 551 ? 19.341 -5.812 -11.014 1.00 60.53 551 VAL A CA 1
ATOM 4211 C C . VAL A 1 551 ? 20.328 -6.137 -12.133 1.00 60.53 551 VAL A C 1
ATOM 4213 O O . VAL A 1 551 ? 20.127 -5.679 -13.253 1.00 60.53 551 VAL A O 1
ATOM 4216 N N . GLU A 1 552 ? 21.361 -6.932 -11.854 1.00 78.50 552 GLU A N 1
ATOM 4217 C CA . GLU A 1 552 ? 22.337 -7.368 -12.859 1.00 78.50 552 GLU A CA 1
ATOM 4218 C C . GLU A 1 552 ? 21.668 -8.186 -13.974 1.00 78.50 552 GLU A C 1
ATOM 4220 O O . GLU A 1 552 ? 21.796 -7.844 -15.148 1.00 78.50 552 GLU A O 1
ATOM 4225 N N . LEU A 1 553 ? 20.861 -9.183 -13.597 1.00 71.31 553 LEU A N 1
ATOM 4226 C CA . LEU A 1 553 ? 20.112 -10.037 -14.524 1.00 71.31 553 LEU A CA 1
ATOM 4227 C C . LEU A 1 553 ? 19.019 -9.288 -15.297 1.00 71.31 553 LEU A C 1
ATOM 4229 O O . LEU A 1 553 ? 18.606 -9.723 -16.364 1.00 71.31 553 LEU A O 1
ATOM 4233 N N . ALA A 1 554 ? 18.507 -8.175 -14.764 1.00 58.94 554 ALA A N 1
ATOM 4234 C CA . ALA A 1 554 ? 17.488 -7.371 -15.442 1.00 58.94 554 ALA A CA 1
ATOM 4235 C C . ALA A 1 554 ? 18.068 -6.473 -16.546 1.00 58.94 554 ALA A C 1
ATOM 4237 O O . ALA A 1 554 ? 17.306 -5.890 -17.320 1.00 58.94 554 ALA A O 1
ATOM 4238 N N . VAL A 1 555 ? 19.394 -6.314 -16.576 1.00 50.75 555 VAL A N 1
ATOM 4239 C CA . VAL A 1 555 ? 20.118 -5.454 -17.522 1.00 50.75 555 VAL A CA 1
ATOM 4240 C C . VAL A 1 555 ? 20.903 -6.274 -18.557 1.00 50.75 555 VAL A C 1
ATOM 4242 O O . VAL A 1 555 ? 21.234 -5.731 -19.613 1.00 50.75 555 VAL A O 1
ATOM 4245 N N . SER A 1 556 ? 21.185 -7.551 -18.273 1.00 54.19 556 SER A N 1
ATOM 4246 C CA . SER A 1 556 ? 21.715 -8.547 -19.221 1.00 54.19 556 SER A CA 1
ATOM 4247 C C . SER A 1 556 ? 20.638 -9.069 -20.162 1.00 54.19 556 SER A C 1
ATOM 4249 O O . SER A 1 556 ? 20.943 -9.208 -21.368 1.00 54.19 556 SER A O 1
#